Protein AF-A0A2Z3R2M8-F1 (afdb_monomer)

Nearest PDB structures (foldseek):
  2g0b-assembly1_A  TM=5.850E-01  e=3.272E-04  uncultured bacterium
  2g0b-assembly10_B  TM=5.871E-01  e=9.330E-04  uncultured bacterium
  2g0b-assembly11_D  TM=5.974E-01  e=9.889E-04  uncultured bacterium
  1ro5-assembly1_A  TM=5.254E-01  e=9.033E-03  Pseudomonas aeruginosa
  7n1l-assembly4_J  TM=5.579E-01  e=2.415E+00  Brucella abortus 2308

Sequence (441 aa):
MRALIAAHPEQSRRALSATLCQAWDWRQANGALRAMVCRGLMLALAREGHITLPPVRRQPPNPLGVRARLARGAPAPLAIDTTPLTGSLRALGALTLVSVRRTPAEALFKSLMEAHHYLGYTQPVGEHVKCMVYAGARPVALGAWSSAPRHLGPRDRFLGWSPAVRRQNIAGIAYNTRFLILPWVQVPHLASHVLSRMTRALPQAWQEAYGHPVYWAETFVDTTRYRGTCYRAANWQVLGQTQGRGKDDQTHQANRSVKDVLGLPLTRELPRGQLAGPGPDPRARQGRSDPPGEPQCERRIGLAADAGLSRPLVGRGMSGHKKRARPASPQRLAVPITDITAIVERTRAVLSTEEHAALRAAVDTLALVQAELQTKNASLARLRKMIFGARTEKTRAVLGGTQARIVMRQTPRRRDRTRRPCCHQIPLHQNPRPPAMAATL

pLDDT: mean 71.94, std 25.79, range [24.12, 98.06]

Foldseek 3Di:
DQVLCVVCLVDALQRSLQVVQVVVVQAFLVSHGPSVVSSVVVVVCVVVVNHDHHDHPDDDPDPVVVVVVVVVPLPDPDPAPLAADDDEPVVLPDKDKDWCPPHPCVVVLQNQQQVAPPVHDDDAPADKTKIFIDSVPHTFKIWIKHQDDLDDVLVCVQLVHDNVNSVVQSRQEIETPDIDGGPSYDYPLPLLVVVLVCLLCQQVVCCVRGVGGHFKYKYWAQVVVDPCVSCVSNVWDFSDKDPLDDPPDPPSDRDHGITTMTMDGSDPDDPPDGSPPRDPDPCPDPDDDDDDDDDDDDDDDDDDDDDDDDDDDDDDDDPDDPDDDDPDDPDDDPDPLVVVVVVLVVCPVPDDPVVSVVSVVVSVVVVVVVVVCVVCVVPPVVVCCVVPNDDDDDPCVVPPDDDDDDDDDDDDDDDDDDDDDDDDDDDDDDDDDDDDDDDDD

Mean predicted aligned error: 19.25 Å

Radius of gyration: 34.73 Å; Cα contacts (8 Å, |Δi|>4): 425; chains: 1; bounding box: 107×74×111 Å

Secondary structure (DSSP, 8-state):
-HHHHHH-TTS-HHHHHHHHHHHTT-B-TTS-B-HHHHHHHHHHHHHTTSSPPPP----PPPHHHHHHHHTTSPPP------S-EES-TTTT-PEEEEE-TTSTHHHHHHHHHHHHSTT---PPPSSEEEEEEEETTEEEEEEEEEEPPS--HHHHHHTT--HHHHHHHGGGEEEEEEEEE-TTEE-TTHHHHHHHHHHHHHHHHHHHHHSS---EEEEEEETTT---HHHHHTTPEEEEE--S--TT-SS----S--EEEEEEESSSS-TTS--------TT------PPPPP-----------------------------PPPPPPPP-----HHHHHHHHHHGGGTS-HHHHHHHHHHHHHHHHHHHHHHTTTTTHHHHHHHHH-S-S--THHHH----------PPPPPPP-------------------------

Structure (mmCIF, N/CA/C/O backbone):
data_AF-A0A2Z3R2M8-F1
#
_entry.id   AF-A0A2Z3R2M8-F1
#
loop_
_atom_site.group_PDB
_atom_site.id
_atom_site.type_symbol
_atom_site.label_atom_id
_atom_site.label_alt_id
_atom_site.label_comp_id
_atom_site.label_asym_id
_atom_site.label_entity_id
_atom_site.label_seq_id
_atom_site.pdbx_PDB_ins_code
_atom_site.Cartn_x
_atom_site.Cartn_y
_atom_site.Cartn_z
_atom_site.occupancy
_atom_site.B_iso_or_equiv
_atom_site.auth_seq_id
_atom_site.auth_comp_id
_atom_site.auth_asym_id
_atom_site.auth_atom_id
_atom_site.pdbx_PDB_model_num
ATOM 1 N N . MET A 1 1 ? 19.310 0.701 -27.791 1.00 88.44 1 MET A N 1
ATOM 2 C CA . MET A 1 1 ? 19.963 0.494 -26.472 1.00 88.44 1 MET A CA 1
ATOM 3 C C . MET A 1 1 ? 21.483 0.409 -26.585 1.00 88.44 1 MET A C 1
ATOM 5 O O . MET A 1 1 ? 22.126 1.251 -25.983 1.00 88.44 1 MET A O 1
ATOM 9 N N . ARG A 1 2 ? 22.065 -0.550 -27.330 1.00 90.56 2 ARG A N 1
ATOM 10 C CA . ARG A 1 2 ? 23.535 -0.683 -27.467 1.00 90.56 2 ARG A CA 1
ATOM 11 C C . ARG A 1 2 ? 24.217 0.615 -27.921 1.00 90.56 2 ARG A C 1
ATOM 13 O O . ARG A 1 2 ? 25.107 1.080 -27.225 1.00 90.56 2 ARG A O 1
ATOM 20 N N . ALA A 1 3 ? 23.716 1.233 -28.994 1.00 91.00 3 ALA A N 1
ATOM 21 C CA . ALA A 1 3 ? 24.212 2.523 -29.484 1.00 91.00 3 ALA A CA 1
ATOM 22 C C . ALA A 1 3 ? 24.173 3.628 -28.409 1.00 91.00 3 ALA A C 1
ATOM 24 O O . ALA A 1 3 ? 25.157 4.321 -28.208 1.00 91.00 3 ALA A O 1
ATOM 25 N N . LEU A 1 4 ? 23.077 3.726 -27.645 1.00 91.69 4 LEU A N 1
ATOM 26 C CA . LEU A 1 4 ? 22.930 4.722 -26.572 1.00 91.69 4 LEU A CA 1
ATOM 27 C C . LEU A 1 4 ? 23.926 4.497 -25.425 1.00 91.69 4 LEU A C 1
ATOM 29 O O . LEU A 1 4 ? 24.453 5.453 -24.875 1.00 91.69 4 LEU A O 1
ATOM 33 N N . ILE A 1 5 ? 24.198 3.240 -25.064 1.00 90.62 5 ILE A N 1
ATOM 34 C CA . ILE A 1 5 ? 25.203 2.925 -24.039 1.00 90.62 5 ILE A CA 1
ATOM 35 C C . ILE A 1 5 ? 26.611 3.268 -24.546 1.00 90.62 5 ILE A C 1
ATOM 37 O O . ILE A 1 5 ? 27.402 3.814 -23.785 1.00 90.62 5 ILE A O 1
ATOM 41 N N . ALA A 1 6 ? 26.907 2.976 -25.816 1.00 89.94 6 ALA A N 1
ATOM 42 C CA . ALA A 1 6 ? 28.192 3.291 -26.437 1.00 89.94 6 ALA A CA 1
ATOM 43 C C . ALA A 1 6 ? 28.426 4.803 -26.602 1.00 89.94 6 ALA A C 1
ATOM 45 O O . ALA A 1 6 ? 29.559 5.245 -26.482 1.00 89.94 6 ALA A O 1
ATOM 46 N N . ALA A 1 7 ? 27.366 5.586 -26.827 1.00 92.31 7 ALA A N 1
ATOM 47 C CA . ALA A 1 7 ? 27.426 7.045 -26.927 1.00 92.31 7 ALA A CA 1
ATOM 48 C C . ALA A 1 7 ? 27.599 7.757 -25.570 1.00 92.31 7 ALA A C 1
ATOM 50 O O . ALA A 1 7 ? 27.948 8.932 -25.541 1.00 92.31 7 ALA A O 1
ATOM 51 N N . HIS A 1 8 ? 27.348 7.062 -24.454 1.00 91.31 8 HIS A N 1
ATOM 52 C CA . HIS A 1 8 ? 27.420 7.624 -23.100 1.00 91.31 8 HIS A CA 1
ATOM 53 C C . HIS A 1 8 ? 28.203 6.723 -22.120 1.00 91.31 8 HIS A C 1
ATOM 55 O O . HIS A 1 8 ? 27.662 6.313 -21.079 1.00 91.31 8 HIS A O 1
ATOM 61 N N . PRO A 1 9 ? 29.465 6.362 -22.422 1.00 87.19 9 PRO A N 1
ATOM 62 C CA . PRO A 1 9 ? 30.264 5.458 -21.588 1.00 87.19 9 PRO A CA 1
ATOM 63 C C . PRO A 1 9 ? 30.563 6.038 -20.193 1.00 87.19 9 PRO A C 1
ATOM 65 O O . PRO A 1 9 ? 30.771 5.307 -19.218 1.00 87.19 9 PRO A O 1
ATOM 68 N N . GLU A 1 10 ? 30.549 7.363 -20.070 1.00 90.25 10 GLU A N 1
ATOM 69 C CA . GLU A 1 10 ? 30.782 8.122 -18.850 1.00 90.25 10 GLU A CA 1
ATOM 70 C C . GLU A 1 10 ? 29.578 8.134 -17.900 1.00 90.25 10 GLU A C 1
ATOM 72 O O . GLU A 1 10 ? 29.723 8.506 -16.730 1.00 90.25 10 GLU A O 1
ATOM 77 N N . GLN A 1 11 ? 28.394 7.714 -18.345 1.00 91.44 11 GLN A N 1
ATOM 78 C CA . GLN A 1 11 ? 27.203 7.723 -17.506 1.00 91.44 11 GLN A CA 1
ATOM 79 C C . GLN A 1 11 ? 27.167 6.530 -16.548 1.00 91.44 11 GLN A C 1
ATOM 81 O O . GLN A 1 11 ? 27.448 5.377 -16.878 1.00 91.44 11 GLN A O 1
ATOM 86 N N . SER A 1 12 ? 26.738 6.784 -15.309 1.00 91.81 12 SER A N 1
ATOM 87 C CA . SER A 1 12 ? 26.436 5.691 -14.380 1.00 91.81 12 SER A CA 1
ATOM 88 C C . SER A 1 12 ? 25.259 4.851 -14.894 1.00 91.81 12 SER A C 1
ATOM 90 O O . SER A 1 12 ? 24.359 5.362 -15.557 1.00 91.81 12 SER A O 1
ATOM 92 N N . ARG A 1 13 ? 25.161 3.582 -14.473 1.00 91.62 13 ARG A N 1
ATOM 93 C CA . ARG A 1 13 ? 23.993 2.723 -14.777 1.00 91.62 13 ARG A CA 1
ATOM 94 C C . ARG A 1 13 ? 22.648 3.364 -14.383 1.00 91.62 13 ARG A C 1
ATOM 96 O O . ARG A 1 13 ? 21.616 3.050 -14.970 1.00 91.62 13 ARG A O 1
ATOM 103 N N . ARG A 1 14 ? 22.638 4.250 -13.374 1.00 91.38 14 ARG A N 1
ATOM 104 C CA . ARG A 1 14 ? 21.455 5.034 -12.980 1.00 91.38 14 ARG A CA 1
ATOM 105 C C . ARG A 1 14 ? 21.138 6.133 -13.993 1.00 91.38 14 ARG A C 1
ATOM 107 O O . ARG A 1 14 ? 19.973 6.249 -14.361 1.00 91.38 14 ARG A O 1
ATOM 114 N N . ALA A 1 15 ? 22.138 6.898 -14.418 1.00 92.44 15 ALA A N 1
ATOM 115 C CA . ALA A 1 15 ? 21.974 7.938 -15.431 1.00 92.44 15 ALA A CA 1
ATOM 116 C C . ALA A 1 15 ? 21.535 7.325 -16.769 1.00 92.44 15 ALA A C 1
ATOM 118 O O . ALA A 1 15 ? 20.466 7.673 -17.252 1.00 92.44 15 ALA A O 1
ATOM 119 N N . LEU A 1 16 ? 22.223 6.278 -17.240 1.00 93.88 16 LEU A N 1
ATOM 120 C CA . LEU A 1 16 ? 21.848 5.543 -18.455 1.00 93.88 16 LEU A CA 1
ATOM 121 C C . LEU A 1 16 ? 20.396 5.056 -18.434 1.00 93.88 16 LEU A C 1
ATOM 123 O O . LEU A 1 16 ? 19.697 5.152 -19.436 1.00 93.88 16 LEU A O 1
ATOM 127 N N . SER A 1 17 ? 19.910 4.555 -17.290 1.00 94.25 17 SER A N 1
ATOM 128 C CA . SER A 1 17 ? 18.510 4.124 -17.186 1.00 94.25 17 SER A CA 1
ATOM 129 C C . SER A 1 17 ? 17.507 5.271 -17.356 1.00 94.25 17 SER A C 1
ATOM 131 O O . SER A 1 17 ? 16.397 5.028 -17.818 1.00 94.25 17 SER A O 1
ATOM 133 N N . ALA A 1 18 ? 17.877 6.502 -16.989 1.00 94.44 18 ALA A N 1
ATOM 134 C CA . ALA A 1 18 ? 17.053 7.687 -17.204 1.00 94.44 18 ALA A CA 1
ATOM 135 C C . ALA A 1 18 ? 17.134 8.159 -18.662 1.00 94.44 18 ALA A C 1
ATOM 137 O O . ALA A 1 18 ? 16.086 8.327 -19.277 1.00 94.44 18 ALA A O 1
ATOM 138 N N . THR A 1 19 ? 18.341 8.259 -19.227 1.00 94.25 19 THR A N 1
ATOM 139 C CA . THR A 1 19 ? 18.587 8.616 -20.636 1.00 94.25 19 THR A CA 1
ATOM 140 C C . THR A 1 19 ? 17.847 7.676 -21.585 1.00 94.25 19 THR A C 1
ATOM 142 O O . THR A 1 19 ? 17.141 8.104 -22.491 1.00 94.25 19 THR A O 1
ATOM 145 N N . LEU A 1 20 ? 17.914 6.369 -21.324 1.00 94.69 20 LEU A N 1
ATOM 146 C CA . LEU A 1 20 ? 17.198 5.370 -22.109 1.00 94.69 20 LEU A CA 1
ATOM 147 C C . LEU A 1 20 ? 15.676 5.490 -21.954 1.00 94.69 20 LEU A C 1
ATOM 149 O O . LEU A 1 20 ? 14.950 5.341 -22.932 1.00 94.69 20 LEU A O 1
ATOM 153 N N . CYS A 1 21 ? 15.180 5.771 -20.743 1.00 95.50 21 CYS A N 1
ATOM 154 C CA . CYS A 1 21 ? 13.757 6.044 -20.556 1.00 95.50 21 CYS A CA 1
ATOM 155 C C . CYS A 1 21 ? 13.309 7.308 -21.294 1.00 95.50 21 CYS A C 1
ATOM 157 O O . CYS A 1 21 ? 12.188 7.322 -21.775 1.00 95.50 21 CYS A O 1
ATOM 159 N N . GLN A 1 22 ? 14.139 8.346 -21.393 1.00 95.25 22 GLN A N 1
ATOM 160 C CA . GLN A 1 22 ? 13.814 9.543 -22.172 1.00 95.25 22 GLN A CA 1
ATOM 161 C C . GLN A 1 22 ? 13.774 9.229 -23.671 1.00 95.25 22 GLN A C 1
ATOM 163 O O . GLN A 1 22 ? 12.789 9.547 -24.322 1.00 95.25 22 GLN A O 1
ATOM 168 N N . ALA A 1 23 ? 14.788 8.532 -24.191 1.00 93.75 23 ALA A N 1
ATOM 169 C CA . ALA A 1 23 ? 14.876 8.171 -25.608 1.00 93.75 23 ALA A CA 1
ATOM 170 C C . ALA A 1 23 ? 13.729 7.264 -26.088 1.00 93.75 23 ALA A C 1
ATOM 172 O O . ALA A 1 23 ? 13.365 7.286 -27.257 1.00 93.75 23 ALA A O 1
ATOM 173 N N . TRP A 1 24 ? 13.172 6.442 -25.199 1.00 94.12 24 TRP A N 1
ATOM 174 C CA . TRP A 1 24 ? 12.033 5.565 -25.494 1.00 94.12 24 TRP A CA 1
ATOM 175 C C . TRP A 1 24 ? 10.680 6.143 -25.087 1.00 94.12 24 TRP A C 1
ATOM 177 O O . TRP A 1 24 ? 9.685 5.426 -25.137 1.00 94.12 24 TRP A O 1
ATOM 187 N N . ASP A 1 25 ? 10.665 7.376 -24.579 1.00 94.75 25 ASP A N 1
ATOM 188 C CA . ASP A 1 25 ? 9.522 7.975 -23.890 1.00 94.75 25 ASP A CA 1
ATOM 189 C C . ASP A 1 25 ? 8.858 7.026 -22.865 1.00 94.75 25 ASP A C 1
ATOM 191 O O . ASP A 1 25 ? 7.644 6.933 -22.680 1.00 94.75 25 ASP A O 1
ATOM 195 N N . TRP A 1 26 ? 9.687 6.252 -22.161 1.00 93.94 26 TRP A N 1
ATOM 196 C CA . TRP A 1 26 ? 9.227 5.205 -21.263 1.00 93.94 26 TRP A CA 1
ATOM 197 C C . TRP A 1 26 ? 8.869 5.766 -19.882 1.00 93.94 26 TRP A C 1
ATOM 199 O O . TRP A 1 26 ? 9.658 5.725 -18.923 1.00 93.94 26 TRP A O 1
ATOM 209 N N . ARG A 1 27 ? 7.642 6.283 -19.783 1.00 92.50 27 ARG A N 1
ATOM 210 C CA . ARG A 1 27 ? 7.111 7.010 -18.620 1.00 92.50 27 ARG A CA 1
ATOM 211 C C . ARG A 1 27 ? 5.989 6.271 -17.887 1.00 92.50 27 ARG A C 1
ATOM 213 O O . ARG A 1 27 ? 5.387 5.309 -18.364 1.00 92.50 27 ARG A O 1
ATOM 220 N N . GLN A 1 28 ? 5.782 6.651 -16.634 1.00 87.69 28 GLN A N 1
ATOM 221 C CA . GLN A 1 28 ? 4.605 6.314 -15.830 1.00 87.69 28 GLN A CA 1
ATOM 222 C C . GLN A 1 28 ? 3.439 7.236 -16.214 1.00 87.69 28 GLN A C 1
ATOM 224 O O . GLN A 1 28 ? 3.645 8.214 -16.926 1.00 87.69 28 GLN A O 1
ATOM 229 N N . ALA A 1 29 ? 2.229 6.943 -15.728 1.00 84.81 29 ALA A N 1
ATOM 230 C CA . ALA A 1 29 ? 1.056 7.779 -16.003 1.00 84.81 29 ALA A CA 1
ATOM 231 C C . ALA A 1 29 ? 1.212 9.216 -15.459 1.00 84.81 29 ALA A C 1
ATOM 233 O O . ALA A 1 29 ? 0.760 10.160 -16.088 1.00 84.81 29 ALA A O 1
ATOM 234 N N . ASN A 1 30 ? 1.947 9.403 -14.358 1.00 86.50 30 ASN A N 1
ATOM 235 C CA . ASN A 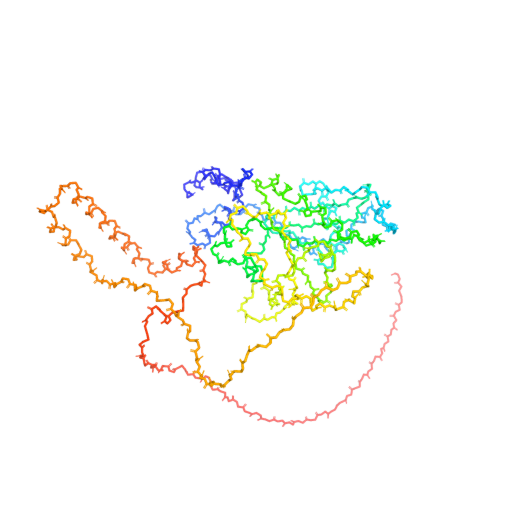1 30 ? 2.341 10.722 -13.835 1.00 86.50 30 ASN A CA 1
ATOM 236 C C . ASN A 1 30 ? 3.528 11.387 -14.572 1.00 86.50 30 ASN A C 1
ATOM 238 O O . ASN A 1 30 ? 4.144 12.303 -14.032 1.00 86.50 30 ASN A O 1
ATOM 242 N N . GLY A 1 31 ? 3.948 10.881 -15.735 1.00 89.12 31 GLY A N 1
ATOM 243 C CA . GLY A 1 31 ? 5.075 11.422 -16.507 1.00 89.12 31 GLY A CA 1
ATOM 244 C C . GLY A 1 31 ? 6.474 11.082 -15.968 1.00 89.12 31 GLY A C 1
ATOM 245 O O . GLY A 1 31 ? 7.477 11.309 -16.658 1.00 89.12 31 GLY A O 1
ATOM 246 N N . ALA A 1 32 ? 6.583 10.482 -14.776 1.00 89.94 32 ALA A N 1
ATOM 247 C CA . ALA A 1 32 ? 7.868 10.093 -14.203 1.00 89.94 32 ALA A CA 1
ATOM 248 C C . ALA A 1 32 ? 8.515 8.951 -15.003 1.00 89.94 32 ALA A C 1
ATOM 250 O O . ALA A 1 32 ? 7.866 7.971 -15.370 1.00 89.94 32 ALA A O 1
ATOM 251 N N . LEU A 1 33 ? 9.829 9.019 -15.222 1.00 93.00 33 LEU A N 1
ATOM 252 C CA . LEU A 1 33 ? 10.557 7.983 -15.961 1.00 93.00 33 LEU A CA 1
ATOM 253 C C . LEU A 1 33 ? 10.466 6.617 -15.261 1.00 93.00 33 LEU A C 1
ATOM 255 O O . LEU A 1 33 ? 10.621 6.504 -14.039 1.00 93.00 33 LEU A O 1
ATOM 259 N N . ARG A 1 34 ? 10.328 5.535 -16.035 1.00 91.12 34 ARG A N 1
ATOM 260 C CA . ARG A 1 34 ? 10.383 4.148 -15.528 1.00 91.12 34 ARG A CA 1
ATOM 261 C C . ARG A 1 34 ? 11.819 3.655 -15.299 1.00 91.12 34 ARG A C 1
ATOM 263 O O . ARG A 1 34 ? 12.119 2.471 -15.454 1.00 91.12 34 ARG A O 1
ATOM 270 N N . ALA A 1 35 ? 12.708 4.545 -14.854 1.00 90.31 35 ALA A N 1
ATOM 271 C CA . ALA A 1 35 ? 14.151 4.312 -14.766 1.00 90.31 35 ALA A CA 1
ATOM 272 C C . ALA A 1 35 ? 14.528 3.105 -13.884 1.00 90.31 35 ALA A C 1
ATOM 274 O O . ALA A 1 35 ? 15.497 2.407 -14.168 1.00 90.31 35 ALA A O 1
ATOM 275 N N . MET A 1 36 ? 13.761 2.807 -12.827 1.00 87.50 36 MET A N 1
ATOM 276 C CA . MET A 1 36 ? 14.001 1.617 -11.993 1.00 87.50 36 MET A CA 1
ATOM 277 C C . MET A 1 36 ? 13.702 0.305 -12.732 1.00 87.50 36 MET A C 1
ATOM 279 O O . MET A 1 36 ? 14.486 -0.637 -12.635 1.00 87.50 36 MET A O 1
ATOM 283 N N . VAL A 1 37 ? 12.600 0.248 -13.490 1.00 89.31 37 VAL A N 1
ATOM 284 C CA . VAL A 1 37 ? 12.231 -0.924 -14.306 1.00 89.31 37 VAL A CA 1
ATOM 285 C C . VAL A 1 37 ? 13.227 -1.090 -15.450 1.00 89.31 37 VAL A C 1
ATOM 287 O O . VAL A 1 37 ? 13.754 -2.180 -15.657 1.00 89.31 37 VAL A O 1
ATOM 290 N N . CYS A 1 38 ? 13.555 0.016 -16.116 1.00 92.44 38 CYS A N 1
ATOM 291 C CA . CYS A 1 38 ? 14.567 0.085 -17.161 1.00 92.44 38 CYS A CA 1
ATOM 292 C C . CYS A 1 38 ? 15.932 -0.423 -16.675 1.00 92.44 38 CYS A C 1
ATOM 294 O O . CYS A 1 38 ? 16.542 -1.277 -17.310 1.00 92.44 38 CYS A O 1
ATOM 296 N N . ARG A 1 39 ? 16.374 -0.011 -15.481 1.00 91.88 39 ARG A N 1
ATOM 297 C CA . ARG A 1 39 ? 17.612 -0.529 -14.882 1.00 91.88 39 ARG A CA 1
ATOM 298 C C . ARG A 1 39 ? 17.544 -2.028 -14.606 1.00 91.88 39 ARG A C 1
ATOM 300 O O . ARG A 1 39 ? 18.5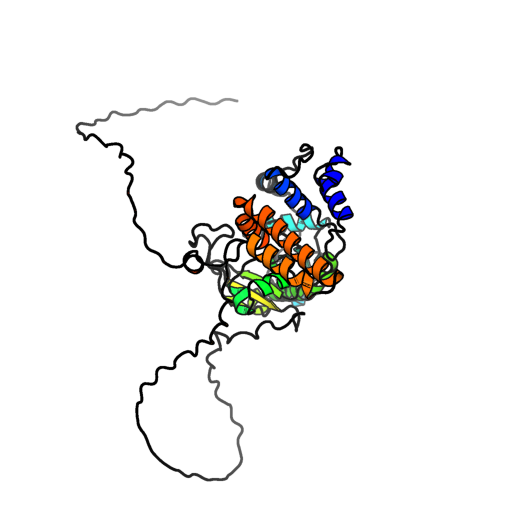32 -2.722 -14.820 1.00 91.88 39 ARG A O 1
ATOM 307 N N . GLY A 1 40 ? 16.401 -2.534 -14.143 1.00 90.38 40 GLY A N 1
ATOM 308 C CA . GLY A 1 40 ? 16.180 -3.971 -13.970 1.00 90.38 40 GLY A CA 1
ATOM 309 C C . GLY A 1 40 ? 16.339 -4.744 -15.282 1.00 90.38 40 GLY A C 1
ATOM 310 O O . GLY A 1 40 ? 17.051 -5.748 -15.308 1.00 90.38 40 GLY A O 1
ATOM 311 N N . LEU A 1 41 ? 15.749 -4.231 -16.368 1.00 93.31 41 LEU A N 1
ATOM 312 C CA . LEU A 1 41 ? 15.890 -4.769 -17.723 1.00 93.31 41 LEU A CA 1
ATOM 313 C C . LEU A 1 41 ? 17.352 -4.746 -18.187 1.00 93.31 41 LEU A C 1
ATOM 315 O O . LEU A 1 41 ? 17.875 -5.778 -18.592 1.00 93.31 41 LEU A O 1
ATOM 319 N N . MET A 1 42 ? 18.034 -3.606 -18.061 1.00 93.44 42 MET A N 1
ATOM 320 C CA . MET A 1 42 ? 19.452 -3.474 -18.412 1.00 93.44 42 MET A CA 1
ATOM 321 C C . MET A 1 42 ? 20.316 -4.498 -17.664 1.00 93.44 42 MET A C 1
ATOM 323 O O . MET A 1 42 ? 21.144 -5.176 -18.262 1.00 93.44 42 MET A O 1
ATOM 327 N N . LEU A 1 43 ? 20.109 -4.652 -16.353 1.00 92.81 43 LEU A N 1
ATOM 328 C CA . LEU A 1 43 ? 20.855 -5.617 -15.544 1.00 92.81 43 LEU A CA 1
ATOM 329 C C . LEU A 1 43 ? 20.544 -7.072 -15.914 1.00 92.81 43 LEU A C 1
ATOM 331 O O . LEU A 1 43 ? 21.396 -7.929 -15.699 1.00 92.81 43 LEU A O 1
ATOM 335 N N . ALA A 1 44 ? 19.332 -7.377 -16.383 1.00 92.50 44 ALA A N 1
ATOM 336 C CA . ALA A 1 44 ? 18.978 -8.710 -16.870 1.00 92.50 44 ALA A CA 1
ATOM 337 C C . ALA A 1 44 ? 19.670 -9.000 -18.209 1.00 92.50 44 ALA A C 1
ATOM 339 O O . ALA A 1 44 ? 20.382 -9.991 -18.315 1.00 92.50 44 ALA A O 1
ATOM 340 N N . LEU A 1 45 ? 19.572 -8.075 -19.167 1.00 93.44 45 LEU A N 1
ATOM 341 C CA . LEU A 1 45 ? 20.224 -8.186 -20.474 1.00 93.44 45 LEU A CA 1
ATOM 342 C C . LEU A 1 45 ? 21.748 -8.299 -20.362 1.00 93.44 45 LEU A C 1
ATOM 344 O O . LEU A 1 45 ? 22.361 -9.058 -21.104 1.00 93.44 45 LEU A O 1
ATOM 348 N N . ALA A 1 46 ? 22.362 -7.576 -19.422 1.00 92.56 46 ALA A N 1
ATOM 349 C CA . ALA A 1 46 ? 23.798 -7.669 -19.177 1.00 92.56 46 ALA A CA 1
ATOM 350 C C . ALA A 1 46 ? 24.208 -9.027 -18.590 1.00 92.56 46 ALA A C 1
ATOM 352 O O . ALA A 1 46 ? 25.227 -9.582 -18.984 1.00 92.56 46 ALA A O 1
ATOM 353 N N . ARG A 1 47 ? 23.399 -9.590 -17.679 1.00 93.12 47 ARG A N 1
ATOM 354 C CA . ARG A 1 47 ? 23.625 -10.940 -17.130 1.00 93.12 47 ARG A CA 1
ATOM 355 C C . ARG A 1 47 ? 23.504 -12.032 -18.191 1.00 93.12 47 ARG A C 1
ATOM 357 O O . ARG A 1 47 ? 24.144 -13.064 -18.061 1.00 93.12 47 ARG A O 1
ATOM 364 N N . GLU A 1 48 ? 22.701 -11.793 -19.220 1.00 93.00 48 GLU A N 1
ATOM 365 C CA . GLU A 1 48 ? 22.531 -12.693 -20.364 1.00 93.00 48 GLU A CA 1
ATOM 366 C C . GLU A 1 48 ? 23.528 -12.411 -21.507 1.00 93.00 48 GLU A C 1
ATOM 368 O O . GLU A 1 48 ? 23.471 -13.066 -22.541 1.00 93.00 48 GLU A O 1
ATOM 373 N N . GLY A 1 49 ? 24.452 -11.453 -21.341 1.00 92.25 49 GLY A N 1
ATOM 374 C CA . GLY A 1 49 ? 25.486 -11.133 -22.333 1.00 92.25 49 GLY A CA 1
ATOM 375 C C . GLY A 1 49 ? 24.998 -10.327 -23.543 1.00 92.25 49 GLY A C 1
ATOM 376 O O . GLY A 1 49 ? 25.745 -10.118 -24.494 1.00 92.25 49 GLY A O 1
ATOM 377 N N . HIS A 1 50 ? 23.758 -9.832 -23.537 1.00 90.88 50 HIS A N 1
ATOM 378 C CA . HIS A 1 50 ? 23.198 -9.080 -24.665 1.00 90.88 50 HIS A CA 1
ATOM 379 C C . HIS A 1 50 ? 23.702 -7.635 -24.754 1.00 90.88 50 HIS A C 1
ATOM 381 O O . HIS A 1 50 ? 23.665 -7.044 -25.840 1.00 90.88 50 HIS A O 1
ATOM 387 N N . ILE A 1 51 ? 24.136 -7.050 -23.635 1.00 92.94 51 ILE A N 1
ATOM 388 C CA . ILE A 1 51 ? 24.705 -5.701 -23.556 1.00 92.94 51 ILE A CA 1
ATOM 389 C C . ILE A 1 51 ? 25.872 -5.677 -22.568 1.00 92.94 51 ILE A C 1
ATOM 391 O O . ILE A 1 51 ? 25.842 -6.372 -21.554 1.00 92.94 51 ILE A O 1
ATOM 395 N N . THR A 1 52 ? 26.839 -4.796 -22.803 1.00 92.69 52 THR A N 1
ATOM 396 C CA . THR A 1 52 ? 27.894 -4.484 -21.833 1.00 92.69 52 THR A CA 1
ATOM 397 C C . THR A 1 52 ? 27.517 -3.202 -21.103 1.00 92.69 52 THR A C 1
ATOM 399 O O . THR A 1 52 ? 27.253 -2.180 -21.732 1.00 92.69 52 THR A O 1
ATOM 402 N N . LEU A 1 53 ? 27.433 -3.254 -19.772 1.00 92.25 53 LEU A N 1
ATOM 403 C CA . LEU A 1 53 ? 27.148 -2.080 -18.942 1.00 92.25 53 LEU A CA 1
ATOM 404 C C . LEU A 1 53 ? 28.444 -1.484 -18.389 1.00 92.25 53 LEU A C 1
ATOM 406 O O . LEU A 1 53 ? 29.352 -2.249 -18.062 1.00 92.25 53 LEU A O 1
ATOM 410 N N . PRO A 1 54 ? 28.500 -0.158 -18.160 1.00 90.38 54 PRO A N 1
ATOM 411 C CA . PRO A 1 54 ? 29.657 0.461 -17.527 1.00 90.38 54 PRO A CA 1
ATOM 412 C C . PRO A 1 54 ? 29.911 -0.127 -16.128 1.00 90.38 54 PRO A C 1
ATOM 414 O O . PRO A 1 54 ? 28.981 -0.660 -15.489 1.00 90.38 54 PRO A O 1
ATOM 417 N N . PRO A 1 55 ? 31.149 -0.033 -15.617 1.00 88.50 55 PRO A N 1
ATOM 418 C CA . PRO A 1 55 ? 31.512 -0.552 -14.303 1.00 88.50 55 PRO A CA 1
ATOM 419 C C . PRO A 1 55 ? 30.646 0.048 -13.185 1.00 88.50 55 PRO A C 1
ATOM 421 O O . PRO A 1 55 ? 30.087 1.146 -13.290 1.00 88.50 55 PRO A O 1
ATOM 424 N N . VAL A 1 56 ? 30.481 -0.707 -12.096 1.00 88.12 56 VAL A N 1
ATOM 425 C CA . VAL A 1 56 ? 29.716 -0.241 -10.932 1.00 88.12 56 VAL A CA 1
ATOM 426 C C . VAL A 1 56 ? 30.505 0.865 -10.239 1.00 88.12 56 VAL A C 1
ATOM 428 O O . VAL A 1 56 ? 31.555 0.605 -9.673 1.00 88.12 56 VAL A O 1
ATOM 431 N N . ARG A 1 57 ? 29.976 2.092 -10.247 1.00 84.06 57 ARG A N 1
ATOM 432 C CA . ARG A 1 57 ? 30.640 3.249 -9.617 1.00 84.06 57 ARG A CA 1
ATOM 433 C C . ARG A 1 57 ? 30.322 3.431 -8.138 1.00 84.06 57 ARG A C 1
ATOM 435 O O . ARG A 1 57 ? 31.107 4.008 -7.403 1.00 84.06 57 ARG A O 1
ATOM 442 N N . ARG A 1 58 ? 29.128 3.014 -7.713 1.00 79.75 58 ARG A N 1
ATOM 443 C CA . ARG A 1 58 ? 28.662 3.120 -6.325 1.00 79.75 58 ARG A CA 1
ATOM 444 C C . ARG A 1 58 ? 27.754 1.946 -6.007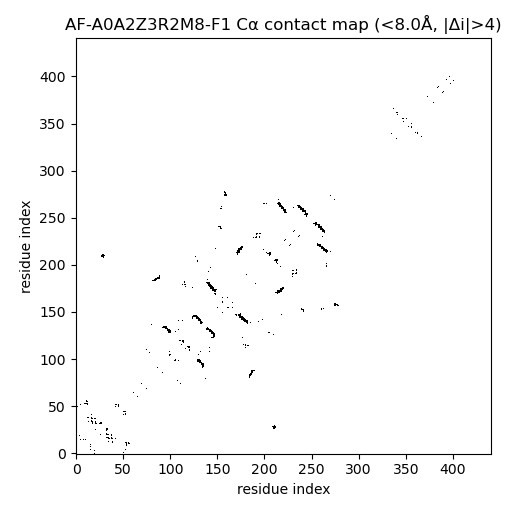 1.00 79.75 58 ARG A C 1
ATOM 446 O O . ARG A 1 58 ? 26.826 1.663 -6.768 1.00 79.75 58 ARG A O 1
ATOM 453 N N . GLN A 1 59 ? 27.996 1.307 -4.871 1.00 75.81 59 GLN A N 1
ATOM 454 C CA . GLN A 1 59 ? 27.092 0.321 -4.294 1.00 75.81 59 GLN A CA 1
ATOM 455 C C . GLN A 1 59 ? 26.402 0.969 -3.093 1.00 75.81 59 GLN A C 1
ATOM 457 O O . GLN A 1 59 ? 27.063 1.237 -2.091 1.00 75.81 59 GLN A O 1
ATOM 462 N N . PRO A 1 60 ? 25.102 1.303 -3.185 1.00 70.25 60 PRO A N 1
ATOM 463 C CA . PRO A 1 60 ? 24.394 1.802 -2.020 1.00 70.25 60 PRO A CA 1
ATOM 464 C C . PRO A 1 60 ? 24.347 0.699 -0.954 1.00 70.25 60 PRO A C 1
ATOM 466 O O . PRO A 1 60 ? 24.197 -0.478 -1.303 1.00 70.25 60 PRO A O 1
ATOM 469 N N . PRO A 1 61 ? 24.448 1.053 0.336 1.00 69.38 61 PRO A N 1
ATOM 470 C CA . PRO A 1 61 ? 24.372 0.070 1.402 1.00 69.38 61 PRO A CA 1
ATOM 471 C C . PRO A 1 61 ? 23.024 -0.656 1.346 1.00 69.38 61 PRO A C 1
ATOM 473 O O . PRO A 1 61 ? 21.978 -0.044 1.110 1.00 69.38 61 PRO A O 1
ATOM 476 N N . ASN A 1 62 ? 23.049 -1.978 1.539 1.00 65.75 62 ASN A N 1
ATOM 477 C CA . ASN A 1 62 ? 21.844 -2.802 1.501 1.00 65.75 62 ASN A CA 1
ATOM 478 C C . ASN A 1 62 ? 20.844 -2.293 2.558 1.00 65.75 62 ASN A C 1
ATOM 480 O O . ASN A 1 62 ? 21.165 -2.358 3.748 1.00 65.75 62 ASN A O 1
ATOM 484 N N . PRO A 1 63 ? 19.628 -1.852 2.179 1.00 61.31 63 PRO A N 1
ATOM 485 C CA . PRO A 1 63 ? 18.637 -1.355 3.130 1.00 61.31 63 PRO A CA 1
ATOM 486 C C . PRO A 1 63 ? 18.312 -2.356 4.245 1.00 61.31 63 PRO A C 1
ATOM 488 O O . PRO A 1 63 ? 18.034 -1.944 5.367 1.00 61.31 63 PRO A O 1
ATOM 491 N N . LEU A 1 64 ? 18.380 -3.664 3.968 1.00 58.34 64 LEU A N 1
ATOM 492 C CA . LEU A 1 64 ? 18.188 -4.715 4.974 1.00 58.34 64 LEU A CA 1
ATOM 493 C C . LEU A 1 64 ? 19.365 -4.795 5.961 1.00 58.34 64 LEU A C 1
ATOM 495 O O . LEU A 1 64 ? 19.149 -4.966 7.156 1.00 58.34 64 LEU A O 1
ATOM 499 N N . GLY A 1 65 ? 20.596 -4.600 5.481 1.00 57.28 65 GLY A N 1
ATOM 500 C CA . GLY A 1 65 ? 21.796 -4.546 6.323 1.00 57.28 65 GLY A CA 1
ATOM 501 C C . GLY A 1 65 ? 21.887 -3.263 7.154 1.00 57.28 65 GLY A C 1
ATOM 502 O O . GLY A 1 65 ? 22.335 -3.298 8.298 1.00 57.28 65 GLY A O 1
ATOM 503 N N . VAL A 1 66 ? 21.405 -2.138 6.615 1.00 60.16 66 VAL A N 1
ATOM 504 C CA . VAL A 1 66 ? 21.263 -0.873 7.355 1.00 60.16 66 VAL A CA 1
ATOM 505 C C . VAL A 1 66 ? 20.191 -1.006 8.436 1.00 60.16 66 VAL A C 1
ATOM 507 O O . VAL A 1 66 ? 20.430 -0.601 9.565 1.00 60.16 66 VAL A O 1
ATOM 510 N N . ARG A 1 67 ? 19.053 -1.649 8.144 1.00 56.72 67 ARG A N 1
ATOM 511 C CA . ARG A 1 67 ? 18.004 -1.941 9.139 1.00 56.72 67 ARG A CA 1
ATOM 512 C C . ARG A 1 67 ? 18.492 -2.825 10.276 1.00 56.72 67 ARG A C 1
ATOM 514 O O . ARG A 1 67 ? 18.249 -2.488 11.420 1.00 56.72 67 ARG A O 1
ATOM 521 N N . ALA A 1 68 ? 19.228 -3.897 9.986 1.00 56.47 68 ALA A N 1
ATOM 522 C CA . ALA A 1 68 ? 19.823 -4.736 11.029 1.00 56.47 68 ALA A CA 1
ATOM 523 C C . ALA A 1 68 ? 20.851 -3.976 11.893 1.00 56.47 68 ALA A C 1
ATOM 525 O O . ALA A 1 68 ? 21.128 -4.353 13.028 1.00 56.47 68 ALA A O 1
ATOM 526 N N . ARG A 1 69 ? 21.456 -2.909 11.359 1.00 56.09 69 ARG A N 1
ATOM 527 C CA . ARG A 1 69 ? 22.375 -2.035 12.100 1.00 56.09 69 ARG A CA 1
ATOM 528 C C . ARG A 1 69 ? 21.622 -0.994 12.933 1.00 56.09 69 ARG A C 1
ATOM 530 O O . ARG A 1 69 ? 21.959 -0.816 14.091 1.00 56.09 69 ARG A O 1
ATOM 537 N N . LEU A 1 70 ? 20.580 -0.382 12.373 1.00 54.38 70 LEU A N 1
ATOM 538 C CA . LEU A 1 70 ? 19.716 0.572 13.070 1.00 54.38 70 LEU A CA 1
ATOM 539 C C . LEU A 1 70 ? 18.857 -0.098 14.144 1.00 54.38 70 LEU A C 1
ATOM 541 O O . LEU A 1 70 ? 18.685 0.487 15.189 1.00 54.38 70 LEU A O 1
ATOM 545 N N . ALA A 1 71 ? 18.393 -1.334 13.957 1.00 53.75 71 ALA A N 1
ATOM 546 C CA . ALA A 1 71 ? 17.667 -2.080 14.990 1.00 53.75 71 ALA A CA 1
ATOM 547 C C . ALA A 1 71 ? 18.534 -2.415 16.223 1.00 53.75 71 ALA A C 1
ATOM 549 O O . ALA A 1 71 ? 17.996 -2.756 17.270 1.00 53.75 71 ALA A O 1
ATOM 550 N N . ARG A 1 72 ? 19.869 -2.325 16.105 1.00 54.00 72 ARG A N 1
ATOM 551 C CA . ARG A 1 72 ? 20.812 -2.490 17.225 1.00 54.00 72 ARG A CA 1
ATOM 552 C C . ARG A 1 72 ? 21.066 -1.196 18.003 1.00 54.00 72 ARG A C 1
ATOM 554 O O . ARG A 1 72 ? 21.587 -1.272 19.106 1.00 54.00 72 ARG A O 1
ATOM 561 N N . GLY A 1 73 ? 20.705 -0.036 17.455 1.00 49.25 73 GLY A N 1
ATOM 562 C CA . GLY A 1 73 ? 20.664 1.221 18.196 1.00 49.25 73 GLY A CA 1
ATOM 563 C C . GLY A 1 73 ? 19.209 1.560 18.472 1.00 49.25 73 GLY A C 1
ATOM 564 O O . GLY A 1 73 ? 18.461 1.793 17.528 1.00 49.25 73 GLY A O 1
ATOM 565 N N . ALA A 1 74 ? 18.781 1.565 19.735 1.00 49.25 74 ALA A N 1
ATOM 566 C CA . ALA A 1 74 ? 17.438 2.035 20.064 1.00 49.25 74 ALA A CA 1
ATOM 567 C C . ALA A 1 74 ? 17.208 3.394 19.364 1.00 49.25 74 ALA A C 1
ATOM 569 O O . ALA A 1 74 ? 18.074 4.270 19.473 1.00 49.25 74 ALA A O 1
ATOM 570 N N . PRO A 1 75 ? 16.124 3.568 18.578 1.00 56.03 75 PRO A N 1
ATOM 571 C CA . PRO A 1 75 ? 15.848 4.858 17.971 1.00 56.03 75 PRO A CA 1
ATOM 572 C C . PRO A 1 75 ? 15.822 5.902 19.085 1.00 56.03 75 PRO A C 1
ATOM 574 O O . PRO A 1 75 ? 15.218 5.653 20.129 1.00 56.03 75 PRO A O 1
ATOM 577 N N . ALA A 1 76 ? 16.491 7.041 18.875 1.00 56.16 76 ALA A N 1
ATOM 578 C CA . ALA A 1 76 ? 16.456 8.140 19.832 1.00 56.16 76 ALA A CA 1
ATOM 579 C C . ALA A 1 76 ? 14.991 8.415 20.226 1.00 56.16 76 ALA A C 1
ATOM 581 O O . ALA A 1 76 ? 14.137 8.395 19.326 1.00 56.16 76 ALA A O 1
ATOM 582 N N . PRO A 1 77 ? 14.682 8.625 21.523 1.00 56.53 77 PRO A N 1
ATOM 583 C CA . PRO A 1 77 ? 13.316 8.844 21.970 1.00 56.53 77 PRO A CA 1
ATOM 584 C C . PRO A 1 77 ? 12.710 9.976 21.152 1.00 56.53 77 PRO A C 1
ATOM 586 O O . PRO A 1 77 ? 13.176 11.114 21.184 1.00 56.53 77 PRO A O 1
ATOM 589 N N . LEU A 1 78 ? 11.699 9.648 20.354 1.00 65.00 78 LEU A N 1
ATOM 590 C CA . LEU A 1 78 ? 10.939 10.672 19.667 1.00 65.00 78 LEU A CA 1
ATOM 591 C C . LEU A 1 78 ? 10.184 11.432 20.754 1.00 65.00 78 LEU A C 1
ATOM 593 O O . LEU A 1 78 ? 9.406 10.819 21.484 1.00 65.00 78 LEU A O 1
ATOM 597 N N . ALA A 1 79 ? 10.426 12.737 20.867 1.00 72.94 79 ALA A N 1
ATOM 598 C CA . ALA A 1 79 ? 9.701 13.622 21.773 1.00 72.94 79 ALA A CA 1
ATOM 599 C C . ALA A 1 79 ? 8.243 13.753 21.300 1.00 72.94 79 ALA A C 1
ATOM 601 O O . ALA A 1 79 ? 7.863 14.698 20.614 1.00 72.94 79 ALA A O 1
ATOM 602 N N . ILE A 1 80 ? 7.444 12.731 21.585 1.00 83.00 80 ILE A N 1
ATOM 603 C CA . ILE A 1 80 ? 6.025 12.650 21.267 1.00 83.00 80 ILE A CA 1
ATOM 604 C C . ILE A 1 80 ? 5.305 12.506 22.589 1.00 83.00 80 ILE A C 1
ATOM 606 O O . ILE A 1 80 ? 5.681 11.676 23.412 1.00 83.00 80 ILE A O 1
ATOM 610 N N . ASP A 1 81 ? 4.243 13.281 22.765 1.00 87.25 81 ASP A N 1
ATOM 611 C CA . ASP A 1 81 ? 3.325 13.065 23.870 1.00 87.25 81 ASP A CA 1
ATOM 612 C C . ASP A 1 81 ? 2.709 11.655 23.768 1.00 87.25 81 ASP A C 1
ATOM 614 O O . ASP A 1 81 ? 1.921 11.346 22.863 1.00 87.25 81 ASP A O 1
ATOM 618 N N . THR A 1 82 ? 3.090 10.788 24.704 1.00 90.88 82 THR A N 1
ATOM 619 C CA . THR A 1 82 ? 2.595 9.415 24.852 1.00 90.88 82 THR A CA 1
ATOM 620 C C . THR A 1 82 ? 1.588 9.273 25.998 1.00 90.88 82 THR A C 1
ATOM 622 O O . THR A 1 82 ? 1.150 8.160 26.279 1.00 90.88 82 THR A O 1
ATOM 625 N N . THR A 1 83 ? 1.140 10.377 26.610 1.00 92.12 83 THR A N 1
ATOM 626 C CA . THR A 1 83 ? 0.146 10.382 27.699 1.00 92.12 83 THR A CA 1
ATOM 627 C C . THR A 1 83 ? -1.150 9.696 27.260 1.00 92.12 83 THR A C 1
ATOM 629 O O . THR A 1 83 ? -1.690 10.089 26.230 1.00 92.12 83 THR A O 1
ATOM 632 N N . PRO A 1 84 ? -1.699 8.695 27.962 1.00 94.50 84 PRO A N 1
ATOM 633 C CA . PRO A 1 84 ? -2.869 7.956 27.487 1.00 94.50 84 PRO A CA 1
ATOM 634 C C . PRO A 1 84 ? -4.028 8.858 27.027 1.00 94.50 84 PRO A C 1
ATOM 636 O O . PRO A 1 84 ? -4.598 9.624 27.797 1.00 94.50 84 PRO A O 1
ATOM 639 N N . LEU A 1 85 ? -4.374 8.758 25.745 1.00 93.81 85 LEU A N 1
ATOM 640 C CA . LEU A 1 85 ? -5.492 9.442 25.116 1.00 93.81 85 LEU A CA 1
ATOM 641 C C . LEU A 1 85 ? -6.713 8.526 25.186 1.00 93.81 85 LEU A C 1
ATOM 643 O O . LEU A 1 85 ? -6.883 7.625 24.359 1.00 93.81 85 LEU A O 1
ATOM 647 N N . THR A 1 86 ? -7.530 8.747 26.210 1.00 95.19 86 THR A N 1
ATOM 648 C CA . THR A 1 86 ? -8.759 7.999 26.495 1.00 95.19 86 THR A CA 1
ATOM 649 C C . THR A 1 86 ? -9.979 8.888 26.254 1.00 95.19 86 THR A C 1
ATOM 651 O O . THR A 1 86 ? -9.887 10.114 26.289 1.00 95.19 86 THR A O 1
ATOM 654 N N . GLY A 1 87 ? -11.130 8.280 25.969 1.00 93.88 87 GLY A N 1
ATOM 655 C CA . GLY A 1 87 ? -12.394 9.001 25.806 1.00 93.88 87 GLY A CA 1
ATOM 656 C C . GLY A 1 87 ? -13.181 8.576 24.571 1.00 93.88 87 GLY A C 1
ATOM 657 O O . GLY A 1 87 ? -12.938 7.523 23.980 1.00 93.88 87 GLY A O 1
ATOM 658 N N . SER A 1 88 ? -14.160 9.397 24.186 1.00 95.88 88 SER A N 1
ATOM 659 C CA . SER A 1 88 ? -15.007 9.133 23.020 1.00 95.88 88 SER A CA 1
ATOM 660 C C . SER A 1 88 ? -14.370 9.638 21.723 1.00 95.88 88 SER A C 1
ATOM 662 O O . SER A 1 88 ? -13.639 10.627 21.712 1.00 95.88 88 SER A O 1
ATOM 664 N N . LEU A 1 89 ? -14.712 9.012 20.591 1.00 94.50 89 LEU A N 1
ATOM 665 C CA . LEU A 1 89 ? -14.292 9.486 19.266 1.00 94.50 89 LEU A CA 1
ATOM 666 C C . LEU A 1 89 ? -14.711 10.944 19.013 1.00 94.50 89 LEU A C 1
ATOM 668 O O . LEU A 1 89 ? -13.974 11.687 18.376 1.00 94.50 89 LEU A O 1
ATOM 672 N N . ARG A 1 90 ? -15.871 11.363 19.536 1.00 94.88 90 ARG A N 1
ATOM 673 C CA . ARG A 1 90 ? -16.358 12.743 19.420 1.00 94.88 90 ARG A CA 1
ATOM 674 C C . ARG A 1 90 ? -15.445 13.733 20.148 1.00 94.88 90 ARG A C 1
ATOM 676 O O . ARG A 1 90 ? -15.211 14.816 19.627 1.00 94.88 90 ARG A O 1
ATOM 683 N N . ALA A 1 91 ? -14.912 13.352 21.310 1.00 93.56 91 ALA A N 1
ATOM 684 C CA . ALA A 1 91 ? -14.024 14.197 22.108 1.00 93.56 91 ALA A CA 1
ATOM 685 C C . ALA A 1 91 ? -12.649 14.426 21.452 1.00 93.56 91 ALA A C 1
ATOM 687 O O . ALA A 1 91 ? -12.009 15.432 21.731 1.00 93.56 91 ALA A O 1
ATOM 688 N N . LEU A 1 92 ? -12.214 13.542 20.542 1.00 91.62 92 LEU A N 1
ATOM 689 C CA . LEU A 1 92 ? -10.981 13.743 19.767 1.00 91.62 92 LEU A CA 1
ATOM 690 C C . LEU A 1 92 ? -11.067 14.900 18.761 1.00 91.62 92 LEU A C 1
ATOM 692 O O . LEU A 1 92 ? -10.034 15.355 18.269 1.00 91.62 92 LEU A O 1
ATOM 696 N N . GLY A 1 93 ? -12.278 15.342 18.418 1.00 92.06 93 GLY A N 1
ATOM 697 C CA . GLY A 1 93 ? -12.493 16.357 17.396 1.00 92.06 93 GLY A CA 1
ATOM 698 C C . GLY A 1 93 ? -12.118 15.885 15.987 1.00 92.06 93 GLY A C 1
ATOM 699 O O . GLY A 1 93 ? -12.200 14.702 15.643 1.00 92.06 93 GLY A O 1
ATOM 700 N N . ALA A 1 94 ? -11.754 16.840 15.132 1.00 93.75 94 ALA A N 1
ATOM 701 C CA . ALA A 1 94 ? -11.441 16.570 13.736 1.00 93.75 94 ALA A CA 1
ATOM 702 C C . ALA A 1 94 ? -10.091 15.851 13.581 1.00 93.75 94 ALA A C 1
ATOM 704 O O . ALA A 1 94 ? -9.069 16.284 14.110 1.00 93.75 94 ALA A O 1
ATOM 705 N N . LEU A 1 95 ? -10.088 14.773 12.792 1.00 96.62 95 LEU A N 1
ATOM 706 C CA . LEU A 1 95 ? -8.875 14.031 12.456 1.00 96.62 95 LEU A CA 1
ATOM 707 C C . LEU A 1 95 ? -8.290 14.485 11.118 1.00 96.62 95 LEU A C 1
ATOM 709 O O . LEU A 1 95 ? -8.958 14.400 10.077 1.00 96.62 95 LEU A O 1
ATOM 713 N N . THR A 1 96 ? -7.014 14.855 11.133 1.00 96.88 96 THR A N 1
ATOM 714 C CA . THR A 1 96 ? -6.267 15.281 9.943 1.00 96.88 96 THR A CA 1
ATOM 715 C C . THR A 1 96 ? -5.465 14.116 9.381 1.00 96.88 96 THR A C 1
ATOM 717 O O . THR A 1 96 ? -4.695 13.480 10.100 1.00 96.88 96 THR A O 1
ATOM 720 N N . LEU A 1 97 ? -5.642 13.824 8.090 1.00 96.69 97 LEU A N 1
ATOM 721 C CA . LEU A 1 97 ? -4.886 12.796 7.374 1.00 96.69 97 LEU A CA 1
ATOM 722 C C . LEU A 1 97 ? -3.793 13.474 6.546 1.00 96.69 97 LEU A C 1
ATOM 724 O O . LEU A 1 97 ? -4.096 14.260 5.656 1.00 96.69 97 LEU A O 1
ATOM 728 N N . VAL A 1 98 ? -2.532 13.141 6.815 1.00 95.50 98 VAL A N 1
ATOM 729 C CA . VAL A 1 98 ? -1.369 13.749 6.154 1.00 95.50 98 VAL A CA 1
ATOM 730 C C . VAL A 1 98 ? -0.596 12.685 5.385 1.00 95.50 98 VAL A C 1
ATOM 732 O O . VAL A 1 98 ? -0.187 11.672 5.956 1.00 95.50 98 VAL A O 1
ATOM 735 N N . SER A 1 99 ? -0.365 12.913 4.089 1.00 94.75 99 SER A N 1
ATOM 736 C CA . SER A 1 99 ? 0.560 12.097 3.296 1.00 94.75 99 SER A CA 1
ATOM 737 C C . SER A 1 99 ? 1.997 12.414 3.704 1.00 94.75 99 SER A C 1
ATOM 739 O O . SER A 1 99 ? 2.434 13.559 3.640 1.00 94.75 99 SER A O 1
ATOM 741 N N . VAL A 1 100 ? 2.746 11.399 4.131 1.00 94.75 100 VAL A N 1
ATOM 742 C CA . VAL A 1 100 ? 4.113 11.576 4.663 1.00 94.75 100 VAL A CA 1
ATOM 743 C C . VAL A 1 100 ? 5.196 11.057 3.728 1.00 94.75 100 VAL A C 1
ATOM 745 O O . VAL A 1 100 ? 6.371 11.028 4.072 1.00 94.75 100 VAL A O 1
ATOM 748 N N . ARG A 1 101 ? 4.827 10.582 2.539 1.00 90.38 101 ARG A N 1
ATOM 749 C CA . ARG A 1 101 ? 5.801 10.074 1.572 1.00 90.38 101 ARG A CA 1
ATOM 750 C C . ARG A 1 101 ? 6.575 11.241 0.961 1.00 90.38 101 ARG A C 1
ATOM 752 O O . ARG A 1 101 ? 5.964 12.147 0.413 1.00 90.38 101 ARG A O 1
ATOM 759 N N . ARG A 1 102 ? 7.910 11.143 0.954 1.00 87.50 102 ARG A N 1
ATOM 760 C CA . ARG A 1 102 ? 8.836 12.178 0.455 1.00 87.50 102 ARG A CA 1
ATOM 761 C C . ARG A 1 102 ? 8.723 13.510 1.206 1.00 87.50 102 ARG A C 1
ATOM 763 O O . ARG A 1 102 ? 9.047 14.549 0.645 1.00 87.50 102 ARG A O 1
ATOM 770 N N . THR A 1 103 ? 8.309 13.471 2.469 1.00 92.38 103 THR A N 1
ATOM 771 C CA . THR A 1 103 ? 8.320 14.632 3.367 1.00 92.38 103 THR A CA 1
ATOM 772 C C . THR A 1 103 ? 9.240 14.358 4.563 1.00 92.38 103 THR A C 1
ATOM 774 O O . THR A 1 103 ? 9.566 13.194 4.828 1.00 92.38 103 THR A O 1
ATOM 777 N N . PRO A 1 104 ? 9.658 15.386 5.324 1.00 88.88 104 PRO A N 1
ATOM 778 C CA . PRO A 1 104 ? 10.435 15.190 6.553 1.00 88.88 104 PRO A CA 1
ATOM 779 C C . PRO A 1 104 ? 9.745 14.265 7.573 1.00 88.88 104 PRO A C 1
ATOM 781 O O . PRO A 1 104 ? 10.406 13.487 8.262 1.00 88.88 104 PRO A O 1
ATOM 784 N N . ALA A 1 105 ? 8.407 14.259 7.599 1.00 89.06 105 ALA A N 1
ATOM 785 C CA . ALA A 1 105 ? 7.606 13.398 8.472 1.00 89.06 105 ALA A CA 1
ATOM 786 C C . ALA A 1 105 ? 7.730 11.893 8.149 1.00 89.06 105 ALA A C 1
ATOM 788 O O . ALA A 1 105 ? 7.336 11.050 8.958 1.00 89.06 105 ALA A O 1
ATOM 789 N N . GLU A 1 106 ? 8.308 11.507 7.002 1.00 91.12 106 GLU A N 1
ATOM 790 C CA . GLU A 1 106 ? 8.491 10.093 6.660 1.00 91.12 106 GLU A CA 1
ATOM 791 C C . GLU A 1 106 ? 9.420 9.369 7.645 1.00 91.12 106 GLU A C 1
ATOM 793 O O . GLU A 1 106 ? 9.255 8.169 7.871 1.00 91.12 106 GLU A O 1
ATOM 798 N N . ALA A 1 107 ? 10.413 10.063 8.211 1.00 88.25 107 ALA A N 1
ATOM 799 C CA . ALA A 1 107 ? 11.322 9.481 9.199 1.00 88.25 107 ALA A CA 1
ATOM 800 C C . ALA A 1 107 ? 10.564 9.099 10.477 1.00 88.25 107 ALA A C 1
ATOM 802 O O . ALA A 1 107 ? 10.652 7.957 10.927 1.00 88.25 107 ALA A O 1
ATOM 803 N N . LEU A 1 108 ? 9.732 10.017 10.976 1.00 90.31 108 LEU A N 1
ATOM 804 C CA . LEU A 1 108 ? 8.857 9.795 12.121 1.00 90.31 108 LEU A CA 1
ATOM 805 C C . LEU A 1 108 ? 7.899 8.615 11.885 1.00 90.31 108 LEU A C 1
ATOM 807 O O . LEU A 1 108 ? 7.811 7.712 12.716 1.00 90.31 108 LEU A O 1
ATOM 811 N N . PHE A 1 109 ? 7.248 8.562 10.719 1.00 93.62 109 PHE A N 1
ATOM 812 C CA . PHE A 1 109 ? 6.385 7.439 10.338 1.00 93.62 109 PHE A CA 1
ATOM 813 C C . PHE A 1 109 ? 7.110 6.089 10.410 1.00 93.62 109 PHE A C 1
ATOM 815 O O . PHE A 1 109 ? 6.558 5.108 10.908 1.00 93.62 109 PHE A O 1
ATOM 822 N N . LYS A 1 110 ? 8.344 6.023 9.891 1.00 91.94 110 LYS A N 1
ATOM 823 C CA . LYS A 1 110 ? 9.150 4.793 9.882 1.00 91.94 110 LYS A CA 1
ATOM 824 C C . LYS A 1 110 ? 9.479 4.346 11.298 1.00 91.94 110 LYS A C 1
ATOM 826 O O . LYS A 1 110 ? 9.282 3.174 11.598 1.00 91.94 110 LYS A O 1
ATOM 831 N N . SER A 1 111 ? 9.937 5.270 12.136 1.00 89.56 111 SER A N 1
ATOM 832 C CA . SER A 1 111 ? 10.304 4.988 13.522 1.00 89.56 111 SER A CA 1
ATOM 833 C C . SER A 1 111 ? 9.107 4.520 14.348 1.00 89.56 111 SER A C 1
ATOM 835 O O . SER A 1 111 ? 9.195 3.484 14.997 1.00 89.56 111 SER A O 1
ATOM 837 N N . LEU A 1 112 ? 7.958 5.200 14.257 1.00 92.25 112 LEU A N 1
ATOM 838 C CA . LEU A 1 112 ? 6.742 4.789 14.970 1.00 92.25 112 LEU A CA 1
ATOM 839 C C . LEU A 1 112 ? 6.213 3.428 14.499 1.00 92.25 112 LEU A C 1
ATOM 841 O O . LEU A 1 112 ? 5.800 2.601 15.310 1.00 92.25 112 LEU A O 1
ATOM 845 N N . MET A 1 113 ? 6.230 3.177 13.187 1.00 93.44 113 MET A N 1
ATOM 846 C CA . MET A 1 113 ? 5.801 1.893 12.632 1.00 93.44 113 MET A CA 1
ATOM 847 C C . MET A 1 113 ? 6.744 0.755 13.045 1.00 93.44 113 MET A C 1
ATOM 849 O O . MET A 1 113 ? 6.273 -0.344 13.320 1.00 93.44 113 MET A O 1
ATOM 853 N N . GLU A 1 114 ? 8.057 1.003 13.091 1.00 91.06 114 GLU A N 1
ATOM 854 C CA . GLU A 1 114 ? 9.048 0.033 13.572 1.00 91.06 114 GLU A CA 1
ATOM 855 C C . GLU A 1 114 ? 8.841 -0.289 15.053 1.00 91.06 114 GLU A C 1
ATOM 857 O O . GLU A 1 114 ? 8.791 -1.461 15.412 1.00 91.06 114 GLU A O 1
ATOM 862 N N . ALA A 1 115 ? 8.663 0.738 15.887 1.00 89.62 115 ALA A N 1
ATOM 863 C CA . ALA A 1 115 ? 8.568 0.588 17.335 1.00 89.62 115 ALA A CA 1
ATOM 864 C C . ALA A 1 115 ? 7.266 -0.083 17.804 1.00 89.62 115 ALA A C 1
ATOM 866 O O . ALA A 1 115 ? 7.271 -0.799 18.802 1.00 89.62 115 ALA A O 1
ATOM 867 N N . HIS A 1 116 ? 6.143 0.156 17.118 1.00 92.75 116 HIS A N 1
ATOM 868 C CA . HIS A 1 116 ? 4.821 -0.181 17.662 1.00 92.75 116 HIS A CA 1
ATOM 869 C C . HIS A 1 116 ? 4.000 -1.164 16.819 1.00 92.75 116 HIS A C 1
ATOM 871 O O . HIS A 1 116 ? 3.053 -1.760 17.332 1.00 92.75 116 HIS A O 1
ATOM 877 N N . HIS A 1 117 ? 4.320 -1.375 15.538 1.00 94.19 117 HIS A N 1
ATOM 878 C CA . HIS A 1 117 ? 3.619 -2.388 14.749 1.00 94.19 117 HIS A CA 1
ATOM 879 C C . HIS A 1 117 ? 4.269 -3.759 14.962 1.00 94.19 117 HIS A C 1
ATOM 881 O O . HIS A 1 117 ? 5.463 -3.925 14.746 1.00 94.19 117 HIS A O 1
ATOM 887 N N . TYR A 1 118 ? 3.477 -4.802 15.228 1.00 91.81 118 TYR A N 1
ATOM 888 C CA . TYR A 1 118 ? 3.959 -6.181 15.458 1.00 91.81 118 TYR A CA 1
ATOM 889 C C . TYR A 1 118 ? 4.731 -6.838 14.285 1.00 91.81 118 TYR A C 1
ATOM 891 O O . TYR A 1 118 ? 5.166 -7.981 14.390 1.00 91.81 118 TYR A O 1
ATOM 899 N N . LEU A 1 119 ? 4.864 -6.152 13.144 1.00 89.75 119 LEU A N 1
ATOM 900 C CA . LEU A 1 119 ? 5.622 -6.595 11.960 1.00 89.75 119 LEU A CA 1
ATOM 901 C C . LEU A 1 119 ? 6.780 -5.642 11.631 1.00 89.75 119 LEU A C 1
ATOM 903 O O . LEU A 1 119 ? 7.415 -5.808 10.586 1.00 89.75 119 LEU A O 1
ATOM 907 N N . GLY A 1 120 ? 6.982 -4.619 12.462 1.00 90.62 120 GLY A N 1
ATOM 908 C CA . GLY A 1 120 ? 7.867 -3.497 12.209 1.00 90.62 120 GLY A CA 1
ATOM 909 C C . GLY A 1 120 ? 7.564 -2.751 10.908 1.00 90.62 120 GLY A C 1
ATOM 910 O O . GLY A 1 120 ? 6.589 -2.994 10.176 1.00 90.62 120 GLY A O 1
ATOM 911 N N . TYR A 1 121 ? 8.463 -1.839 10.570 1.00 88.56 121 TYR A N 1
ATOM 912 C CA . TYR A 1 121 ? 8.434 -1.102 9.330 1.00 88.56 121 TYR A CA 1
ATOM 913 C C . TYR A 1 121 ? 9.079 -1.926 8.212 1.00 88.56 121 TYR A C 1
ATOM 915 O O . TYR A 1 121 ? 10.256 -2.287 8.213 1.00 88.56 121 TYR A O 1
ATOM 923 N N . THR A 1 122 ? 8.341 -2.147 7.128 1.00 86.31 122 THR A N 1
ATOM 924 C CA . THR A 1 122 ? 8.890 -2.678 5.871 1.00 86.31 122 THR A CA 1
ATOM 925 C C . THR A 1 122 ? 8.583 -1.712 4.746 1.00 86.31 122 THR A C 1
ATOM 927 O O . THR A 1 122 ? 7.442 -1.283 4.614 1.00 86.31 122 THR A O 1
ATOM 930 N N . GLN A 1 123 ? 9.600 -1.355 3.956 1.00 87.44 123 GLN A N 1
ATOM 931 C CA . GLN A 1 123 ? 9.424 -0.472 2.808 1.00 87.44 123 GLN A CA 1
ATOM 932 C C . GLN A 1 123 ? 8.405 -1.096 1.839 1.00 87.44 123 GLN A C 1
ATOM 934 O O . GLN A 1 123 ? 8.663 -2.192 1.333 1.00 87.44 123 GLN A O 1
ATOM 939 N N . PRO A 1 124 ? 7.273 -0.420 1.566 1.00 90.50 124 PRO A N 1
ATOM 940 C CA . PRO A 1 124 ? 6.306 -0.917 0.601 1.00 90.50 124 PRO A CA 1
ATOM 941 C C . PRO A 1 124 ? 6.923 -1.048 -0.796 1.00 90.50 124 PRO A C 1
ATOM 943 O O . PRO A 1 124 ? 7.738 -0.213 -1.207 1.00 90.50 124 PRO A O 1
ATOM 946 N N . VAL A 1 125 ? 6.535 -2.106 -1.509 1.00 85.50 125 VAL A N 1
ATOM 947 C CA . VAL A 1 125 ? 7.015 -2.421 -2.861 1.00 85.50 125 VAL A CA 1
ATOM 948 C C . VAL A 1 125 ? 6.013 -1.907 -3.891 1.00 85.50 125 VAL A C 1
ATOM 950 O O . VAL A 1 125 ? 4.811 -2.075 -3.713 1.00 85.50 125 VAL A O 1
ATOM 953 N N . GLY A 1 126 ? 6.517 -1.333 -4.984 1.00 88.31 126 GLY A N 1
ATOM 954 C CA . GLY A 1 126 ? 5.686 -0.740 -6.031 1.00 88.31 126 GLY A CA 1
ATOM 955 C C . GLY A 1 126 ? 5.224 0.672 -5.679 1.00 88.31 126 GLY A C 1
ATOM 956 O O . GLY A 1 126 ? 5.868 1.375 -4.892 1.00 88.31 126 GLY A O 1
ATOM 957 N N . GLU A 1 127 ? 4.120 1.084 -6.286 1.00 93.19 127 GLU A N 1
ATOM 958 C CA . GLU A 1 127 ? 3.420 2.319 -5.939 1.00 93.19 127 GLU A CA 1
ATOM 959 C C . GLU A 1 127 ? 2.876 2.190 -4.524 1.00 93.19 127 GLU A C 1
ATOM 961 O O . GLU A 1 127 ? 2.410 1.129 -4.121 1.00 93.19 127 GLU A O 1
ATOM 966 N N . HIS A 1 128 ? 3.012 3.238 -3.728 1.00 95.50 128 HIS A N 1
ATOM 967 C CA . HIS A 1 128 ? 2.604 3.211 -2.334 1.00 95.50 128 HIS A CA 1
ATOM 968 C C . HIS A 1 128 ? 2.334 4.600 -1.775 1.00 95.50 128 HIS A C 1
ATOM 970 O O . HIS A 1 128 ? 2.962 5.586 -2.171 1.00 95.50 128 HIS A O 1
ATOM 976 N N . VAL A 1 129 ? 1.455 4.652 -0.784 1.00 95.88 129 VAL A N 1
ATOM 977 C CA . VAL A 1 129 ? 1.121 5.857 -0.025 1.00 95.88 129 VAL A CA 1
ATOM 978 C C . VAL A 1 129 ? 1.336 5.564 1.455 1.00 95.88 129 VAL A C 1
ATOM 980 O O . VAL A 1 129 ? 1.074 4.458 1.933 1.00 95.88 129 VAL A O 1
ATOM 983 N N . LYS A 1 130 ? 1.862 6.548 2.181 1.00 96.75 130 LYS A N 1
ATOM 984 C CA . LYS A 1 130 ? 2.049 6.498 3.632 1.00 96.75 130 LYS A CA 1
ATOM 985 C C . LYS A 1 130 ? 1.297 7.674 4.216 1.00 96.75 130 LYS A C 1
ATOM 987 O O . LYS A 1 130 ? 1.477 8.790 3.734 1.00 96.75 130 LYS A O 1
ATOM 992 N N . CYS A 1 131 ? 0.487 7.423 5.228 1.00 96.50 131 CYS A N 1
ATOM 993 C CA . CYS A 1 131 ? -0.306 8.453 5.871 1.00 96.50 131 CYS A CA 1
ATOM 994 C C . CYS A 1 131 ? -0.154 8.396 7.389 1.00 96.50 131 CYS A C 1
ATOM 996 O O . CYS A 1 131 ? -0.111 7.315 7.983 1.00 96.50 131 CYS A O 1
ATOM 998 N N . MET A 1 132 ? -0.067 9.576 7.990 1.00 97.12 132 MET A N 1
ATOM 999 C CA . MET A 1 132 ? -0.184 9.788 9.427 1.00 97.12 132 MET A CA 1
ATOM 1000 C C . MET A 1 132 ? -1.518 10.462 9.715 1.00 97.12 132 MET A C 1
ATOM 1002 O O . MET A 1 132 ? -1.978 11.291 8.930 1.00 97.12 132 MET A O 1
ATOM 1006 N N . VAL A 1 133 ? -2.143 10.084 10.824 1.00 97.69 133 VAL A N 1
ATOM 1007 C CA . VAL A 1 133 ? -3.404 10.664 11.285 1.00 97.69 133 VAL A CA 1
ATOM 1008 C C . VAL A 1 133 ? -3.163 11.375 12.593 1.00 97.69 133 VAL A C 1
ATOM 1010 O O . VAL A 1 133 ? -2.573 10.790 13.504 1.00 97.69 133 VAL A O 1
ATOM 1013 N N . TYR A 1 134 ? -3.657 12.602 12.678 1.00 96.25 134 TYR A N 1
ATOM 1014 C CA . TYR A 1 134 ? -3.491 13.465 13.833 1.00 96.25 134 TYR A CA 1
ATOM 1015 C C . TYR A 1 134 ? -4.841 13.845 14.438 1.00 96.25 134 TYR A C 1
ATOM 1017 O O . TYR A 1 134 ? -5.796 14.093 13.702 1.00 96.25 134 TYR A O 1
ATOM 1025 N N . ALA A 1 135 ? -4.892 13.902 15.768 1.00 94.50 135 ALA A N 1
ATOM 1026 C CA . ALA A 1 135 ? -5.908 14.617 16.533 1.00 94.50 135 ALA A CA 1
ATOM 1027 C C . ALA A 1 135 ? -5.233 15.875 17.103 1.00 94.50 135 ALA A C 1
ATOM 1029 O O . ALA A 1 135 ? -4.335 15.774 17.942 1.00 94.50 135 ALA A O 1
ATOM 1030 N N . GLY A 1 136 ? -5.570 17.051 16.568 1.00 91.06 136 GLY A N 1
ATOM 1031 C CA . GLY A 1 136 ? -4.767 18.260 16.788 1.00 91.06 136 GLY A CA 1
ATOM 1032 C C . GLY A 1 136 ? -3.325 18.070 16.294 1.00 91.06 136 GLY A C 1
ATOM 1033 O O . GLY A 1 136 ? -3.108 17.632 15.166 1.00 91.06 136 GLY A O 1
ATOM 1034 N N . ALA A 1 137 ? -2.335 18.351 17.143 1.00 89.31 137 ALA A N 1
ATOM 1035 C CA . ALA A 1 137 ? -0.916 18.125 16.840 1.00 89.31 137 ALA A CA 1
ATOM 1036 C C . ALA A 1 137 ? -0.453 16.674 17.083 1.00 89.31 137 ALA A C 1
ATOM 1038 O O . ALA A 1 137 ? 0.677 16.308 16.751 1.00 89.31 137 ALA A O 1
ATOM 1039 N N . ARG A 1 138 ? -1.305 15.828 17.674 1.00 91.62 138 ARG A N 1
ATOM 1040 C CA . ARG A 1 138 ? -0.887 14.541 18.221 1.00 91.62 138 ARG A CA 1
ATOM 1041 C C . ARG A 1 138 ? -1.140 13.390 17.248 1.00 91.62 138 ARG A C 1
ATOM 1043 O O . ARG A 1 138 ? -2.281 13.208 16.820 1.00 91.62 138 ARG A O 1
ATOM 1050 N N . PRO A 1 139 ? -0.128 12.574 16.903 1.00 94.94 139 PRO A N 1
ATOM 1051 C CA . PRO A 1 139 ? -0.339 11.416 16.048 1.00 94.94 139 PRO A CA 1
ATOM 1052 C C . PRO A 1 139 ? -1.134 10.335 16.791 1.00 94.94 139 PRO A C 1
ATOM 1054 O O . PRO A 1 139 ? -0.794 9.948 17.910 1.00 94.94 139 PRO A O 1
ATOM 1057 N N . VAL A 1 140 ? -2.180 9.822 16.141 1.00 97.12 140 VAL A N 1
ATOM 1058 C CA . VAL A 1 140 ? -3.082 8.799 16.701 1.00 97.12 140 VAL A CA 1
ATOM 1059 C C . VAL A 1 140 ? -3.100 7.494 15.904 1.00 97.12 140 VAL A C 1
ATOM 1061 O O . VAL A 1 140 ? -3.346 6.427 16.468 1.00 97.12 140 VAL A O 1
ATOM 1064 N N . ALA A 1 141 ? -2.809 7.544 14.601 1.00 98.06 141 ALA A N 1
ATOM 1065 C CA . ALA A 1 141 ? -2.792 6.359 13.750 1.00 98.06 141 ALA A CA 1
ATOM 1066 C C . ALA A 1 141 ? -1.842 6.499 12.556 1.00 98.06 141 ALA A C 1
ATOM 1068 O O . ALA A 1 141 ? -1.552 7.604 12.098 1.00 98.06 141 ALA A O 1
ATOM 1069 N N . LEU A 1 142 ? -1.406 5.362 12.013 1.00 98.00 142 LEU A N 1
ATOM 1070 C CA . LEU A 1 142 ? -0.565 5.262 10.822 1.00 98.00 142 LEU A CA 1
ATOM 1071 C C . LEU A 1 142 ? -1.176 4.285 9.812 1.00 98.00 142 LEU A C 1
ATOM 1073 O O . LEU A 1 142 ? -1.714 3.240 10.187 1.00 98.00 142 LEU A O 1
ATOM 1077 N N . GLY A 1 143 ? -1.012 4.572 8.521 1.00 97.38 143 GLY A N 1
ATOM 1078 C CA . GLY A 1 143 ? -1.421 3.680 7.435 1.00 97.38 143 GLY A CA 1
ATOM 1079 C C . GLY A 1 143 ? -0.395 3.622 6.306 1.00 97.38 143 GLY A C 1
ATOM 1080 O O . GLY A 1 143 ? 0.098 4.655 5.850 1.00 97.38 143 GLY A O 1
ATOM 1081 N N . ALA A 1 144 ? -0.088 2.415 5.826 1.00 97.50 144 ALA A N 1
ATOM 1082 C CA . ALA A 1 144 ? 0.733 2.187 4.638 1.00 97.50 144 ALA A CA 1
ATOM 1083 C C . ALA A 1 144 ? -0.015 1.348 3.600 1.00 97.50 144 ALA A C 1
ATOM 1085 O O . ALA A 1 144 ? -0.411 0.209 3.862 1.00 97.50 144 ALA A O 1
ATOM 1086 N N . TRP A 1 145 ? -0.096 1.876 2.386 1.00 97.69 145 TRP A N 1
ATOM 1087 C CA . TRP A 1 145 ? -0.753 1.263 1.237 1.00 97.69 145 TRP A CA 1
ATOM 1088 C C . TRP A 1 145 ? 0.264 1.000 0.137 1.00 97.69 145 TRP A C 1
ATOM 1090 O O . TRP A 1 145 ? 1.159 1.817 -0.046 1.00 97.69 145 TRP A O 1
ATOM 1100 N N . SER A 1 146 ? 0.144 -0.100 -0.600 1.00 96.88 146 SER A N 1
ATOM 1101 C CA . SER A 1 146 ? 1.025 -0.427 -1.727 1.00 96.88 146 SER A CA 1
ATOM 1102 C C . SER A 1 146 ? 0.270 -1.014 -2.908 1.00 96.88 146 SER A C 1
ATOM 1104 O O . SER A 1 146 ? -0.895 -1.370 -2.776 1.00 96.88 146 SER A O 1
ATOM 1106 N N . SER A 1 147 ? 0.940 -1.191 -4.043 1.00 94.56 147 SER A N 1
ATOM 1107 C CA . SER A 1 147 ? 0.426 -2.011 -5.134 1.00 94.56 147 SER A CA 1
ATOM 1108 C C . SER A 1 147 ? 0.066 -3.407 -4.621 1.00 94.56 147 SER A C 1
ATOM 1110 O O . SER A 1 147 ? 0.759 -3.973 -3.762 1.00 94.56 147 SER A O 1
ATOM 1112 N N . ALA A 1 148 ? -1.010 -3.965 -5.164 1.00 93.25 148 ALA A N 1
ATOM 1113 C CA . ALA A 1 148 ? -1.510 -5.271 -4.776 1.00 93.25 148 ALA A CA 1
ATOM 1114 C C . ALA A 1 148 ? -0.571 -6.437 -5.144 1.00 93.25 148 ALA A C 1
ATOM 1116 O O . ALA A 1 148 ? 0.123 -6.404 -6.170 1.00 93.25 148 ALA A O 1
ATOM 1117 N N . PRO A 1 149 ? -0.579 -7.532 -4.359 1.00 90.31 149 PRO A N 1
ATOM 1118 C CA . PRO A 1 149 ? 0.022 -8.795 -4.759 1.00 90.31 149 PRO A CA 1
ATOM 1119 C C . PRO A 1 149 ? -0.490 -9.269 -6.125 1.00 90.31 149 PRO A C 1
ATOM 1121 O O . PRO A 1 149 ? -1.693 -9.425 -6.360 1.00 90.31 149 PRO A O 1
ATOM 1124 N N . ARG A 1 150 ? 0.455 -9.566 -7.028 1.00 88.62 150 ARG A N 1
ATOM 1125 C CA . ARG A 1 150 ? 0.164 -9.964 -8.416 1.00 88.62 150 ARG A CA 1
ATOM 1126 C C . ARG A 1 150 ? -0.759 -11.180 -8.508 1.00 88.62 150 ARG A C 1
ATOM 1128 O O . ARG A 1 150 ? -1.621 -11.213 -9.376 1.00 88.62 150 ARG A O 1
ATOM 1135 N N . HIS A 1 151 ? -0.565 -12.178 -7.650 1.00 88.50 151 HIS A N 1
ATOM 1136 C CA . HIS A 1 151 ? -1.330 -13.423 -7.658 1.00 88.50 151 HIS A CA 1
ATOM 1137 C C . HIS A 1 151 ? -2.008 -13.616 -6.308 1.00 88.50 151 HIS A C 1
ATOM 1139 O O . HIS A 1 151 ? -1.327 -13.816 -5.304 1.00 88.50 151 HIS A O 1
ATOM 1145 N N . LEU A 1 152 ? -3.339 -13.574 -6.296 1.00 90.75 152 LEU A N 1
ATOM 1146 C CA . LEU A 1 152 ? -4.126 -13.758 -5.085 1.00 90.75 152 LEU A CA 1
ATOM 1147 C C . LEU A 1 152 ? -5.429 -14.476 -5.431 1.00 90.75 152 LEU A C 1
ATOM 1149 O O . LEU A 1 152 ? -6.392 -13.868 -5.881 1.00 90.75 152 LEU A O 1
ATOM 1153 N N . GLY A 1 153 ? -5.439 -15.793 -5.221 1.00 90.56 153 GLY A N 1
ATOM 1154 C CA . GLY A 1 153 ? -6.569 -16.651 -5.582 1.00 90.56 153 GLY A CA 1
ATOM 1155 C C . GLY A 1 153 ? -7.916 -16.224 -4.980 1.00 90.56 153 GLY A C 1
ATOM 1156 O O . GLY A 1 153 ? -8.884 -16.200 -5.731 1.00 90.56 153 GLY A O 1
ATOM 1157 N N . PRO A 1 154 ? -8.008 -15.891 -3.674 1.00 92.62 154 PRO A N 1
ATOM 1158 C CA . PRO A 1 154 ? -9.256 -15.429 -3.060 1.00 92.62 154 PRO A CA 1
ATOM 1159 C C . PRO A 1 154 ? -9.846 -14.205 -3.760 1.00 92.62 154 PRO A C 1
ATOM 1161 O O . PRO A 1 154 ? -10.984 -14.265 -4.209 1.00 92.62 154 PRO A O 1
ATOM 1164 N N . ARG A 1 155 ? -9.037 -13.156 -3.964 1.00 92.75 155 ARG A N 1
ATOM 1165 C CA . ARG A 1 155 ? -9.442 -11.972 -4.728 1.00 92.75 155 ARG A CA 1
ATOM 1166 C C . ARG A 1 155 ? -9.874 -12.361 -6.136 1.00 92.75 155 ARG A C 1
ATOM 1168 O O . ARG A 1 155 ? -10.990 -12.063 -6.526 1.00 92.75 155 ARG A O 1
ATOM 1175 N N . ASP A 1 156 ? -9.005 -13.023 -6.897 1.00 91.50 156 ASP A N 1
ATOM 1176 C CA . ASP A 1 156 ? -9.273 -13.292 -8.312 1.00 91.50 156 ASP A CA 1
ATOM 1177 C C . ASP A 1 156 ? -10.576 -14.100 -8.496 1.00 91.50 156 ASP A C 1
ATOM 1179 O O . ASP A 1 156 ? -11.338 -13.817 -9.412 1.00 91.50 156 ASP A O 1
ATOM 1183 N N . ARG A 1 157 ? -10.878 -15.054 -7.601 1.00 90.81 157 ARG A N 1
ATOM 1184 C CA . ARG A 1 157 ? -12.159 -15.784 -7.608 1.00 90.81 157 ARG A CA 1
ATOM 1185 C C . ARG A 1 157 ? -13.338 -14.896 -7.227 1.00 90.81 157 ARG A C 1
ATOM 1187 O O . ARG A 1 157 ? -14.356 -14.958 -7.902 1.00 90.81 157 ARG A O 1
ATOM 1194 N N . PHE A 1 158 ? -13.189 -14.089 -6.178 1.00 90.50 158 PHE A N 1
ATOM 1195 C CA . PHE A 1 158 ? -14.244 -13.199 -5.701 1.00 90.50 158 PHE A CA 1
ATOM 1196 C C . PHE A 1 158 ? -14.642 -12.168 -6.767 1.00 90.50 158 PHE A C 1
ATOM 1198 O O . PHE A 1 158 ? -15.822 -11.970 -7.013 1.00 90.50 158 PHE A O 1
ATOM 1205 N N . LEU A 1 159 ? -13.666 -11.564 -7.454 1.00 86.75 159 LEU A N 1
ATOM 1206 C CA . LEU A 1 159 ? -13.928 -10.583 -8.514 1.00 86.75 159 LEU A CA 1
ATOM 1207 C C . LEU A 1 159 ? -14.284 -11.235 -9.869 1.00 86.75 159 LEU A C 1
ATOM 1209 O O . LEU A 1 159 ? -14.524 -10.519 -10.838 1.00 86.75 159 LEU A O 1
ATOM 1213 N N . GLY A 1 160 ? -14.254 -12.571 -9.983 1.00 87.88 160 GLY A N 1
ATOM 1214 C CA . GLY A 1 160 ? -14.465 -13.284 -11.252 1.00 87.88 160 GLY A CA 1
ATOM 1215 C C . GLY A 1 160 ? -13.344 -13.085 -12.285 1.00 87.88 160 GLY A C 1
ATOM 1216 O O . GLY A 1 160 ? -13.557 -13.208 -13.490 1.00 87.88 160 GLY A O 1
ATOM 1217 N N . TRP A 1 161 ? -12.130 -12.751 -11.847 1.00 88.31 161 TRP A N 1
ATOM 1218 C CA . TRP A 1 161 ? -11.025 -12.391 -12.730 1.00 88.31 161 TRP A CA 1
ATOM 1219 C C . TRP A 1 161 ? -10.300 -13.600 -13.318 1.00 88.31 161 TRP A C 1
ATOM 1221 O O . TRP A 1 161 ? -9.676 -14.405 -12.621 1.00 88.31 161 TRP A O 1
ATOM 1231 N N . SER A 1 162 ? -10.246 -13.642 -14.650 1.00 88.25 162 SER A N 1
ATOM 1232 C CA . SER A 1 162 ? -9.285 -14.485 -15.359 1.00 88.25 162 SER A CA 1
ATOM 1233 C C . SER A 1 162 ? -7.852 -13.938 -15.207 1.00 88.25 162 SER A C 1
ATOM 1235 O O . SER A 1 162 ? -7.650 -12.749 -14.931 1.00 88.25 162 SER A O 1
ATOM 1237 N N . PRO A 1 163 ? -6.807 -14.754 -15.449 1.00 89.94 163 PRO A N 1
ATOM 1238 C CA . PRO A 1 163 ? -5.427 -14.270 -15.456 1.00 89.94 163 PRO A CA 1
ATOM 1239 C C . PRO A 1 163 ? -5.170 -13.098 -16.414 1.00 89.94 163 PRO A C 1
ATOM 1241 O O . PRO A 1 163 ? -4.276 -12.295 -16.143 1.00 89.94 163 PRO A O 1
ATOM 1244 N N . ALA A 1 164 ? -5.917 -13.008 -17.520 1.00 88.56 164 ALA A N 1
ATOM 1245 C CA . ALA A 1 164 ? -5.813 -11.913 -18.480 1.00 88.56 164 ALA A CA 1
ATOM 1246 C C . ALA A 1 164 ? -6.429 -10.622 -17.925 1.00 88.56 164 ALA A C 1
ATOM 1248 O O . ALA A 1 164 ? -5.742 -9.603 -17.887 1.00 88.56 164 ALA A O 1
ATOM 1249 N N . VAL A 1 165 ? -7.654 -10.703 -17.396 1.00 87.06 165 VAL A N 1
ATOM 1250 C CA . VAL A 1 165 ? -8.366 -9.579 -16.760 1.00 87.06 165 VAL A CA 1
ATOM 1251 C C . VAL A 1 165 ? -7.560 -9.028 -15.586 1.00 87.06 165 VAL A C 1
ATOM 1253 O O . VAL A 1 165 ? -7.314 -7.828 -15.493 1.00 87.06 165 VAL A O 1
ATOM 1256 N N . ARG A 1 166 ? -7.022 -9.910 -14.737 1.00 90.00 166 ARG A N 1
ATOM 1257 C CA . ARG A 1 166 ? -6.156 -9.500 -13.628 1.00 90.00 166 ARG A CA 1
ATOM 1258 C C . ARG A 1 166 ? -4.953 -8.689 -14.094 1.00 90.00 166 ARG A C 1
ATOM 1260 O O . ARG A 1 166 ? -4.628 -7.691 -13.467 1.00 90.00 166 ARG A O 1
ATOM 1267 N N . ARG A 1 167 ? -4.259 -9.103 -15.163 1.00 88.19 167 ARG A N 1
ATOM 1268 C CA . ARG A 1 167 ? -3.084 -8.358 -15.658 1.00 88.19 167 ARG A CA 1
ATOM 1269 C C . ARG A 1 167 ? -3.437 -6.933 -16.077 1.00 88.19 167 ARG A C 1
ATOM 1271 O O . ARG A 1 167 ? -2.598 -6.057 -15.920 1.00 88.19 167 ARG A O 1
ATOM 1278 N N . GLN A 1 168 ? -4.646 -6.726 -16.588 1.00 85.69 168 GLN A N 1
ATOM 1279 C CA . GLN A 1 168 ? -5.124 -5.419 -17.030 1.00 85.69 168 GLN A CA 1
ATOM 1280 C C . GLN A 1 168 ? -5.578 -4.545 -15.852 1.00 85.69 168 GLN A C 1
ATOM 1282 O O . GLN A 1 168 ? -5.350 -3.342 -15.875 1.00 85.69 168 GLN A O 1
ATOM 1287 N N . ASN A 1 169 ? -6.154 -5.148 -14.806 1.00 87.69 169 ASN A N 1
ATOM 1288 C CA . ASN A 1 169 ? -6.826 -4.408 -13.732 1.00 87.69 169 ASN A CA 1
ATOM 1289 C C . ASN A 1 169 ? -6.050 -4.331 -12.407 1.00 87.69 169 ASN A C 1
ATOM 1291 O O . ASN A 1 169 ? -6.407 -3.536 -11.543 1.00 87.69 169 ASN A O 1
ATOM 1295 N N . ILE A 1 170 ? -4.982 -5.118 -12.214 1.00 90.81 170 ILE A N 1
ATOM 1296 C CA . ILE A 1 170 ? -4.258 -5.194 -10.928 1.00 90.81 170 ILE A CA 1
ATOM 1297 C C . ILE A 1 170 ? -3.677 -3.850 -10.464 1.00 90.81 170 ILE A C 1
ATOM 1299 O O . ILE A 1 170 ? -3.523 -3.640 -9.264 1.00 90.81 170 ILE A O 1
ATOM 1303 N N . ALA A 1 171 ? -3.371 -2.942 -11.395 1.00 89.88 171 ALA A N 1
ATOM 1304 C CA . ALA A 1 171 ? -2.887 -1.598 -11.079 1.00 89.88 171 ALA A CA 1
ATOM 1305 C C . ALA A 1 171 ? -3.944 -0.740 -10.357 1.00 89.88 171 ALA A C 1
ATOM 1307 O O . ALA A 1 171 ? -3.590 0.163 -9.611 1.00 89.88 171 ALA A O 1
ATOM 1308 N N . GLY A 1 172 ? -5.232 -1.058 -10.523 1.00 91.75 172 GLY A N 1
ATOM 1309 C CA . GLY A 1 172 ? -6.341 -0.381 -9.850 1.00 91.75 172 GLY A CA 1
ATOM 1310 C C . GLY A 1 172 ? -6.614 -0.874 -8.425 1.00 91.75 172 GLY A C 1
ATOM 1311 O O . GLY A 1 172 ? -7.652 -0.522 -7.866 1.00 91.75 172 GLY A O 1
ATOM 1312 N N . ILE A 1 173 ? -5.736 -1.703 -7.844 1.00 94.06 173 ILE A N 1
ATOM 1313 C CA . ILE A 1 173 ? -5.900 -2.247 -6.491 1.00 94.06 173 ILE A CA 1
ATOM 1314 C C . ILE A 1 173 ? -4.798 -1.751 -5.555 1.00 94.06 173 ILE A C 1
ATOM 1316 O O . ILE A 1 173 ? -3.607 -1.970 -5.797 1.00 94.06 173 ILE A O 1
ATOM 1320 N N . ALA A 1 174 ? -5.218 -1.192 -4.421 1.00 96.50 174 ALA A N 1
ATOM 1321 C CA . ALA A 1 174 ? -4.348 -0.863 -3.305 1.00 96.50 174 ALA A CA 1
ATOM 1322 C C . ALA A 1 174 ? -4.401 -1.944 -2.217 1.00 96.50 174 ALA A C 1
ATOM 1324 O O . ALA A 1 174 ? -5.459 -2.337 -1.738 1.00 96.50 174 ALA A O 1
ATOM 1325 N N . TYR A 1 175 ? -3.240 -2.396 -1.767 1.00 97.31 175 TYR A N 1
ATOM 1326 C CA . TYR A 1 175 ? -3.088 -3.306 -0.642 1.00 97.31 175 TYR A CA 1
ATOM 1327 C C . TYR A 1 175 ? -2.719 -2.524 0.620 1.00 97.31 175 TYR A C 1
ATOM 1329 O O . TYR A 1 175 ? -1.694 -1.839 0.654 1.00 97.31 175 TYR A O 1
ATOM 1337 N N . ASN A 1 176 ? -3.527 -2.630 1.675 1.00 97.44 176 ASN A N 1
ATOM 1338 C CA . ASN A 1 176 ? -3.164 -2.129 2.989 1.00 97.44 176 ASN A CA 1
ATOM 1339 C C . ASN A 1 176 ? -2.099 -3.043 3.593 1.00 97.44 176 ASN A C 1
ATOM 1341 O O . ASN A 1 176 ? -2.367 -4.141 4.073 1.00 97.44 176 ASN A O 1
ATOM 1345 N N . THR A 1 177 ? -0.857 -2.579 3.544 1.00 95.31 177 THR A N 1
ATOM 1346 C CA . THR A 1 177 ? 0.274 -3.338 4.065 1.00 95.31 177 THR A CA 1
ATOM 1347 C C . THR A 1 177 ? 0.309 -3.281 5.587 1.00 95.31 177 THR A C 1
ATOM 1349 O O . THR A 1 177 ? 0.636 -4.282 6.225 1.00 95.31 177 THR A O 1
ATOM 1352 N N . ARG A 1 178 ? 0.079 -2.099 6.170 1.00 95.38 178 ARG A N 1
ATOM 1353 C CA . ARG A 1 178 ? 0.159 -1.846 7.611 1.00 95.38 178 ARG A CA 1
ATOM 1354 C C . ARG A 1 178 ? -0.893 -0.827 8.016 1.00 95.38 178 ARG A C 1
ATOM 1356 O O . ARG A 1 178 ? -1.105 0.171 7.322 1.00 95.38 178 ARG A O 1
ATOM 1363 N N . PHE A 1 179 ? -1.476 -1.072 9.178 1.00 97.31 179 PHE A N 1
ATOM 1364 C CA . PHE A 1 179 ? -2.406 -0.179 9.840 1.00 97.31 179 PHE A CA 1
ATOM 1365 C C . PHE A 1 179 ? -2.156 -0.267 11.341 1.00 97.31 179 PHE A C 1
ATOM 1367 O O . PHE A 1 179 ? -2.097 -1.366 11.892 1.00 97.31 179 PHE A O 1
ATOM 1374 N N . LEU A 1 180 ? -1.958 0.883 11.978 1.00 96.94 180 LEU A N 1
ATOM 1375 C CA . LEU A 1 180 ? -1.594 0.978 13.385 1.00 96.94 180 LEU A CA 1
ATOM 1376 C C . LEU A 1 180 ? -2.412 2.081 14.047 1.00 96.94 180 LEU A C 1
ATOM 1378 O O . LEU A 1 180 ? -2.387 3.218 13.582 1.00 96.94 180 LEU A O 1
ATOM 1382 N N . ILE A 1 181 ? -3.071 1.751 15.153 1.00 97.69 181 ILE A N 1
ATOM 1383 C CA . ILE A 1 181 ? -3.463 2.732 16.167 1.00 97.69 181 ILE A CA 1
ATOM 1384 C C . ILE A 1 181 ? -2.329 2.780 17.186 1.00 97.69 181 ILE A C 1
ATOM 1386 O O . ILE A 1 181 ? -1.828 1.729 17.588 1.00 97.69 181 ILE A O 1
ATOM 1390 N N . LEU A 1 182 ? -1.867 3.981 17.525 1.00 96.69 182 LEU A N 1
ATOM 1391 C CA . LEU A 1 182 ? -0.710 4.148 18.403 1.00 96.69 182 LEU A CA 1
ATOM 1392 C C . LEU A 1 182 ? -1.054 3.709 19.838 1.00 96.69 182 LEU A C 1
ATOM 1394 O O . LEU A 1 182 ? -2.201 3.854 20.256 1.00 96.69 182 LEU A O 1
ATOM 1398 N N . PRO A 1 183 ? -0.090 3.152 20.594 1.00 95.62 183 PRO A N 1
ATOM 1399 C CA . PRO A 1 183 ? -0.375 2.430 21.840 1.00 95.62 183 PRO A CA 1
ATOM 1400 C C . PRO A 1 183 ? -0.926 3.316 22.962 1.00 95.62 183 PRO A C 1
ATOM 1402 O O . PRO A 1 183 ? -1.624 2.830 23.846 1.00 95.62 183 PRO A O 1
ATOM 1405 N N . TRP A 1 184 ? -0.655 4.618 22.911 1.00 95.06 184 TRP A N 1
ATOM 1406 C CA . TRP A 1 184 ? -1.226 5.592 23.837 1.00 95.06 184 TRP A CA 1
ATOM 1407 C C . TRP A 1 184 ? -2.675 5.960 23.516 1.00 95.06 184 TRP A C 1
ATOM 1409 O O . TRP A 1 184 ? -3.249 6.767 24.231 1.00 95.06 184 TRP A O 1
ATOM 1419 N N . VAL A 1 185 ? -3.281 5.426 22.454 1.00 96.81 185 VAL A N 1
ATOM 1420 C CA . VAL A 1 185 ? -4.646 5.778 22.050 1.00 96.81 185 VAL A CA 1
ATOM 1421 C C . VAL A 1 185 ? -5.619 4.666 22.416 1.00 96.81 185 VAL A C 1
ATOM 1423 O O . VAL A 1 185 ? -5.567 3.564 21.873 1.00 96.81 185 VAL A O 1
ATOM 1426 N N . GLN A 1 186 ? -6.556 4.985 23.303 1.00 95.75 186 GLN A N 1
ATOM 1427 C CA . GLN A 1 186 ? -7.563 4.072 23.843 1.00 95.75 186 GLN A CA 1
ATOM 1428 C C . GLN A 1 186 ? -8.956 4.668 23.622 1.00 95.75 186 GLN A C 1
ATOM 1430 O O . GLN A 1 186 ? -9.682 5.005 24.554 1.00 95.75 186 GLN A O 1
ATOM 1435 N N . VAL A 1 187 ? -9.310 4.832 22.347 1.00 96.50 187 VAL A N 1
ATOM 1436 C CA . VAL A 1 187 ? -10.573 5.448 21.928 1.00 96.50 187 VAL A CA 1
ATOM 1437 C C . VAL A 1 187 ? -11.414 4.429 21.156 1.00 96.50 187 VAL A C 1
ATOM 1439 O O . VAL A 1 187 ? -11.011 4.004 20.063 1.00 96.50 187 VAL A O 1
ATOM 1442 N N . PRO A 1 188 ? -12.583 4.020 21.687 1.00 95.44 188 PRO A N 1
ATOM 1443 C CA . PRO A 1 188 ? -13.489 3.113 20.997 1.00 95.44 188 PRO A CA 1
ATOM 1444 C C . PRO A 1 188 ? -13.858 3.621 19.599 1.00 95.44 188 PRO A C 1
ATOM 1446 O O . PRO A 1 188 ? -14.016 4.819 19.368 1.00 95.44 188 PRO A O 1
ATOM 1449 N N . HIS A 1 189 ? -13.999 2.694 18.648 1.00 95.94 189 HIS A N 1
ATOM 1450 C CA . HIS A 1 189 ? -14.408 2.952 17.255 1.00 95.94 189 HIS A CA 1
ATOM 1451 C C . HIS A 1 189 ? -13.448 3.807 16.403 1.00 95.94 189 HIS A C 1
ATOM 1453 O O . HIS A 1 189 ? -13.667 3.943 15.196 1.00 95.94 189 HIS A O 1
ATOM 1459 N N . LEU A 1 190 ? -12.343 4.309 16.969 1.00 97.50 190 LEU A N 1
ATOM 1460 C CA . LEU A 1 190 ? -11.354 5.099 16.230 1.00 97.50 190 LEU A CA 1
ATOM 1461 C C . LEU A 1 190 ? -10.770 4.325 15.044 1.00 97.50 190 LEU A C 1
ATOM 1463 O O . LEU A 1 190 ? -10.644 4.869 13.951 1.00 97.50 190 LEU A O 1
ATOM 1467 N N . ALA A 1 191 ? -10.448 3.044 15.234 1.00 97.19 191 ALA A N 1
ATOM 1468 C CA . ALA A 1 191 ? -9.803 2.233 14.205 1.00 97.19 191 ALA A CA 1
ATOM 1469 C C . ALA A 1 191 ? -10.630 2.130 12.912 1.00 97.19 191 ALA A C 1
ATOM 1471 O O . ALA A 1 191 ? -10.110 2.381 11.826 1.00 97.19 191 ALA A O 1
ATOM 1472 N N . SER A 1 192 ? -11.919 1.795 13.013 1.00 97.81 192 SER A N 1
ATOM 1473 C CA . SER A 1 192 ? -12.815 1.709 11.852 1.00 97.81 192 SER A CA 1
ATOM 1474 C C . SER A 1 192 ? -13.118 3.085 11.256 1.00 97.81 192 SER A C 1
ATOM 1476 O O . SER A 1 192 ? -13.201 3.213 10.032 1.00 97.81 192 SER A O 1
ATOM 1478 N N . HIS A 1 193 ? -13.226 4.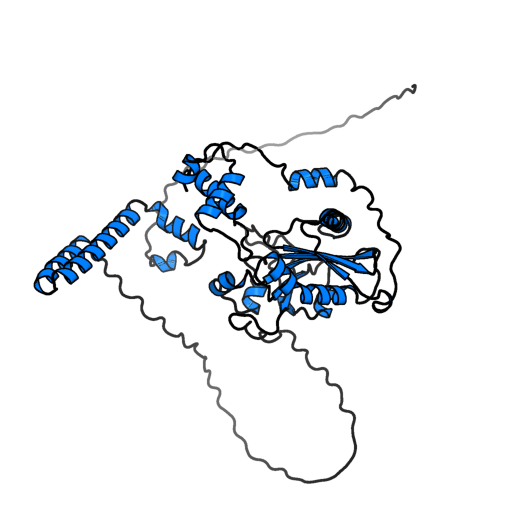126 12.090 1.00 97.56 193 HIS A N 1
ATOM 1479 C CA . HIS A 1 193 ? -13.419 5.500 11.629 1.00 97.56 193 HIS A CA 1
ATOM 1480 C C . HIS A 1 193 ? -12.222 5.996 10.800 1.00 97.56 193 HIS A C 1
ATOM 1482 O O . HIS A 1 193 ? -12.391 6.448 9.666 1.00 97.56 193 HIS A O 1
ATOM 1488 N N . VAL A 1 194 ? -11.001 5.837 11.319 1.00 97.81 194 VAL A N 1
ATOM 1489 C CA . VAL A 1 194 ? -9.761 6.190 10.616 1.00 97.81 194 VAL A CA 1
ATOM 1490 C C . VAL A 1 194 ? -9.627 5.405 9.318 1.00 97.81 194 VAL A C 1
ATOM 1492 O O . VAL A 1 194 ? -9.337 5.989 8.275 1.00 97.81 194 VAL A O 1
ATOM 1495 N N . LEU A 1 195 ? -9.871 4.094 9.351 1.00 97.06 195 LEU A N 1
ATOM 1496 C CA . LEU A 1 195 ? -9.783 3.251 8.164 1.00 97.06 195 LEU A CA 1
ATOM 1497 C C . LEU A 1 195 ? -10.772 3.696 7.073 1.00 97.06 195 LEU A C 1
ATOM 1499 O O . LEU A 1 195 ? -10.415 3.745 5.894 1.00 97.06 195 LEU A O 1
ATOM 1503 N N . SER A 1 196 ? -11.987 4.086 7.462 1.00 96.25 196 SER A N 1
ATOM 1504 C CA . SER A 1 196 ? -12.996 4.637 6.547 1.00 96.25 196 SER A CA 1
ATOM 1505 C C . SER A 1 196 ? -12.556 5.977 5.948 1.00 96.25 196 SER A C 1
ATOM 1507 O O . SER A 1 196 ? -12.739 6.213 4.758 1.00 96.25 196 SER A O 1
ATOM 1509 N N . ARG A 1 197 ? -11.931 6.856 6.742 1.00 96.25 197 ARG A N 1
ATOM 1510 C CA . ARG A 1 197 ? -11.376 8.133 6.257 1.00 96.25 197 ARG A CA 1
ATOM 1511 C C . ARG A 1 197 ? -10.228 7.907 5.271 1.00 96.25 197 ARG A C 1
ATOM 1513 O O . ARG A 1 197 ? -10.218 8.507 4.201 1.00 96.25 197 ARG A O 1
ATOM 1520 N N . MET A 1 198 ? -9.298 7.010 5.603 1.00 96.62 198 MET A N 1
ATOM 1521 C CA . MET A 1 198 ? -8.160 6.667 4.744 1.00 96.62 198 MET A CA 1
ATOM 1522 C C . MET A 1 198 ? -8.617 6.095 3.404 1.00 96.62 198 MET A C 1
ATOM 1524 O O . MET A 1 198 ? -8.137 6.527 2.364 1.00 96.62 198 MET A O 1
ATOM 1528 N N . THR A 1 199 ? -9.546 5.137 3.423 1.00 96.06 199 THR A N 1
ATOM 1529 C CA . THR A 1 199 ? -10.047 4.484 2.203 1.00 96.06 199 THR A CA 1
ATOM 1530 C C . THR A 1 199 ? -10.820 5.442 1.303 1.00 96.06 199 THR A C 1
ATOM 1532 O O . THR A 1 199 ? -10.656 5.366 0.091 1.00 96.06 199 THR A O 1
ATOM 1535 N N . ARG A 1 200 ? -11.572 6.401 1.861 1.00 95.06 200 ARG A N 1
ATOM 1536 C CA . ARG A 1 200 ? -12.233 7.461 1.074 1.00 95.06 200 ARG A CA 1
ATOM 1537 C C . ARG A 1 200 ? -11.243 8.399 0.377 1.00 95.06 200 ARG A C 1
ATOM 1539 O O . ARG A 1 200 ? -11.480 8.775 -0.761 1.00 95.06 200 ARG A O 1
ATOM 1546 N N . ALA A 1 201 ? -10.138 8.753 1.034 1.00 95.00 201 ALA A N 1
ATOM 1547 C CA . ALA A 1 201 ? -9.108 9.622 0.454 1.00 95.00 201 ALA A CA 1
ATOM 1548 C C . ALA A 1 201 ? -8.161 8.886 -0.517 1.00 95.00 201 ALA A C 1
ATOM 1550 O O . ALA A 1 201 ? -7.433 9.513 -1.287 1.00 95.00 201 ALA A O 1
ATOM 1551 N N . LEU A 1 202 ? -8.140 7.551 -0.475 1.00 95.56 202 LEU A N 1
ATOM 1552 C CA . LEU A 1 202 ? -7.140 6.736 -1.160 1.00 95.56 202 LEU A CA 1
ATOM 1553 C C . LEU A 1 202 ? -7.157 6.859 -2.695 1.00 95.56 202 LEU A C 1
ATOM 1555 O O . LEU A 1 202 ? -6.064 6.981 -3.252 1.00 95.56 202 LEU A O 1
ATOM 1559 N N . PRO A 1 203 ? -8.313 6.857 -3.397 1.00 94.81 203 PRO A N 1
ATOM 1560 C CA . PRO A 1 203 ? -8.337 7.005 -4.853 1.00 94.81 203 PRO A CA 1
ATOM 1561 C C . PRO A 1 203 ? -7.690 8.310 -5.321 1.00 94.81 203 PRO A C 1
ATOM 1563 O O . PRO A 1 203 ? -6.852 8.286 -6.220 1.00 94.81 203 PRO A O 1
ATOM 1566 N N . GLN A 1 204 ? -8.024 9.425 -4.663 1.00 93.75 204 GLN A N 1
ATOM 1567 C CA . GLN A 1 204 ? -7.464 10.740 -4.968 1.00 93.75 204 GLN A CA 1
ATOM 1568 C C . GLN A 1 204 ? -5.968 10.800 -4.646 1.00 93.75 204 GLN A C 1
ATOM 1570 O O . GLN A 1 204 ? -5.175 11.194 -5.495 1.00 93.75 204 GLN A O 1
ATOM 1575 N N . ALA A 1 205 ? -5.555 10.320 -3.469 1.00 94.25 205 ALA A N 1
ATOM 1576 C CA . ALA A 1 205 ? -4.142 10.291 -3.097 1.00 94.25 205 ALA A CA 1
ATOM 1577 C C . ALA A 1 205 ? -3.292 9.454 -4.075 1.00 94.25 205 ALA A C 1
ATOM 1579 O O . ALA A 1 205 ? -2.121 9.758 -4.310 1.00 94.25 205 ALA A O 1
ATOM 1580 N N . TRP A 1 206 ? -3.866 8.392 -4.654 1.00 94.69 206 TRP A N 1
ATOM 1581 C CA . TRP A 1 206 ? -3.203 7.607 -5.697 1.00 94.69 206 TRP A CA 1
ATOM 1582 C C . TRP A 1 206 ? -3.128 8.362 -7.023 1.00 94.69 206 TRP A C 1
ATOM 1584 O O . TRP A 1 206 ? -2.059 8.398 -7.631 1.00 94.69 206 TRP A O 1
ATOM 1594 N N . GLN A 1 207 ? -4.227 9.009 -7.425 1.00 94.00 207 GLN A N 1
ATOM 1595 C CA . GLN A 1 207 ? -4.294 9.835 -8.630 1.00 94.00 207 GLN A CA 1
ATOM 1596 C C . GLN A 1 207 ? -3.241 10.946 -8.600 1.00 94.00 207 GLN A C 1
ATOM 1598 O O . GLN A 1 207 ? -2.477 11.084 -9.551 1.00 94.00 207 GLN A O 1
ATOM 1603 N N . GLU A 1 208 ? -3.147 11.684 -7.497 1.00 92.75 208 GLU A N 1
ATOM 1604 C CA . GLU A 1 208 ? -2.172 12.765 -7.316 1.00 92.75 208 GLU A CA 1
ATOM 1605 C C . GLU A 1 208 ? -0.727 12.248 -7.349 1.00 92.75 208 GLU A C 1
ATOM 1607 O O . GLU A 1 208 ? 0.159 12.865 -7.938 1.00 92.75 208 GLU A O 1
ATOM 1612 N N . ALA A 1 209 ? -0.466 11.084 -6.746 1.00 91.94 209 ALA A N 1
ATOM 1613 C CA . ALA A 1 209 ? 0.885 10.539 -6.665 1.00 91.94 209 ALA A CA 1
ATOM 1614 C C . ALA A 1 209 ? 1.352 9.832 -7.952 1.00 91.94 209 ALA A C 1
ATOM 1616 O O . ALA A 1 209 ? 2.552 9.844 -8.261 1.00 91.94 209 ALA A O 1
ATOM 1617 N N . TYR A 1 210 ? 0.442 9.171 -8.672 1.00 92.25 210 TYR A N 1
ATOM 1618 C CA . TYR A 1 210 ? 0.769 8.200 -9.726 1.00 92.25 210 TYR A CA 1
ATOM 1619 C C . TYR A 1 210 ? 0.071 8.451 -11.066 1.00 92.25 210 TYR A C 1
ATOM 1621 O O . TYR A 1 210 ? 0.455 7.836 -12.061 1.00 92.25 210 TYR A O 1
ATOM 1629 N N . GLY A 1 211 ? -0.860 9.403 -11.140 1.00 90.69 211 GLY A N 1
ATOM 1630 C CA . GLY A 1 211 ? -1.564 9.763 -12.374 1.00 90.69 211 GLY A CA 1
ATOM 1631 C C . GLY A 1 211 ? -2.700 8.806 -12.740 1.00 90.69 211 GLY A C 1
ATOM 1632 O O . GLY A 1 211 ? -3.243 8.898 -13.836 1.00 90.69 211 GLY A O 1
ATOM 1633 N N . HIS A 1 212 ? -3.063 7.890 -11.843 1.00 90.56 212 HIS A N 1
ATOM 1634 C CA . HIS A 1 212 ? -4.239 7.032 -11.971 1.00 90.56 212 HIS A CA 1
ATOM 1635 C C . HIS A 1 212 ? -4.826 6.737 -10.584 1.00 90.56 212 HIS A C 1
ATOM 1637 O O . HIS A 1 212 ? -4.070 6.687 -9.606 1.00 90.56 212 HIS A O 1
ATOM 1643 N N . PRO A 1 213 ? -6.139 6.489 -10.463 1.00 91.06 213 PRO A N 1
ATOM 1644 C CA . PRO A 1 213 ? -6.740 6.191 -9.178 1.00 91.06 213 PRO A CA 1
ATOM 1645 C C . PRO A 1 213 ? -6.678 4.682 -8.896 1.00 91.06 213 PRO A C 1
ATOM 1647 O O . PRO A 1 213 ? -6.254 3.866 -9.725 1.00 91.06 213 PRO A O 1
ATOM 1650 N N . VAL A 1 214 ? -7.135 4.312 -7.704 1.00 93.38 214 VAL A N 1
ATOM 1651 C CA . VAL A 1 214 ? -7.422 2.928 -7.316 1.00 93.38 214 VAL A CA 1
ATOM 1652 C C . VAL A 1 214 ? -8.905 2.784 -7.012 1.00 93.38 214 VAL A C 1
ATOM 1654 O O . VAL A 1 214 ? -9.547 3.718 -6.540 1.00 93.38 214 VAL A O 1
ATOM 1657 N N . TYR A 1 215 ? -9.439 1.597 -7.261 1.00 93.00 215 TYR A N 1
ATOM 1658 C CA . TYR A 1 215 ? -10.874 1.326 -7.200 1.00 93.00 215 TYR A CA 1
ATOM 1659 C C . TYR A 1 215 ? -11.233 0.246 -6.180 1.00 93.00 215 TYR A C 1
ATOM 1661 O O . TYR A 1 215 ? -12.390 0.113 -5.783 1.00 93.00 215 TYR A O 1
ATOM 1669 N N . TRP A 1 216 ? -10.236 -0.519 -5.739 1.00 94.69 216 TRP A N 1
ATOM 1670 C CA . TRP A 1 216 ? -10.377 -1.577 -4.751 1.00 94.69 216 TRP A CA 1
ATOM 1671 C C . TRP A 1 216 ? -9.251 -1.488 -3.727 1.00 94.69 216 TRP A C 1
ATOM 1673 O O . TRP A 1 216 ? -8.093 -1.247 -4.078 1.00 94.69 216 TRP A O 1
ATOM 1683 N N . ALA A 1 217 ? -9.589 -1.724 -2.467 1.00 96.69 217 ALA A N 1
ATOM 1684 C CA . ALA A 1 217 ? -8.644 -1.899 -1.381 1.00 96.69 217 ALA A CA 1
ATOM 1685 C C . ALA A 1 217 ? -8.668 -3.351 -0.899 1.00 96.69 217 ALA A C 1
ATOM 1687 O O . ALA A 1 217 ? -9.733 -3.946 -0.781 1.00 96.69 217 ALA A O 1
ATOM 1688 N N . GLU A 1 218 ? -7.510 -3.930 -0.589 1.00 97.06 218 GLU A N 1
ATOM 1689 C CA . GLU A 1 218 ? -7.418 -5.263 0.013 1.00 97.06 218 GLU A CA 1
ATOM 1690 C C . GLU A 1 218 ? -6.426 -5.312 1.176 1.00 97.06 218 GLU A C 1
ATOM 1692 O O . GLU A 1 218 ? -5.527 -4.484 1.276 1.00 97.06 218 GLU A O 1
ATOM 1697 N N . THR A 1 219 ? -6.594 -6.264 2.089 1.00 97.06 219 THR A N 1
ATOM 1698 C CA . THR A 1 219 ? -5.702 -6.464 3.239 1.00 97.06 219 THR A CA 1
ATOM 1699 C C . THR A 1 219 ? -5.634 -7.937 3.629 1.00 97.06 219 THR A C 1
ATOM 1701 O O . THR A 1 219 ? -6.496 -8.733 3.247 1.00 97.06 219 THR A O 1
ATOM 1704 N N . PHE A 1 220 ? -4.623 -8.290 4.425 1.00 95.62 220 PHE A N 1
ATOM 1705 C CA . PHE A 1 220 ? -4.485 -9.610 5.034 1.00 95.62 220 PHE A CA 1
ATOM 1706 C C . PHE A 1 220 ? -4.565 -9.508 6.553 1.00 95.62 220 PHE A C 1
ATOM 1708 O O . PHE A 1 220 ? -3.778 -8.796 7.178 1.00 95.62 220 PHE A O 1
ATOM 1715 N N . VAL A 1 221 ? -5.455 -10.294 7.147 1.00 94.81 221 VAL A N 1
ATOM 1716 C CA . VAL A 1 221 ? -5.597 -10.414 8.597 1.00 94.81 221 VAL A CA 1
ATOM 1717 C C . VAL A 1 221 ? -5.116 -11.793 9.021 1.00 94.81 221 VAL A C 1
ATOM 1719 O O . VAL A 1 221 ? -5.638 -12.811 8.576 1.00 94.81 221 VAL A O 1
ATOM 1722 N N . ASP A 1 222 ? -4.093 -11.827 9.871 1.00 92.62 222 ASP A N 1
ATOM 1723 C CA . ASP A 1 222 ? -3.640 -13.066 10.497 1.00 92.62 222 ASP A CA 1
ATOM 1724 C C . ASP A 1 222 ? -4.621 -13.463 11.604 1.00 92.62 222 ASP A C 1
ATOM 1726 O O . ASP A 1 222 ? -4.664 -12.826 12.660 1.00 92.62 222 ASP A O 1
ATOM 1730 N N . THR A 1 223 ? -5.413 -14.504 11.347 1.00 87.19 223 THR A N 1
ATOM 1731 C CA . THR A 1 223 ? -6.494 -14.950 12.235 1.00 87.19 223 THR A CA 1
ATOM 1732 C C . THR A 1 223 ? -5.980 -15.528 13.549 1.00 87.19 223 THR A C 1
ATOM 1734 O O . THR A 1 223 ? -6.735 -15.585 14.515 1.00 87.19 223 THR A O 1
ATOM 1737 N N . THR A 1 224 ? -4.696 -15.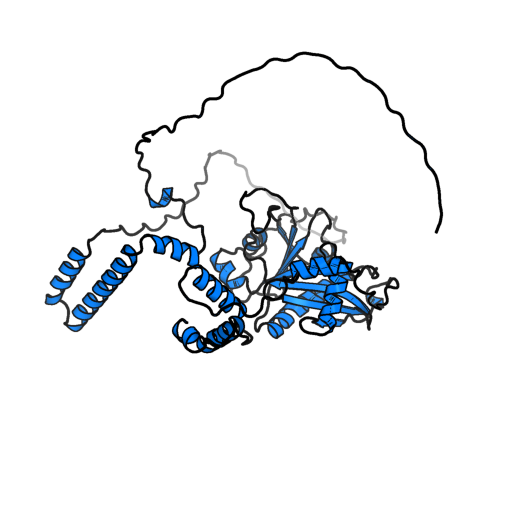896 13.618 1.00 89.56 224 THR A N 1
ATOM 1738 C CA . THR A 1 224 ? -4.055 -16.356 14.859 1.00 89.56 224 THR A CA 1
ATOM 1739 C C . THR A 1 224 ? -3.801 -15.215 15.845 1.00 89.56 224 THR A C 1
ATOM 1741 O O . THR A 1 224 ? -3.635 -15.459 17.035 1.00 89.56 224 THR A O 1
ATOM 1744 N N . ARG A 1 225 ? -3.775 -13.963 15.365 1.00 90.12 225 ARG A N 1
ATOM 1745 C CA . ARG A 1 225 ? -3.478 -12.772 16.179 1.00 90.12 225 ARG A CA 1
ATOM 1746 C C . ARG A 1 225 ? -4.664 -11.835 16.306 1.00 90.12 225 ARG A C 1
ATOM 1748 O O . ARG A 1 225 ? -4.896 -11.267 17.367 1.00 90.12 225 ARG A O 1
ATOM 1755 N N . TYR A 1 226 ? -5.395 -11.637 15.213 1.00 91.94 226 TYR A N 1
ATOM 1756 C CA . TYR A 1 226 ? -6.437 -10.628 15.139 1.00 91.94 226 TYR A CA 1
ATOM 1757 C C . TYR A 1 226 ? -7.689 -11.187 14.496 1.00 91.94 226 TYR A C 1
ATOM 1759 O O . TYR A 1 226 ? -7.652 -11.848 13.463 1.00 91.94 226 TYR A O 1
ATOM 1767 N N . ARG A 1 227 ? -8.836 -10.802 15.055 1.00 91.12 227 ARG A N 1
ATOM 1768 C CA . ARG A 1 227 ? -10.125 -11.096 14.432 1.00 91.12 227 ARG A CA 1
ATOM 1769 C C . ARG A 1 227 ? -10.347 -10.255 13.179 1.00 91.12 227 ARG A C 1
ATOM 1771 O O . ARG A 1 227 ? -11.077 -10.704 12.314 1.00 91.12 227 ARG A O 1
ATOM 1778 N N . GLY A 1 228 ? -9.752 -9.065 13.054 1.00 92.69 228 GLY A N 1
ATOM 1779 C CA . GLY A 1 228 ? -10.021 -8.135 11.942 1.00 92.69 228 GLY A CA 1
ATOM 1780 C C . GLY A 1 228 ? -11.277 -7.278 12.143 1.00 92.69 228 GLY A C 1
ATOM 1781 O O . GLY A 1 228 ? -11.888 -6.832 11.176 1.00 92.69 228 GLY A O 1
ATOM 1782 N N . THR A 1 229 ? -11.685 -7.061 13.396 1.00 94.75 229 THR A N 1
ATOM 1783 C CA . THR A 1 229 ? -12.926 -6.362 13.767 1.00 94.75 229 THR A CA 1
ATOM 1784 C C . THR A 1 229 ? -13.036 -4.964 13.161 1.00 94.75 229 THR A C 1
ATOM 1786 O O . THR A 1 229 ? -14.087 -4.626 12.628 1.00 94.75 229 THR A O 1
ATOM 1789 N N . CYS A 1 230 ? -11.961 -4.169 13.172 1.00 95.88 230 CYS A N 1
ATOM 1790 C CA . CYS A 1 230 ? -11.977 -2.810 12.621 1.00 95.88 230 CYS A CA 1
ATOM 1791 C C . CYS A 1 230 ? -12.239 -2.777 11.107 1.00 95.88 230 CYS A C 1
ATOM 1793 O O . CYS A 1 230 ? -12.953 -1.897 10.639 1.00 95.88 230 CYS A O 1
ATOM 1795 N N . TYR A 1 231 ? -11.722 -3.755 10.359 1.00 97.06 231 TYR A N 1
ATOM 1796 C CA . TYR A 1 231 ? -11.989 -3.891 8.929 1.00 97.06 231 TYR A CA 1
ATOM 1797 C C . TYR A 1 231 ? -13.453 -4.246 8.674 1.00 97.06 231 TYR A C 1
ATOM 1799 O O . TYR A 1 231 ? -14.109 -3.596 7.866 1.00 97.06 231 TYR A O 1
ATOM 1807 N N . ARG A 1 232 ? -14.005 -5.220 9.409 1.00 95.31 232 ARG A N 1
ATOM 1808 C CA . ARG A 1 232 ? -15.424 -5.589 9.263 1.00 95.31 232 ARG A CA 1
ATOM 1809 C C . ARG A 1 232 ? -16.359 -4.444 9.654 1.00 95.31 232 ARG A C 1
ATOM 1811 O O . ARG A 1 232 ? -17.315 -4.180 8.940 1.00 95.31 232 ARG A O 1
ATOM 1818 N N . ALA A 1 233 ? -16.037 -3.720 10.726 1.00 95.88 233 ALA A N 1
ATOM 1819 C CA . ALA A 1 233 ? -16.768 -2.522 11.141 1.00 95.88 233 ALA A CA 1
ATOM 1820 C C . ALA A 1 233 ? -16.661 -1.366 10.127 1.00 95.88 233 ALA A C 1
ATOM 1822 O O . ALA A 1 233 ? -17.512 -0.486 10.113 1.00 95.88 233 ALA A O 1
ATOM 1823 N N . ALA A 1 234 ? -15.636 -1.366 9.270 1.00 95.38 234 ALA A N 1
ATOM 1824 C CA . ALA A 1 234 ? -15.487 -0.440 8.149 1.00 95.38 234 ALA A CA 1
ATOM 1825 C C . ALA A 1 234 ? -16.034 -1.014 6.821 1.00 95.38 234 ALA A C 1
ATOM 1827 O O . ALA A 1 234 ? -15.629 -0.564 5.752 1.00 95.38 234 ALA A O 1
ATOM 1828 N N . ASN A 1 235 ? -16.929 -2.009 6.879 1.00 94.50 235 ASN A N 1
ATOM 1829 C CA . ASN A 1 235 ? -17.607 -2.637 5.734 1.00 94.50 235 ASN A CA 1
ATOM 1830 C C . ASN A 1 235 ? -16.703 -3.416 4.761 1.00 94.50 235 ASN A C 1
ATOM 1832 O O . ASN A 1 235 ? -17.052 -3.604 3.595 1.00 94.50 235 ASN A O 1
ATOM 1836 N N . TRP A 1 236 ? -15.549 -3.903 5.222 1.00 95.81 236 TRP A N 1
ATOM 1837 C CA . TRP A 1 236 ? -14.706 -4.775 4.406 1.00 95.81 236 TRP A CA 1
ATOM 1838 C C . TRP A 1 236 ? -15.281 -6.191 4.342 1.00 95.81 236 TRP A C 1
ATOM 1840 O O . TRP A 1 236 ? -15.681 -6.769 5.356 1.00 95.81 236 TRP A O 1
ATOM 1850 N N . GLN A 1 237 ? -15.251 -6.773 3.149 1.00 94.56 237 GLN A N 1
ATOM 1851 C CA . GLN A 1 237 ? -15.801 -8.087 2.833 1.00 94.56 237 GLN A CA 1
ATOM 1852 C C . GLN A 1 237 ? -14.708 -9.153 2.880 1.00 94.56 237 GLN A C 1
ATOM 1854 O O . GLN A 1 237 ? -13.582 -8.915 2.446 1.00 94.56 237 GLN A O 1
ATOM 1859 N N . VAL A 1 238 ? -15.025 -10.342 3.393 1.00 95.25 238 VAL A N 1
ATOM 1860 C CA . VAL A 1 238 ? -14.085 -11.472 3.416 1.00 95.25 238 VAL A CA 1
ATOM 1861 C C . VAL A 1 238 ? -14.090 -12.150 2.046 1.00 95.25 238 VAL A C 1
ATOM 1863 O O . VAL A 1 238 ? -15.103 -12.694 1.626 1.00 95.25 238 VAL A O 1
ATOM 1866 N N . LEU A 1 239 ? -12.944 -12.154 1.363 1.00 93.44 239 LEU A N 1
ATOM 1867 C CA . LEU A 1 239 ? -12.784 -12.732 0.019 1.00 93.44 239 LEU A CA 1
ATOM 1868 C C . LEU A 1 239 ? -12.394 -14.220 0.059 1.00 93.44 239 LEU A C 1
ATOM 1870 O O . LEU A 1 239 ? -12.328 -14.893 -0.970 1.00 93.44 239 LEU A O 1
ATOM 1874 N N . GLY A 1 240 ? -12.056 -14.721 1.247 1.00 93.38 240 GLY A N 1
ATOM 1875 C CA . GLY A 1 240 ? -11.554 -16.068 1.498 1.00 93.38 240 GLY A CA 1
ATOM 1876 C C . GLY A 1 240 ? -10.208 -16.044 2.217 1.00 93.38 240 GLY A C 1
ATOM 1877 O O . GLY A 1 240 ? -9.798 -15.022 2.762 1.00 93.38 240 GLY A O 1
ATOM 1878 N N . GLN A 1 241 ? -9.506 -17.174 2.210 1.00 93.69 241 GLN A N 1
ATOM 1879 C CA . GLN A 1 241 ? -8.271 -17.354 2.975 1.00 93.69 241 GLN A CA 1
ATOM 1880 C C . GLN A 1 241 ? -7.054 -17.605 2.085 1.00 93.69 241 GLN A C 1
ATOM 1882 O O . GLN A 1 241 ? -7.148 -18.181 0.994 1.00 93.69 241 GLN A O 1
ATOM 1887 N N . THR A 1 242 ? -5.886 -17.165 2.548 1.00 91.12 242 THR A N 1
ATOM 1888 C CA . THR A 1 242 ? -4.607 -17.542 1.942 1.00 91.12 242 THR A CA 1
ATOM 1889 C C . THR A 1 242 ? -4.317 -19.022 2.197 1.00 91.12 242 THR A C 1
ATOM 1891 O O . THR A 1 242 ? -4.860 -19.635 3.105 1.00 91.12 242 THR A O 1
ATOM 1894 N N . GLN A 1 243 ? -3.430 -19.620 1.404 1.00 86.06 243 GLN A N 1
ATOM 1895 C CA . GLN A 1 243 ? -3.071 -21.038 1.563 1.00 86.06 243 GLN A CA 1
ATOM 1896 C C . GLN A 1 243 ? -1.939 -21.260 2.581 1.00 86.06 243 GLN A C 1
ATOM 1898 O O . GLN A 1 243 ? -1.353 -22.334 2.608 1.00 86.06 243 GLN A O 1
ATOM 1903 N N . GLY A 1 244 ? -1.566 -20.235 3.360 1.00 82.31 244 GLY A N 1
ATOM 1904 C CA . GLY A 1 244 ? -0.441 -20.325 4.300 1.00 82.31 244 GLY A CA 1
ATOM 1905 C C . GLY A 1 244 ? 0.924 -20.512 3.623 1.00 82.31 244 GLY A C 1
ATOM 1906 O O . GLY A 1 244 ? 1.837 -21.076 4.214 1.00 82.31 244 GLY A O 1
ATOM 1907 N N . ARG A 1 245 ? 1.084 -20.066 2.370 1.00 80.75 245 ARG A N 1
ATOM 1908 C CA . ARG A 1 245 ? 2.320 -20.246 1.585 1.00 80.75 245 ARG A CA 1
ATOM 1909 C C . ARG A 1 245 ? 3.055 -18.928 1.397 1.00 80.75 245 ARG A C 1
ATOM 1911 O O . ARG A 1 245 ? 2.434 -17.883 1.185 1.00 80.75 245 ARG A O 1
ATOM 1918 N N . GLY A 1 246 ? 4.382 -18.984 1.464 1.00 74.12 246 GLY A N 1
ATOM 1919 C CA . GLY A 1 246 ? 5.249 -17.858 1.126 1.00 74.12 246 GLY A CA 1
ATOM 1920 C C . GLY A 1 246 ? 5.143 -17.441 -0.346 1.00 74.12 246 GLY A C 1
ATOM 1921 O O . GLY A 1 246 ? 4.706 -18.205 -1.202 1.00 74.12 246 GLY A O 1
ATOM 1922 N N . LYS A 1 247 ? 5.573 -16.209 -0.645 1.00 68.44 247 LYS A N 1
ATOM 1923 C CA . LYS A 1 247 ? 5.603 -15.662 -2.013 1.00 68.44 247 LYS A CA 1
ATOM 1924 C C . LYS A 1 247 ? 6.464 -16.502 -2.966 1.00 68.44 247 LYS A C 1
ATOM 1926 O O . LYS A 1 247 ? 6.074 -16.690 -4.113 1.00 68.44 247 LYS A O 1
ATOM 1931 N N . ASP A 1 248 ? 7.596 -16.995 -2.472 1.00 63.72 248 ASP A N 1
ATOM 1932 C CA . ASP A 1 248 ? 8.589 -17.755 -3.239 1.00 63.72 248 ASP A CA 1
ATOM 1933 C C . ASP A 1 248 ? 8.533 -19.254 -2.893 1.00 63.72 248 ASP A C 1
ATOM 1935 O O . ASP A 1 248 ? 9.551 -19.938 -2.830 1.00 63.72 248 ASP A O 1
ATOM 1939 N N . ASP A 1 249 ? 7.330 -19.756 -2.609 1.00 69.69 249 ASP A N 1
ATOM 1940 C CA . ASP A 1 249 ? 7.102 -21.168 -2.319 1.00 69.69 249 ASP A CA 1
ATOM 1941 C C . ASP A 1 249 ? 7.390 -22.046 -3.551 1.00 69.69 249 ASP A C 1
ATOM 1943 O O . ASP A 1 249 ? 6.758 -21.910 -4.602 1.00 69.69 249 ASP A O 1
ATOM 1947 N N . GLN A 1 250 ? 8.348 -22.960 -3.393 1.00 71.44 250 GLN A N 1
ATOM 1948 C CA . GLN A 1 250 ? 8.714 -23.966 -4.390 1.00 71.44 250 GLN A CA 1
ATOM 1949 C C . GLN A 1 250 ? 8.180 -25.363 -4.045 1.00 71.44 250 GLN A C 1
ATOM 1951 O O . GLN A 1 250 ? 8.182 -26.238 -4.908 1.00 71.44 250 GLN A O 1
ATOM 1956 N N . THR A 1 251 ? 7.730 -25.584 -2.806 1.00 76.00 251 THR A N 1
ATOM 1957 C CA . THR A 1 251 ? 7.363 -26.911 -2.289 1.00 76.00 251 THR A CA 1
ATOM 1958 C C . THR A 1 251 ? 5.857 -27.146 -2.284 1.00 76.00 251 THR A C 1
ATOM 1960 O O . THR A 1 251 ? 5.419 -28.282 -2.132 1.00 76.00 251 THR A O 1
ATOM 1963 N N . HIS A 1 252 ? 5.054 -26.094 -2.476 1.00 73.06 252 HIS A N 1
ATOM 1964 C CA . HIS A 1 252 ? 3.591 -26.135 -2.417 1.00 73.06 252 HIS A CA 1
ATOM 1965 C C . HIS A 1 252 ? 3.018 -26.483 -1.039 1.00 73.06 252 HIS A C 1
ATOM 1967 O O . HIS A 1 252 ? 1.801 -26.632 -0.916 1.00 73.06 252 HIS A O 1
ATOM 1973 N N . GLN A 1 253 ? 3.862 -26.520 -0.006 1.00 73.81 253 GLN A N 1
ATOM 1974 C CA . GLN A 1 253 ? 3.473 -26.801 1.371 1.00 73.81 253 GLN A CA 1
ATOM 1975 C C . GLN A 1 253 ? 3.235 -25.504 2.152 1.00 73.81 253 GLN A C 1
ATOM 1977 O O . GLN A 1 253 ? 3.913 -24.493 1.947 1.00 73.81 253 GLN A O 1
ATOM 1982 N N . ALA A 1 254 ? 2.257 -25.523 3.058 1.00 78.12 254 ALA A N 1
ATOM 1983 C CA . ALA A 1 254 ? 1.995 -24.393 3.939 1.00 78.12 254 ALA A CA 1
ATOM 1984 C C . ALA A 1 254 ? 3.133 -24.249 4.963 1.00 78.12 254 ALA A C 1
ATOM 1986 O O . ALA A 1 254 ? 3.447 -25.186 5.689 1.00 78.12 254 ALA A O 1
ATOM 1987 N N . ASN A 1 255 ? 3.746 -23.068 5.021 1.00 81.44 255 ASN A N 1
ATOM 1988 C CA . ASN A 1 255 ? 4.834 -22.731 5.946 1.00 81.44 255 ASN A CA 1
ATOM 1989 C C . ASN A 1 255 ? 4.607 -21.401 6.685 1.00 81.44 255 ASN A C 1
ATOM 1991 O O . ASN A 1 255 ? 5.508 -20.878 7.342 1.00 81.44 255 ASN A O 1
ATOM 1995 N N . ARG A 1 256 ? 3.421 -20.808 6.540 1.00 82.62 256 ARG A N 1
ATOM 1996 C CA . ARG A 1 256 ? 3.004 -19.544 7.151 1.00 82.62 256 ARG A CA 1
ATOM 1997 C C . ARG A 1 256 ? 1.588 -19.677 7.694 1.00 82.62 256 ARG A C 1
ATOM 1999 O O . ARG A 1 256 ? 0.821 -20.524 7.242 1.00 82.62 256 ARG A O 1
ATOM 2006 N N . SER A 1 257 ? 1.233 -18.777 8.608 1.00 86.50 257 SER A N 1
ATOM 2007 C CA . SER A 1 257 ? -0.143 -18.632 9.072 1.00 86.50 257 SER A CA 1
ATOM 2008 C C . SER A 1 257 ? -1.093 -18.384 7.899 1.00 86.50 257 SER A C 1
ATOM 2010 O O . SER A 1 257 ? -0.799 -17.626 6.962 1.00 86.50 257 SER A O 1
ATOM 2012 N N . VAL A 1 258 ? -2.242 -19.050 7.959 1.00 89.50 258 VAL A N 1
ATOM 2013 C CA . VAL A 1 258 ? -3.382 -18.767 7.091 1.00 89.50 258 VAL A CA 1
ATOM 2014 C C . VAL A 1 258 ? -3.932 -17.396 7.472 1.00 89.50 258 VAL A C 1
ATOM 2016 O O . VAL A 1 258 ? -4.026 -17.051 8.646 1.00 89.50 258 VAL A O 1
ATOM 2019 N N . LYS A 1 259 ? -4.251 -16.589 6.462 1.00 93.19 259 LYS A N 1
ATOM 2020 C CA . LYS A 1 259 ? -4.739 -15.221 6.648 1.00 93.19 259 LYS A CA 1
ATOM 2021 C C . LYS A 1 259 ? -6.077 -15.061 5.963 1.00 93.19 259 LYS A C 1
ATOM 2023 O O . LYS A 1 259 ? -6.220 -15.493 4.818 1.00 93.19 259 LYS A O 1
ATOM 2028 N N . ASP A 1 260 ? -7.002 -14.384 6.624 1.00 95.44 260 ASP A N 1
ATOM 2029 C CA . ASP A 1 260 ? -8.200 -13.882 5.970 1.00 95.44 260 ASP A CA 1
ATOM 2030 C C . ASP A 1 260 ? -7.785 -12.778 4.994 1.00 95.44 260 ASP A C 1
ATOM 2032 O O . ASP A 1 260 ? -7.013 -11.874 5.327 1.00 95.44 260 ASP A O 1
ATOM 2036 N N . VAL A 1 261 ? -8.293 -12.864 3.771 1.00 96.56 261 VAL A N 1
ATOM 2037 C CA . VAL A 1 261 ? -8.184 -11.813 2.766 1.00 96.56 261 VAL A CA 1
ATOM 2038 C C . VAL A 1 261 ? -9.461 -10.999 2.833 1.00 96.56 261 VAL A C 1
ATOM 2040 O O . VAL A 1 261 ? -10.548 -11.551 2.666 1.00 96.56 261 VAL A O 1
ATOM 2043 N N . LEU A 1 262 ? -9.334 -9.698 3.071 1.00 97.00 262 LEU A N 1
ATOM 2044 C CA . LEU A 1 262 ? -10.470 -8.785 3.068 1.00 97.00 262 LEU A CA 1
ATOM 2045 C C . LEU A 1 262 ? -10.334 -7.783 1.928 1.00 97.00 262 LEU A C 1
ATOM 2047 O O . LEU A 1 262 ? -9.220 -7.387 1.586 1.00 97.00 262 LEU A O 1
ATOM 2051 N N . GLY A 1 263 ? -11.464 -7.367 1.365 1.00 96.19 263 GLY A N 1
ATOM 2052 C CA . GLY A 1 263 ? -11.538 -6.380 0.298 1.00 96.19 263 GLY A CA 1
ATOM 2053 C C . GLY A 1 263 ? -12.627 -5.340 0.527 1.00 96.19 263 GLY A C 1
ATOM 2054 O O . GLY A 1 263 ? -13.615 -5.605 1.207 1.00 96.19 263 GLY A O 1
ATOM 2055 N N . LEU A 1 264 ? -12.432 -4.156 -0.040 1.00 95.50 264 LEU A N 1
ATOM 2056 C CA . LEU A 1 264 ? -13.367 -3.042 0.018 1.00 95.50 264 LEU A CA 1
ATOM 2057 C C . LEU A 1 264 ? -13.414 -2.346 -1.354 1.00 95.50 264 LEU A C 1
ATOM 2059 O O . LEU A 1 264 ? -12.370 -1.873 -1.819 1.00 95.50 264 LEU A O 1
ATOM 2063 N N . PRO A 1 265 ? -14.591 -2.229 -1.994 1.00 93.19 265 PRO A N 1
ATOM 2064 C CA . PRO A 1 265 ? -14.754 -1.342 -3.140 1.00 93.19 265 PRO A CA 1
ATOM 2065 C C . PRO A 1 265 ? -14.616 0.122 -2.698 1.00 93.19 265 PRO A C 1
ATOM 2067 O O . PRO A 1 265 ? -15.269 0.559 -1.753 1.00 93.19 265 PRO A O 1
ATOM 2070 N N . LEU A 1 266 ? -13.759 0.884 -3.380 1.00 92.12 266 LEU A N 1
ATOM 2071 C CA . LEU A 1 266 ? -13.514 2.307 -3.088 1.00 92.12 266 LEU A CA 1
ATOM 2072 C C . LEU A 1 266 ? -14.413 3.244 -3.900 1.00 92.12 266 LEU A C 1
ATOM 2074 O O . LEU A 1 266 ? -14.544 4.422 -3.585 1.00 92.12 266 LEU A O 1
ATOM 2078 N N . THR A 1 267 ? -15.025 2.712 -4.952 1.00 80.62 267 THR A N 1
ATOM 2079 C CA . THR A 1 267 ? -15.932 3.417 -5.861 1.00 80.62 267 THR A CA 1
ATOM 2080 C C . THR A 1 267 ? -17.160 2.544 -6.084 1.00 80.62 267 THR A C 1
ATOM 2082 O O . THR A 1 267 ? -17.083 1.325 -5.916 1.00 80.62 267 THR A O 1
ATOM 2085 N N . ARG A 1 268 ? -18.298 3.160 -6.429 1.00 60.22 268 ARG A N 1
ATOM 2086 C CA . ARG A 1 268 ? -19.542 2.422 -6.705 1.00 60.22 268 ARG A CA 1
ATOM 2087 C C . ARG A 1 268 ? -19.420 1.525 -7.943 1.00 60.22 268 ARG A C 1
ATOM 2089 O O . ARG A 1 268 ? -20.078 0.494 -7.992 1.00 60.22 268 ARG A O 1
ATOM 2096 N N . GLU A 1 269 ? -18.537 1.870 -8.884 1.00 55.81 269 GLU A N 1
ATOM 2097 C CA . GLU A 1 269 ? -18.343 1.151 -10.145 1.00 55.81 269 GLU A CA 1
ATOM 2098 C C . GLU A 1 269 ? -16.853 1.057 -10.512 1.00 55.81 269 GLU A C 1
ATOM 2100 O O . GLU A 1 269 ? -16.112 2.033 -10.402 1.00 55.81 269 GLU A O 1
ATOM 2105 N N . LEU A 1 270 ? -16.401 -0.123 -10.959 1.00 58.41 270 LEU A N 1
ATOM 2106 C CA . LEU A 1 270 ? -15.063 -0.288 -11.537 1.00 58.41 270 LEU A CA 1
ATOM 2107 C C . LEU A 1 270 ? -15.052 0.182 -13.010 1.00 58.41 270 LEU A C 1
ATOM 2109 O O . LEU A 1 270 ? -15.994 -0.127 -13.736 1.00 58.41 270 LEU A O 1
ATOM 2113 N N . PRO A 1 271 ? -13.968 0.795 -13.526 1.00 47.88 271 PRO A N 1
ATOM 2114 C CA . PRO A 1 271 ? -13.971 1.469 -14.837 1.00 47.88 271 PRO A CA 1
ATOM 2115 C C . PRO A 1 271 ? -14.131 0.594 -16.085 1.00 47.88 271 PRO A C 1
ATOM 2117 O O . PRO A 1 271 ? -14.213 1.137 -17.182 1.00 47.88 271 PRO A O 1
ATOM 2120 N N . ARG A 1 272 ? -14.038 -0.740 -15.987 1.00 51.50 272 ARG A N 1
ATOM 2121 C CA . ARG A 1 272 ? -13.924 -1.631 -17.166 1.00 51.50 272 ARG A CA 1
ATOM 2122 C C . ARG A 1 272 ? -14.778 -2.898 -17.079 1.00 51.50 272 ARG A C 1
ATOM 2124 O O . ARG A 1 272 ? -14.401 -3.935 -17.619 1.00 51.50 272 ARG A O 1
ATOM 2131 N N . GLY A 1 273 ? -15.929 -2.810 -16.420 1.00 49.34 273 GLY A N 1
ATOM 2132 C CA . GLY A 1 273 ? -16.857 -3.928 -16.271 1.00 49.34 273 GLY A CA 1
ATOM 2133 C C . GLY A 1 273 ? -16.690 -4.691 -14.957 1.00 49.34 273 GLY A C 1
ATOM 2134 O O . GLY A 1 273 ? -15.624 -4.707 -14.339 1.00 49.34 273 GLY A O 1
ATOM 2135 N N . GLN A 1 274 ? -17.821 -5.262 -14.546 1.00 46.50 274 GLN A N 1
ATOM 2136 C CA . GLN A 1 274 ? -18.184 -5.809 -13.242 1.00 46.50 274 GLN A CA 1
ATOM 2137 C C . GLN A 1 274 ? -17.035 -6.473 -12.457 1.00 46.50 274 GLN A C 1
ATOM 2139 O O . GLN A 1 274 ? -16.404 -7.432 -12.902 1.00 46.50 274 GLN A O 1
ATOM 2144 N N . LEU A 1 275 ? -16.875 -6.056 -11.193 1.00 47.66 275 LEU A N 1
ATOM 2145 C CA . LEU A 1 275 ? -16.779 -7.069 -10.143 1.00 47.66 275 LEU A CA 1
ATOM 2146 C C . LEU A 1 275 ? -17.960 -7.987 -10.404 1.00 47.66 275 LEU A C 1
ATOM 2148 O O . LEU A 1 275 ? -19.079 -7.477 -10.341 1.00 47.66 275 LEU A O 1
ATOM 2152 N N . ALA A 1 276 ? -17.749 -9.259 -10.760 1.00 39.62 276 ALA A N 1
ATOM 2153 C CA . ALA A 1 276 ? -18.853 -10.209 -10.688 1.00 39.62 276 ALA A CA 1
ATOM 2154 C C . ALA A 1 276 ? -19.569 -9.904 -9.366 1.00 39.62 276 ALA A C 1
ATOM 2156 O O . ALA A 1 276 ? -18.893 -9.831 -8.332 1.00 39.62 276 ALA A O 1
ATOM 2157 N N . GLY A 1 277 ? -20.859 -9.538 -9.435 1.00 40.97 277 GLY A N 1
ATOM 2158 C CA . GLY A 1 277 ? -21.619 -9.155 -8.245 1.00 40.97 277 GLY A CA 1
ATOM 2159 C C . GLY A 1 277 ? -21.346 -10.187 -7.154 1.00 40.97 277 GLY A C 1
ATOM 2160 O O . GLY A 1 277 ? -21.083 -11.339 -7.519 1.00 40.97 277 GLY A O 1
ATOM 2161 N N . PRO A 1 278 ? -21.307 -9.787 -5.867 1.00 40.84 278 PRO A N 1
ATOM 2162 C CA . PRO A 1 278 ? -20.862 -10.660 -4.786 1.00 40.84 278 PRO A CA 1
ATOM 2163 C C . PRO A 1 278 ? -21.441 -12.055 -5.009 1.00 40.84 278 PRO A C 1
ATOM 2165 O O . PRO A 1 278 ? -22.660 -12.227 -5.009 1.00 40.84 278 PRO A O 1
ATOM 2168 N N . GLY A 1 279 ? -20.571 -13.027 -5.313 1.00 42.41 279 GLY A N 1
ATOM 2169 C CA . GLY A 1 279 ? -20.998 -14.417 -5.409 1.00 42.41 279 GLY A CA 1
ATOM 2170 C C . GLY A 1 279 ? -21.730 -14.769 -4.112 1.00 42.41 279 GLY A C 1
ATOM 2171 O O . GLY A 1 279 ? -21.385 -14.187 -3.078 1.00 42.41 279 GLY A O 1
ATOM 2172 N N . PRO A 1 280 ? -22.747 -15.649 -4.157 1.00 35.25 280 PRO A N 1
ATOM 2173 C CA . PRO A 1 280 ? -23.671 -15.863 -3.048 1.00 35.25 280 PRO A CA 1
ATOM 2174 C C . PRO A 1 280 ? -22.915 -15.968 -1.726 1.00 35.25 280 PRO A C 1
ATOM 2176 O O . PRO A 1 280 ? -21.986 -16.769 -1.600 1.00 35.25 280 PRO A O 1
ATOM 2179 N N . ASP A 1 281 ? -23.283 -15.099 -0.783 1.00 40.19 281 ASP A N 1
ATOM 2180 C CA . ASP A 1 281 ? -22.689 -15.030 0.545 1.00 40.19 281 ASP A CA 1
ATOM 2181 C C . ASP A 1 281 ? -22.748 -16.427 1.191 1.00 40.19 281 ASP A C 1
ATOM 2183 O O . ASP A 1 281 ? -23.846 -16.928 1.450 1.00 40.19 281 ASP A O 1
ATOM 2187 N N . PRO A 1 282 ? -21.608 -17.081 1.495 1.00 39.81 282 PRO A N 1
ATOM 2188 C CA . PRO A 1 282 ? -21.613 -18.355 2.213 1.00 39.81 282 PRO A CA 1
ATOM 2189 C C . PRO A 1 282 ? -22.168 -18.226 3.640 1.00 39.81 282 PRO A C 1
ATOM 2191 O O . PRO A 1 282 ? -22.293 -19.224 4.345 1.00 39.81 282 PRO A O 1
ATOM 2194 N N . ARG A 1 283 ? -22.431 -16.996 4.098 1.00 39.44 283 ARG A N 1
ATOM 2195 C CA . ARG A 1 283 ? -22.972 -16.652 5.409 1.00 39.44 283 ARG A CA 1
ATOM 2196 C C . ARG A 1 283 ? -24.217 -15.777 5.302 1.00 39.44 283 ARG A C 1
ATOM 2198 O O . ARG A 1 283 ? -24.416 -14.930 6.177 1.00 39.44 283 ARG A O 1
ATOM 2205 N N . ALA A 1 284 ? -25.073 -16.020 4.303 1.00 31.53 284 ALA A N 1
ATOM 2206 C CA . ALA A 1 284 ? -26.472 -15.617 4.406 1.00 31.53 284 ALA A CA 1
ATOM 2207 C C . ALA A 1 284 ? -26.971 -16.077 5.782 1.00 31.53 284 ALA A C 1
ATOM 2209 O O . ALA A 1 284 ? -27.060 -17.274 6.067 1.00 31.53 284 ALA A O 1
ATOM 2210 N N . ARG A 1 285 ? -27.135 -15.106 6.684 1.00 33.91 285 ARG A N 1
ATOM 2211 C CA . ARG A 1 285 ? -27.559 -15.337 8.058 1.00 33.91 285 ARG A CA 1
ATOM 2212 C C . ARG A 1 285 ? -28.851 -16.130 7.964 1.00 33.91 285 ARG A C 1
ATOM 2214 O O . ARG A 1 285 ? -29.814 -15.641 7.383 1.00 33.91 285 ARG A O 1
ATOM 2221 N N . GLN A 1 286 ? -28.853 -17.342 8.514 1.00 35.09 286 GLN A N 1
ATOM 2222 C CA . GLN A 1 286 ? -30.094 -18.005 8.887 1.00 35.09 286 GLN A CA 1
ATOM 2223 C C . GLN A 1 286 ? -30.887 -16.976 9.689 1.00 35.09 286 GLN A C 1
ATOM 2225 O O . GLN A 1 286 ? -30.406 -16.483 10.714 1.00 35.09 286 GLN A O 1
ATOM 2230 N N . GLY A 1 287 ? -32.014 -16.548 9.122 1.00 30.19 287 GLY A N 1
ATOM 2231 C CA . GLY A 1 287 ? -32.887 -15.566 9.735 1.00 30.19 287 GLY A CA 1
ATOM 2232 C C . GLY A 1 287 ? -33.262 -16.067 11.118 1.00 30.19 287 GLY A C 1
ATOM 2233 O O . GLY A 1 287 ? -33.816 -17.155 11.258 1.00 30.19 287 GLY A O 1
ATOM 2234 N N . ARG A 1 288 ? -32.924 -15.287 12.144 1.00 30.62 288 ARG A N 1
ATOM 2235 C CA . ARG A 1 288 ? -33.658 -15.370 13.400 1.00 30.62 288 ARG A CA 1
ATOM 2236 C C . ARG A 1 288 ? -35.080 -14.914 13.096 1.00 30.62 288 ARG A C 1
ATOM 2238 O O . ARG A 1 288 ? -35.268 -13.855 12.504 1.00 30.62 288 ARG A O 1
ATOM 2245 N N . SER A 1 289 ? -36.043 -15.743 13.463 1.00 30.05 289 SER A N 1
ATOM 2246 C CA . SER A 1 289 ? -37.449 -15.381 13.552 1.00 30.05 289 SER A CA 1
ATOM 2247 C C . SER A 1 289 ? -37.624 -14.430 14.735 1.00 30.05 289 SER A C 1
ATOM 2249 O O . SER A 1 289 ? -37.624 -14.881 15.881 1.00 30.05 289 SER A O 1
ATOM 2251 N N . ASP A 1 290 ? -37.744 -13.135 14.467 1.00 33.94 290 ASP A N 1
ATOM 2252 C CA . ASP A 1 290 ? -38.370 -12.222 15.420 1.00 33.94 290 ASP A CA 1
ATOM 2253 C C . ASP A 1 290 ? -39.898 -12.351 15.243 1.00 33.94 290 ASP A C 1
ATOM 2255 O O . ASP A 1 290 ? -40.371 -12.367 14.100 1.00 33.94 290 ASP A O 1
ATOM 2259 N N . PRO A 1 291 ? -40.683 -12.514 16.323 1.00 30.97 291 PRO A N 1
ATOM 2260 C CA . PRO A 1 291 ? -42.135 -12.593 16.222 1.00 30.97 291 PRO A CA 1
ATOM 2261 C C . PRO A 1 291 ? -42.706 -11.210 15.860 1.00 30.97 291 PRO A C 1
ATOM 2263 O O . PRO A 1 291 ? -42.230 -10.201 16.390 1.00 30.97 291 PRO A O 1
ATOM 2266 N N . PRO A 1 292 ? -43.715 -11.119 14.978 1.00 33.25 292 PRO A N 1
ATOM 2267 C CA . PRO A 1 292 ? -44.346 -9.844 14.678 1.00 33.25 292 PRO A CA 1
ATOM 2268 C C . PRO A 1 292 ? -45.251 -9.425 15.842 1.00 33.25 292 PRO A C 1
ATOM 2270 O O . PRO A 1 292 ? -46.146 -10.166 16.244 1.00 33.25 292 PRO A O 1
ATOM 2273 N N . GLY A 1 293 ? -45.011 -8.225 16.370 1.00 28.42 293 GLY A N 1
ATOM 2274 C CA . GLY A 1 293 ? -45.976 -7.522 17.209 1.00 28.42 293 GLY A CA 1
ATOM 2275 C C . GLY A 1 293 ? -47.210 -7.150 16.386 1.00 28.42 293 GLY A C 1
ATOM 2276 O O . GLY A 1 293 ? -47.090 -6.641 15.271 1.00 28.42 293 GLY A O 1
ATOM 2277 N N . GLU A 1 294 ? -48.379 -7.450 16.942 1.00 26.42 294 GLU A N 1
ATOM 2278 C CA . GLU A 1 294 ? -49.702 -7.154 16.392 1.00 26.42 294 GLU A CA 1
ATOM 2279 C C . GLU A 1 294 ? -49.928 -5.650 16.182 1.00 26.42 294 GLU A C 1
ATOM 2281 O O . GLU A 1 294 ? -49.477 -4.816 16.973 1.00 26.42 294 GLU A O 1
ATOM 2286 N N . PRO A 1 295 ? -50.729 -5.308 15.164 1.00 28.47 295 PRO A N 1
ATOM 2287 C CA . PRO A 1 295 ? -51.857 -4.411 15.391 1.00 28.47 295 PRO A CA 1
ATOM 2288 C C . PRO A 1 295 ? -53.191 -5.100 15.073 1.00 28.47 295 PRO A C 1
ATOM 2290 O O . PRO A 1 295 ? -53.330 -5.820 14.085 1.00 28.47 295 PRO A O 1
ATOM 2293 N N . GLN A 1 296 ? -54.167 -4.857 15.943 1.00 26.56 296 GLN A N 1
ATOM 2294 C CA . GLN A 1 296 ? -55.535 -5.365 15.891 1.00 26.56 296 GLN A CA 1
ATOM 2295 C C . GLN A 1 296 ? -56.388 -4.720 14.779 1.00 26.56 296 GLN A C 1
ATOM 2297 O O . GLN A 1 296 ? -56.208 -3.545 14.479 1.00 26.56 296 GLN A O 1
ATOM 2302 N N . CYS A 1 297 ? -57.376 -5.514 14.324 1.00 24.12 297 CYS A N 1
ATOM 2303 C CA . CYS A 1 297 ? -58.641 -5.198 13.621 1.00 24.12 297 CYS A CA 1
ATOM 2304 C C . CYS A 1 297 ? -58.534 -4.652 12.166 1.00 24.12 297 CYS A C 1
ATOM 2306 O O . CYS A 1 297 ? -57.654 -3.872 11.853 1.00 24.12 297 CYS A O 1
ATOM 2308 N N . GLU A 1 298 ? -59.327 -5.047 11.156 1.00 27.47 298 GLU A N 1
ATOM 2309 C CA . GLU A 1 298 ? -60.666 -5.646 11.072 1.00 27.47 298 GLU A CA 1
ATOM 2310 C C . GLU A 1 298 ? -60.858 -6.567 9.831 1.00 27.47 298 GLU A C 1
ATOM 2312 O O . GLU A 1 298 ? -60.370 -6.285 8.744 1.00 27.47 298 GLU A O 1
ATOM 2317 N N . ARG A 1 299 ? -61.672 -7.621 10.037 1.00 24.52 299 ARG A N 1
ATOM 2318 C CA . ARG A 1 299 ? -62.734 -8.226 9.183 1.00 24.52 299 ARG A CA 1
ATOM 2319 C C . ARG A 1 299 ? -62.471 -8.719 7.734 1.00 24.52 299 ARG A C 1
ATOM 2321 O O . ARG A 1 299 ? -62.364 -7.920 6.820 1.00 24.52 299 ARG A O 1
ATOM 2328 N N . ARG A 1 300 ? -62.699 -10.051 7.585 1.00 24.53 300 ARG A N 1
ATOM 2329 C CA . ARG A 1 300 ? -63.455 -10.834 6.545 1.00 24.53 300 ARG A CA 1
ATOM 2330 C C . ARG A 1 300 ? -63.020 -10.667 5.065 1.00 24.53 300 ARG A C 1
ATOM 2332 O O . ARG A 1 300 ? -62.796 -9.564 4.616 1.00 24.53 300 ARG A O 1
ATOM 2339 N N . ILE A 1 301 ? -62.906 -11.679 4.191 1.00 26.03 301 ILE A N 1
ATOM 2340 C CA . ILE A 1 301 ? -63.738 -12.839 3.769 1.00 26.03 301 ILE A CA 1
ATOM 2341 C C . ILE A 1 301 ? -62.731 -13.808 3.074 1.00 26.03 301 ILE A C 1
ATOM 2343 O O . ILE A 1 301 ? -61.877 -13.331 2.340 1.00 26.03 301 ILE A O 1
ATOM 2347 N N . GLY A 1 302 ? -62.600 -15.106 3.377 1.00 24.95 302 GLY A N 1
ATOM 2348 C CA . GLY A 1 302 ? -63.469 -16.215 2.960 1.00 24.95 302 GLY A CA 1
ATOM 2349 C C . GLY A 1 302 ? -63.081 -16.785 1.579 1.00 24.95 302 GLY A C 1
ATOM 2350 O O . GLY A 1 302 ? -63.330 -16.116 0.587 1.00 24.95 302 GLY A O 1
ATOM 2351 N N . LEU A 1 303 ? -62.504 -18.001 1.535 1.00 27.73 303 LEU A N 1
ATOM 2352 C CA . LEU A 1 303 ? -62.824 -19.132 0.627 1.00 27.73 303 LEU A CA 1
ATOM 2353 C C . LEU A 1 303 ? -61.647 -20.112 0.459 1.00 27.73 303 LEU A C 1
ATOM 2355 O O . LEU A 1 303 ? -60.529 -19.740 0.113 1.00 27.73 303 LEU A O 1
ATOM 2359 N N . ALA A 1 304 ? -61.956 -21.383 0.707 1.00 25.98 304 ALA A N 1
ATOM 2360 C CA . ALA A 1 304 ? -61.161 -22.565 0.404 1.00 25.98 304 ALA A CA 1
ATOM 2361 C C . ALA A 1 304 ? -61.587 -23.162 -0.952 1.00 25.98 304 ALA A C 1
ATOM 2363 O O . ALA A 1 304 ? -62.707 -22.897 -1.386 1.00 25.98 304 ALA A O 1
ATOM 2364 N N . ALA A 1 305 ? -60.732 -23.996 -1.561 1.00 27.86 305 ALA A N 1
ATOM 2365 C CA . ALA A 1 305 ? -61.051 -25.370 -2.001 1.00 27.86 305 ALA A CA 1
ATOM 2366 C C . ALA A 1 305 ? -60.004 -25.923 -2.993 1.00 27.86 305 ALA A C 1
ATOM 2368 O O . ALA A 1 305 ? -59.812 -25.402 -4.087 1.00 27.86 305 ALA A O 1
ATOM 2369 N N . ASP A 1 306 ? -59.322 -26.976 -2.543 1.00 27.06 306 ASP A N 1
ATOM 2370 C CA . ASP A 1 306 ? -59.072 -28.276 -3.184 1.00 27.06 306 ASP A CA 1
ATOM 2371 C C . ASP A 1 306 ? -59.108 -28.458 -4.712 1.00 27.06 306 ASP A C 1
ATOM 2373 O O . ASP A 1 306 ? -60.118 -28.245 -5.375 1.00 27.06 306 ASP A O 1
ATOM 2377 N N . ALA A 1 307 ? -58.029 -29.067 -5.217 1.00 27.39 307 ALA A N 1
ATOM 2378 C CA . ALA A 1 307 ? -57.983 -30.292 -6.039 1.00 27.39 307 ALA A CA 1
ATOM 2379 C C . ALA A 1 307 ? -56.492 -30.552 -6.348 1.00 27.39 307 ALA A C 1
ATOM 2381 O O . ALA A 1 307 ? -55.743 -29.613 -6.580 1.00 27.39 307 ALA A O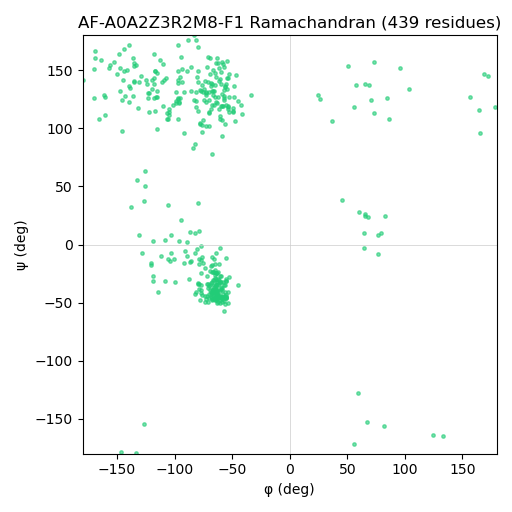 1
ATOM 2382 N N . GLY A 1 308 ? -55.900 -31.738 -6.384 1.00 25.88 308 GLY A N 1
ATOM 2383 C CA . GLY A 1 308 ? -56.330 -33.125 -6.404 1.00 25.88 308 GLY A CA 1
ATOM 2384 C C . GLY A 1 308 ? -55.059 -33.932 -6.735 1.00 25.88 308 GLY A C 1
ATOM 2385 O O . GLY A 1 308 ? -54.143 -33.441 -7.393 1.00 25.88 308 GLY A O 1
ATOM 2386 N N . LEU A 1 309 ? -54.961 -35.133 -6.181 1.00 26.38 309 LEU A N 1
ATOM 2387 C CA . LEU A 1 309 ? -53.781 -36.004 -6.117 1.00 26.38 309 LEU A CA 1
ATOM 2388 C C . LEU A 1 309 ? -53.221 -36.442 -7.485 1.00 26.38 309 LEU A C 1
ATOM 2390 O O . LEU A 1 309 ? -53.996 -36.647 -8.412 1.00 26.38 309 LEU A O 1
ATOM 2394 N N . SER A 1 310 ? -51.904 -36.719 -7.553 1.00 24.75 310 SER A N 1
ATOM 2395 C CA . SER A 1 310 ? -51.311 -37.981 -8.074 1.00 24.75 310 SER A CA 1
ATOM 2396 C C . SER A 1 310 ? -49.764 -37.972 -8.050 1.00 24.75 310 SER A C 1
ATOM 2398 O O . SER A 1 310 ? -49.110 -37.194 -8.738 1.00 24.75 310 SER A O 1
ATOM 2400 N N . ARG A 1 311 ? -49.166 -38.896 -7.286 1.00 28.14 311 ARG A N 1
ATOM 2401 C CA . ARG A 1 311 ? -47.822 -39.494 -7.505 1.00 28.14 311 ARG A CA 1
ATOM 2402 C C . ARG A 1 311 ? -48.034 -40.841 -8.231 1.00 28.14 311 ARG A C 1
ATOM 2404 O O . ARG A 1 311 ? -49.168 -41.310 -8.194 1.00 28.14 311 ARG A O 1
ATOM 2411 N N . PRO A 1 312 ? -47.008 -41.568 -8.727 1.00 39.19 312 PRO A N 1
ATOM 2412 C CA . PRO A 1 312 ? -45.576 -41.266 -8.883 1.00 39.19 312 PRO A CA 1
ATOM 2413 C C . PRO A 1 312 ? -45.043 -41.646 -10.292 1.00 39.19 312 PRO A C 1
ATOM 2415 O O . PRO A 1 312 ? -45.768 -42.192 -11.109 1.00 39.19 312 PRO A O 1
ATOM 2418 N N . LEU A 1 313 ? -43.748 -41.439 -10.558 1.00 26.45 313 LEU A N 1
ATOM 2419 C CA . LEU A 1 313 ? -42.840 -42.515 -10.997 1.00 26.45 313 LEU A CA 1
ATOM 2420 C C . LEU A 1 313 ? -41.390 -42.014 -10.967 1.00 26.45 313 LEU A C 1
ATOM 2422 O O . LEU A 1 313 ? -41.034 -40.967 -11.503 1.00 26.45 313 LEU A O 1
ATOM 2426 N N . VAL A 1 314 ? -40.557 -42.778 -10.267 1.00 34.16 314 VAL A N 1
ATOM 2427 C CA . VAL A 1 314 ? -39.126 -42.546 -10.091 1.00 34.16 314 VAL A CA 1
ATOM 2428 C C . VAL A 1 314 ? -38.413 -42.986 -11.367 1.00 34.16 314 VAL A C 1
ATOM 2430 O O . VAL A 1 314 ? -38.214 -44.174 -11.596 1.00 34.16 314 VAL A O 1
ATOM 2433 N N . GLY A 1 315 ? -38.006 -42.018 -12.185 1.00 26.09 315 GLY A N 1
ATOM 2434 C CA . GLY A 1 315 ? -37.060 -42.210 -13.279 1.00 26.09 315 GLY A CA 1
ATOM 2435 C C . GLY A 1 315 ? -35.697 -41.639 -12.898 1.00 26.09 315 GLY A C 1
ATOM 2436 O O . GLY A 1 315 ? -35.538 -40.427 -12.772 1.00 26.09 315 GLY A O 1
ATOM 2437 N N . ARG A 1 316 ? -34.699 -42.510 -12.713 1.00 38.25 316 ARG A N 1
ATOM 2438 C CA . ARG A 1 316 ? -33.278 -42.136 -12.642 1.00 38.25 316 ARG A CA 1
ATOM 2439 C C . ARG A 1 316 ? -32.893 -41.375 -13.919 1.00 38.25 316 ARG A C 1
ATOM 2441 O O . ARG A 1 316 ? -32.683 -41.988 -14.958 1.00 38.25 316 ARG A O 1
ATOM 2448 N N . GLY A 1 317 ? -32.761 -40.055 -13.827 1.00 27.14 317 GLY A N 1
ATOM 2449 C CA . GLY A 1 317 ? -32.239 -39.198 -14.891 1.00 27.14 317 GLY A CA 1
ATOM 2450 C C . GLY A 1 317 ? -30.925 -38.551 -14.469 1.00 27.14 317 GLY A C 1
ATOM 2451 O O . GLY A 1 317 ? -30.917 -37.552 -13.756 1.00 27.14 317 GLY A O 1
ATOM 2452 N N . MET A 1 318 ? -29.803 -39.118 -14.909 1.00 30.44 318 MET A N 1
ATOM 2453 C CA . MET A 1 318 ? -28.497 -38.463 -14.855 1.00 30.44 318 MET A CA 1
ATOM 2454 C C . MET A 1 318 ? -28.541 -37.185 -15.707 1.00 30.44 318 MET A C 1
ATOM 2456 O O . MET A 1 318 ? -28.703 -37.267 -16.925 1.00 30.44 318 MET A O 1
ATOM 2460 N N . SER A 1 319 ? -28.368 -36.003 -15.107 1.00 30.52 319 SER A N 1
ATOM 2461 C CA . SER A 1 319 ? -28.221 -34.766 -15.880 1.00 30.52 319 SER A CA 1
ATOM 2462 C C . SER A 1 319 ? -26.810 -34.695 -16.473 1.00 30.52 319 SER A C 1
ATOM 2464 O O . SER A 1 319 ? -25.820 -34.318 -15.843 1.00 30.52 319 SER A O 1
ATOM 2466 N N . GLY A 1 320 ? -26.711 -35.120 -17.731 1.00 29.08 320 GLY A N 1
ATOM 2467 C CA . GLY A 1 320 ? -25.523 -34.952 -18.548 1.00 29.08 320 GLY A CA 1
ATOM 2468 C C . GLY A 1 320 ? -25.179 -33.471 -18.695 1.00 29.08 320 GLY A C 1
ATOM 2469 O O . GLY A 1 320 ? -25.945 -32.681 -19.245 1.00 29.08 320 GLY A O 1
ATOM 2470 N N . HIS A 1 321 ? -23.990 -33.086 -18.236 1.00 32.97 321 HIS A N 1
ATOM 2471 C CA . HIS A 1 321 ? -23.365 -31.838 -18.648 1.00 32.97 321 HIS A CA 1
ATOM 2472 C C . HIS A 1 321 ? -23.193 -31.847 -20.173 1.00 32.97 321 HIS A C 1
ATOM 2474 O O . HIS A 1 321 ? -22.314 -32.534 -20.699 1.00 32.97 321 HIS A O 1
ATOM 2480 N N . LYS A 1 322 ? -24.006 -31.058 -20.891 1.00 34.72 322 LYS A N 1
ATOM 2481 C CA . LYS A 1 322 ? -23.757 -30.699 -22.294 1.00 34.72 322 LYS A CA 1
ATOM 2482 C C . LYS A 1 322 ? -22.400 -29.990 -22.375 1.00 34.72 322 LYS A C 1
ATOM 2484 O O . LYS A 1 322 ? -22.293 -28.780 -22.184 1.00 34.72 322 LYS A O 1
ATOM 2489 N N . LYS A 1 323 ? -21.340 -30.754 -22.656 1.00 32.75 323 LYS A N 1
ATOM 2490 C CA . LYS A 1 323 ? -20.058 -30.216 -23.117 1.00 32.75 323 LYS A CA 1
ATOM 2491 C C . LYS A 1 323 ? -20.326 -29.486 -24.429 1.00 32.75 323 LYS A C 1
ATOM 2493 O O . LYS A 1 323 ? -20.559 -30.121 -25.451 1.00 32.75 323 LYS A O 1
ATOM 2498 N N . ARG A 1 324 ? -20.278 -28.153 -24.407 1.00 34.81 324 ARG A N 1
ATOM 2499 C CA . ARG A 1 324 ? -20.119 -27.363 -25.632 1.00 34.81 324 ARG A CA 1
ATOM 2500 C C . ARG A 1 324 ? -18.873 -27.874 -26.363 1.00 34.81 324 ARG A C 1
ATOM 2502 O O . ARG A 1 324 ? -17.778 -27.858 -25.795 1.00 34.81 324 ARG A O 1
ATOM 2509 N N . ALA A 1 325 ? -19.063 -28.374 -27.581 1.00 33.94 325 ALA A N 1
ATOM 2510 C CA . ALA A 1 325 ? -17.985 -28.819 -28.448 1.00 33.94 325 ALA A CA 1
ATOM 2511 C C . ALA A 1 325 ? -17.022 -27.650 -28.700 1.00 33.94 325 ALA A C 1
ATOM 2513 O O . ALA A 1 325 ? -17.440 -26.539 -29.025 1.00 33.94 325 ALA A O 1
ATOM 2514 N N . ARG A 1 326 ? -15.723 -27.893 -28.504 1.00 39.75 326 ARG A N 1
ATOM 2515 C CA . ARG A 1 326 ? -14.678 -26.980 -28.973 1.00 39.75 326 ARG A CA 1
ATOM 2516 C C . ARG A 1 326 ? -14.682 -27.018 -30.507 1.00 39.75 326 ARG A C 1
ATOM 2518 O O . ARG A 1 326 ? -14.771 -28.125 -31.038 1.00 39.75 326 ARG A O 1
ATOM 2525 N N . PRO A 1 327 ? -14.557 -25.878 -31.208 1.00 40.84 327 PRO A N 1
ATOM 2526 C CA . PRO A 1 327 ? -14.350 -25.905 -32.650 1.00 40.84 327 PRO A CA 1
ATOM 2527 C C . PRO A 1 327 ? -13.099 -26.737 -32.954 1.00 40.84 327 PRO A C 1
ATOM 2529 O O . PRO A 1 327 ? -12.101 -26.651 -32.229 1.00 40.84 327 PRO A O 1
ATOM 2532 N N . ALA A 1 328 ? -13.190 -27.593 -33.972 1.00 43.25 328 ALA A N 1
ATOM 2533 C CA . ALA A 1 328 ? -12.085 -28.434 -34.403 1.00 43.25 328 ALA A CA 1
ATOM 2534 C C . ALA A 1 328 ? -10.884 -27.547 -34.751 1.00 43.25 328 ALA A C 1
ATOM 2536 O O . ALA A 1 328 ? -11.006 -26.583 -35.506 1.00 43.25 328 ALA A O 1
ATOM 2537 N N . SER A 1 329 ? -9.726 -27.853 -34.167 1.00 40.38 329 SER A N 1
ATOM 2538 C CA . SER A 1 329 ? -8.468 -27.228 -34.566 1.00 40.38 329 SER A CA 1
ATOM 2539 C C . SER A 1 329 ? -8.254 -27.489 -36.061 1.00 40.38 329 SER A C 1
ATOM 2541 O O . SER A 1 329 ? -8.402 -28.645 -36.468 1.00 40.38 329 SER A O 1
ATOM 2543 N N . PRO A 1 330 ? -7.895 -26.483 -36.876 1.00 43.00 330 PRO A N 1
ATOM 2544 C CA . PRO A 1 330 ? -7.604 -26.713 -38.286 1.00 43.00 330 PRO A CA 1
ATOM 2545 C C . PRO A 1 330 ? -6.504 -27.772 -38.417 1.00 43.00 330 PRO A C 1
ATOM 2547 O O . PRO A 1 330 ? -5.526 -27.762 -37.657 1.00 43.00 330 PRO A O 1
ATOM 2550 N N . GLN A 1 331 ? -6.691 -28.715 -39.345 1.00 48.75 331 GLN A N 1
ATOM 2551 C CA . GLN A 1 331 ? -5.690 -29.733 -39.649 1.00 48.75 331 GLN A CA 1
ATOM 2552 C C . GLN A 1 331 ? -4.386 -29.036 -40.041 1.00 48.75 331 GLN A C 1
ATOM 2554 O O . GLN A 1 331 ? -4.352 -28.198 -40.939 1.00 48.75 331 GLN A O 1
ATOM 2559 N N . ARG A 1 332 ? -3.302 -29.362 -39.335 1.00 42.50 332 ARG A N 1
ATOM 2560 C CA . ARG A 1 332 ? -1.972 -28.869 -39.688 1.00 42.50 332 ARG A CA 1
ATOM 2561 C C . ARG A 1 332 ? -1.471 -29.689 -40.868 1.00 42.50 332 ARG A C 1
ATOM 2563 O O . ARG A 1 332 ? -1.065 -30.831 -40.680 1.00 42.50 332 ARG A O 1
ATOM 2570 N N . LEU A 1 333 ? -1.499 -29.104 -42.057 1.00 56.25 333 LEU A N 1
ATOM 2571 C CA . LEU A 1 333 ? -0.800 -29.642 -43.217 1.00 56.25 333 LEU A CA 1
ATOM 2572 C C . LEU A 1 333 ? 0.675 -29.251 -43.096 1.00 56.25 333 LEU A C 1
ATOM 2574 O O . LEU A 1 333 ? 1.014 -28.068 -43.081 1.00 56.25 333 LEU A O 1
ATOM 2578 N N . ALA A 1 334 ? 1.548 -30.243 -42.941 1.00 52.06 334 ALA A N 1
ATOM 2579 C CA . ALA A 1 334 ? 2.989 -30.036 -42.967 1.00 52.06 334 ALA A CA 1
ATOM 2580 C C . ALA A 1 334 ? 3.441 -29.995 -44.430 1.00 52.06 334 ALA A C 1
ATOM 2582 O O . ALA A 1 334 ? 3.792 -31.023 -44.997 1.00 52.06 334 ALA A O 1
ATOM 2583 N N . VAL A 1 335 ? 3.375 -28.816 -45.045 1.00 67.50 335 VAL A N 1
ATOM 2584 C CA . VAL A 1 335 ? 3.869 -28.601 -46.409 1.00 67.50 335 VAL A CA 1
ATOM 2585 C C . VAL A 1 335 ? 5.290 -28.036 -46.310 1.00 67.50 335 VAL A C 1
ATOM 2587 O O . VAL A 1 335 ? 5.477 -27.014 -45.638 1.00 67.50 335 VAL A O 1
ATOM 2590 N N . PRO A 1 336 ? 6.311 -28.686 -46.894 1.00 71.88 336 PRO A N 1
ATOM 2591 C CA . PRO A 1 336 ? 7.661 -28.143 -46.904 1.00 71.88 336 PRO A CA 1
ATOM 2592 C C . PRO A 1 336 ? 7.692 -26.853 -47.728 1.00 71.88 336 PRO A C 1
ATOM 2594 O O . PRO A 1 336 ? 6.943 -26.675 -48.687 1.00 71.88 336 PRO A O 1
ATOM 2597 N N . ILE A 1 337 ? 8.555 -25.917 -47.337 1.00 68.50 337 ILE A N 1
ATOM 2598 C CA . ILE A 1 337 ? 8.540 -24.560 -47.898 1.00 68.50 337 ILE A CA 1
ATOM 2599 C C . ILE A 1 337 ? 8.859 -24.522 -49.400 1.00 68.50 337 ILE A C 1
ATOM 2601 O O . ILE A 1 337 ? 8.399 -23.626 -50.097 1.00 68.50 337 ILE A O 1
ATOM 2605 N N . THR A 1 338 ? 9.568 -25.540 -49.893 1.00 75.38 338 THR A N 1
ATOM 2606 C CA . THR A 1 338 ? 9.850 -25.794 -51.313 1.00 75.38 338 THR A CA 1
ATOM 2607 C C . THR A 1 338 ? 8.589 -26.047 -52.135 1.00 75.38 338 THR A C 1
ATOM 2609 O O . THR A 1 338 ? 8.502 -25.634 -53.288 1.00 75.38 338 THR A O 1
ATOM 2612 N N . ASP A 1 339 ? 7.587 -26.690 -51.541 1.00 77.06 339 ASP A N 1
ATOM 2613 C CA . ASP A 1 339 ? 6.332 -26.989 -52.228 1.00 77.06 339 ASP A CA 1
ATOM 2614 C C . ASP A 1 339 ? 5.440 -25.745 -52.246 1.00 77.06 339 ASP A C 1
ATOM 2616 O O . ASP A 1 339 ? 4.737 -25.493 -53.222 1.00 77.06 339 ASP A O 1
ATOM 2620 N N . ILE A 1 340 ? 5.516 -24.919 -51.195 1.00 76.38 340 ILE A N 1
ATOM 2621 C CA . ILE A 1 340 ? 4.812 -23.634 -51.117 1.00 76.38 340 ILE A CA 1
ATOM 2622 C C . ILE A 1 340 ? 5.366 -22.662 -52.162 1.00 76.38 340 ILE A C 1
ATOM 2624 O O . ILE A 1 340 ? 4.582 -22.041 -52.875 1.00 76.38 340 ILE A O 1
ATOM 2628 N N . THR A 1 341 ? 6.689 -22.559 -52.317 1.00 78.25 341 THR A N 1
ATOM 2629 C CA . THR A 1 341 ? 7.290 -21.710 -53.358 1.00 78.25 341 THR A CA 1
ATOM 2630 C C . THR A 1 341 ? 6.933 -22.197 -54.763 1.00 78.25 341 THR A C 1
ATOM 2632 O O . THR A 1 341 ? 6.564 -21.384 -55.607 1.00 78.25 341 THR A O 1
ATOM 2635 N N . ALA A 1 342 ? 6.916 -23.512 -55.006 1.00 81.44 342 ALA A N 1
ATOM 2636 C CA . ALA A 1 342 ? 6.465 -24.080 -56.280 1.00 81.44 342 ALA A CA 1
ATOM 2637 C C . ALA A 1 342 ? 4.960 -23.862 -56.555 1.00 81.44 342 ALA A C 1
ATOM 2639 O O . ALA A 1 342 ? 4.536 -23.767 -57.709 1.00 81.44 342 ALA A O 1
ATOM 2640 N N . ILE A 1 343 ? 4.122 -23.790 -55.515 1.00 80.88 343 ILE A N 1
ATOM 2641 C CA . ILE A 1 343 ? 2.707 -23.406 -55.642 1.00 80.88 343 ILE A CA 1
ATOM 2642 C C . ILE A 1 343 ? 2.593 -21.922 -55.996 1.00 80.88 343 ILE A C 1
ATOM 2644 O O . ILE A 1 343 ? 1.858 -21.593 -56.924 1.00 80.88 343 ILE A O 1
ATOM 2648 N N . VAL A 1 344 ? 3.341 -21.044 -55.320 1.00 81.88 344 VAL A N 1
ATOM 2649 C CA . VAL A 1 344 ? 3.340 -19.602 -55.607 1.00 81.88 344 VAL A CA 1
ATOM 2650 C C . VAL A 1 344 ? 3.768 -19.338 -57.046 1.00 81.88 344 VAL A C 1
ATOM 2652 O O . VAL A 1 344 ? 3.052 -18.637 -57.750 1.00 81.88 344 VAL A O 1
ATOM 2655 N N . GLU A 1 345 ? 4.838 -19.956 -57.545 1.00 83.56 345 GLU A N 1
ATOM 2656 C CA . GLU A 1 345 ? 5.290 -19.750 -58.932 1.00 83.56 345 GLU A CA 1
ATOM 2657 C C . GLU A 1 345 ? 4.247 -20.185 -59.977 1.00 83.56 345 GLU A C 1
ATOM 2659 O O . GLU A 1 345 ? 4.076 -19.519 -60.997 1.00 83.56 345 GLU A O 1
ATOM 2664 N N . ARG A 1 346 ? 3.447 -21.225 -59.701 1.00 84.06 346 ARG A N 1
ATOM 2665 C CA . ARG A 1 346 ? 2.330 -21.617 -60.583 1.00 84.06 346 ARG A CA 1
ATOM 2666 C C . ARG A 1 346 ? 1.198 -20.586 -60.630 1.00 84.06 346 ARG A C 1
ATOM 2668 O O . ARG A 1 346 ? 0.484 -20.526 -61.626 1.00 84.06 346 ARG A O 1
ATOM 2675 N N . THR A 1 347 ? 1.048 -19.747 -59.602 1.00 83.25 347 THR A N 1
ATOM 2676 C CA . THR A 1 347 ? 0.039 -18.667 -59.593 1.00 83.25 347 THR A CA 1
ATOM 2677 C C . THR A 1 347 ? 0.419 -17.468 -60.461 1.00 83.25 347 THR A C 1
ATOM 2679 O O . THR A 1 347 ? -0.435 -16.627 -60.735 1.00 83.25 347 THR A O 1
ATOM 2682 N N . ARG A 1 348 ? 1.665 -17.402 -60.956 1.00 81.69 348 ARG A N 1
ATOM 2683 C CA . ARG A 1 348 ? 2.159 -16.303 -61.801 1.00 81.69 348 ARG A CA 1
ATOM 2684 C C . ARG A 1 348 ? 1.386 -16.144 -63.112 1.00 81.69 348 ARG A C 1
ATOM 2686 O O . ARG A 1 348 ? 1.330 -15.047 -63.647 1.00 81.69 348 ARG A O 1
ATOM 2693 N N . ALA A 1 349 ? 0.797 -17.227 -63.619 1.00 78.00 349 ALA A N 1
ATOM 2694 C CA . ALA A 1 349 ? -0.006 -17.211 -64.841 1.00 78.00 349 ALA A CA 1
ATOM 2695 C C . ALA A 1 349 ? -1.438 -16.676 -64.636 1.00 78.00 349 ALA A C 1
ATOM 2697 O O . ALA A 1 349 ? -2.138 -16.441 -65.615 1.00 78.00 349 ALA A O 1
ATOM 2698 N N . VAL A 1 350 ? -1.888 -16.526 -63.384 1.00 82.06 350 VAL A N 1
ATOM 2699 C CA . VAL A 1 350 ? -3.286 -16.202 -63.037 1.00 82.06 350 VAL A CA 1
ATOM 2700 C C . VAL A 1 350 ? -3.405 -14.868 -62.295 1.00 82.06 350 VAL A C 1
ATOM 2702 O O . VAL A 1 350 ? -4.416 -14.187 -62.428 1.00 82.06 350 VAL A O 1
ATOM 2705 N N . LEU A 1 351 ? -2.391 -14.491 -61.513 1.00 82.69 351 LEU A N 1
ATOM 2706 C CA . LEU A 1 351 ? -2.383 -13.259 -60.723 1.00 82.69 351 LEU A CA 1
ATOM 2707 C C . LEU A 1 351 ? -1.725 -12.105 -61.480 1.00 82.69 351 LEU A C 1
ATOM 2709 O O . LEU A 1 351 ? -0.809 -12.316 -62.278 1.00 82.69 351 LEU A O 1
ATOM 2713 N N . SER A 1 352 ? -2.149 -10.876 -61.178 1.00 86.00 352 SER A N 1
ATOM 2714 C CA . SER A 1 352 ? -1.447 -9.689 -61.666 1.00 86.00 352 SER A CA 1
ATOM 2715 C C . SER A 1 352 ? -0.013 -9.644 -61.123 1.00 86.00 352 SER A C 1
ATOM 2717 O O . SER A 1 352 ? 0.311 -10.220 -60.077 1.00 86.00 352 SER A O 1
ATOM 2719 N N . THR A 1 353 ? 0.874 -8.947 -61.833 1.00 81.81 353 THR A N 1
ATOM 2720 C CA . THR A 1 353 ? 2.301 -8.872 -61.489 1.00 81.81 353 THR A CA 1
ATOM 2721 C C . THR A 1 353 ? 2.528 -8.342 -60.068 1.00 81.81 353 THR A C 1
ATOM 2723 O O . THR A 1 353 ? 3.432 -8.807 -59.374 1.00 81.81 353 THR A O 1
ATOM 2726 N N . GLU A 1 354 ? 1.681 -7.414 -59.611 1.00 82.31 354 GLU A N 1
ATOM 2727 C CA . GLU A 1 354 ? 1.735 -6.835 -58.263 1.00 82.31 354 GLU A CA 1
ATOM 2728 C C . GLU A 1 354 ? 1.255 -7.815 -57.183 1.00 82.31 354 GLU A C 1
ATOM 2730 O O . GLU A 1 354 ? 1.917 -7.980 -56.156 1.00 82.31 354 GLU A O 1
ATOM 2735 N N . GLU A 1 355 ? 0.150 -8.527 -57.418 1.00 81.31 355 GLU A N 1
ATOM 2736 C CA . GLU A 1 355 ? -0.392 -9.512 -56.471 1.00 81.31 355 GLU A CA 1
ATOM 2737 C C . GLU A 1 355 ? 0.545 -10.708 -56.300 1.00 81.31 355 GLU A C 1
ATOM 2739 O O . GLU A 1 355 ? 0.759 -11.193 -55.185 1.00 81.31 355 GLU A O 1
ATOM 2744 N N . HIS A 1 356 ? 1.157 -11.159 -57.395 1.00 88.19 356 HIS A N 1
ATOM 2745 C CA . HIS A 1 356 ? 2.142 -12.229 -57.356 1.00 88.19 356 HIS A CA 1
ATOM 2746 C C . HIS A 1 356 ? 3.412 -11.804 -56.597 1.00 88.19 356 HIS A C 1
ATOM 2748 O O . HIS A 1 356 ? 3.934 -12.575 -55.787 1.00 88.19 356 HIS A O 1
ATOM 2754 N N . ALA A 1 357 ? 3.878 -10.564 -56.788 1.00 81.38 357 ALA A N 1
ATOM 2755 C CA . ALA A 1 357 ? 5.012 -10.019 -56.042 1.00 81.38 357 ALA A CA 1
ATOM 2756 C C . ALA A 1 357 ? 4.716 -9.912 -54.534 1.00 81.38 357 ALA A C 1
ATOM 2758 O O . ALA A 1 357 ? 5.552 -10.295 -53.713 1.00 81.38 357 ALA A O 1
ATOM 2759 N N . ALA A 1 358 ? 3.514 -9.463 -54.159 1.00 83.38 358 ALA A N 1
ATOM 2760 C CA . ALA A 1 358 ? 3.084 -9.394 -52.764 1.00 83.38 358 ALA A CA 1
ATOM 2761 C C . ALA A 1 358 ? 2.983 -10.788 -52.116 1.00 83.38 358 ALA A C 1
ATOM 2763 O O . ALA A 1 358 ? 3.461 -10.991 -50.995 1.00 83.38 358 ALA A O 1
ATOM 2764 N N . LEU A 1 359 ? 2.414 -11.767 -52.830 1.00 82.75 359 LEU A N 1
ATOM 2765 C CA . LEU A 1 359 ? 2.307 -13.150 -52.360 1.00 82.75 359 LEU A CA 1
ATOM 2766 C C . LEU A 1 359 ? 3.689 -13.781 -52.156 1.00 82.75 359 LEU A C 1
ATOM 2768 O O . LEU A 1 359 ? 3.934 -14.429 -51.135 1.00 82.75 359 LEU A O 1
ATOM 2772 N N . ARG A 1 360 ? 4.614 -13.546 -53.089 1.00 84.69 360 ARG A N 1
ATOM 2773 C CA . ARG A 1 360 ? 5.990 -14.028 -52.983 1.00 84.69 360 ARG A CA 1
ATOM 2774 C C . ARG A 1 360 ? 6.732 -13.394 -51.807 1.00 84.69 360 ARG A C 1
ATOM 2776 O O . ARG A 1 360 ? 7.300 -14.121 -50.997 1.00 84.69 360 ARG A O 1
ATOM 2783 N N . ALA A 1 361 ? 6.628 -12.077 -51.625 1.00 81.69 361 ALA A N 1
ATOM 2784 C CA . ALA A 1 361 ? 7.228 -11.380 -50.486 1.00 81.69 361 ALA A CA 1
ATOM 2785 C C . ALA A 1 361 ? 6.698 -11.885 -49.127 1.00 81.69 361 ALA A C 1
ATOM 2787 O O . ALA A 1 361 ? 7.455 -11.999 -48.157 1.00 81.69 361 ALA A O 1
ATOM 2788 N N . ALA A 1 362 ? 5.409 -12.232 -49.044 1.00 77.75 362 ALA A N 1
ATOM 2789 C CA . ALA A 1 362 ? 4.819 -12.815 -47.841 1.00 77.75 362 ALA A CA 1
ATOM 2790 C C . ALA A 1 362 ? 5.381 -14.217 -47.536 1.00 77.75 362 ALA A C 1
ATOM 2792 O O . ALA A 1 362 ? 5.692 -14.517 -46.379 1.00 77.75 362 ALA A O 1
ATOM 2793 N N . VAL A 1 363 ? 5.557 -15.059 -48.560 1.00 82.31 363 VAL A N 1
ATOM 2794 C CA . VAL A 1 363 ? 6.146 -16.401 -48.411 1.00 82.31 363 VAL A CA 1
ATOM 2795 C C . VAL A 1 363 ? 7.638 -16.331 -48.078 1.00 82.31 363 VAL A C 1
ATOM 2797 O O . VAL A 1 363 ? 8.085 -17.058 -47.192 1.00 82.31 363 VAL A O 1
ATOM 2800 N N . ASP A 1 364 ? 8.386 -15.403 -48.672 1.00 76.00 364 ASP A N 1
ATOM 2801 C CA . ASP A 1 364 ? 9.800 -15.176 -48.347 1.00 76.00 364 ASP A CA 1
ATOM 2802 C C . ASP A 1 364 ? 9.974 -14.669 -46.905 1.00 76.00 364 ASP A C 1
ATOM 2804 O O . ASP A 1 364 ? 10.860 -15.117 -46.173 1.00 76.00 364 ASP A O 1
ATOM 2808 N N . THR A 1 365 ? 9.069 -13.802 -46.439 1.00 73.19 365 THR A N 1
ATOM 2809 C CA . THR A 1 365 ? 9.032 -13.357 -45.036 1.00 73.19 365 THR A CA 1
ATOM 2810 C C . THR A 1 365 ? 8.756 -14.531 -44.097 1.00 73.19 365 THR A C 1
ATOM 2812 O O . THR A 1 365 ? 9.407 -14.665 -43.058 1.00 73.19 365 THR A O 1
ATOM 2815 N N . LEU A 1 366 ? 7.822 -15.416 -44.459 1.00 74.94 366 LEU A N 1
ATOM 2816 C CA . LEU A 1 366 ? 7.529 -16.623 -43.689 1.00 74.94 366 LEU A CA 1
ATOM 2817 C C . LEU A 1 366 ? 8.737 -17.571 -43.651 1.00 74.94 366 LEU A C 1
ATOM 2819 O O . LEU A 1 366 ? 9.044 -18.110 -42.588 1.00 74.94 366 LEU A O 1
ATOM 2823 N N . ALA A 1 367 ? 9.452 -17.723 -44.769 1.00 72.88 367 ALA A N 1
ATOM 2824 C CA . ALA A 1 367 ? 10.671 -18.521 -44.863 1.00 72.88 367 ALA A CA 1
ATOM 2825 C C . ALA A 1 367 ? 11.788 -17.974 -43.975 1.00 72.88 367 ALA A C 1
ATOM 2827 O O . ALA A 1 367 ? 12.409 -18.730 -43.225 1.00 72.88 367 ALA A O 1
ATOM 2828 N N . LEU A 1 368 ? 11.992 -16.657 -43.995 1.00 68.50 368 LEU A N 1
ATOM 2829 C CA . LEU A 1 368 ? 12.981 -15.977 -43.167 1.00 68.50 368 LEU A CA 1
ATOM 2830 C C . LEU A 1 368 ? 12.647 -16.106 -41.677 1.00 68.50 368 LEU A C 1
ATOM 2832 O O . LEU A 1 368 ? 13.510 -16.454 -40.872 1.00 68.50 368 LEU A O 1
ATOM 2836 N N . VAL A 1 369 ? 11.376 -15.920 -41.308 1.00 66.75 369 VAL A N 1
ATOM 2837 C CA . VAL A 1 369 ? 10.899 -16.153 -39.940 1.00 66.75 369 VAL A CA 1
ATOM 2838 C C . VAL A 1 369 ? 11.102 -17.616 -39.543 1.00 66.75 369 VAL A C 1
ATOM 2840 O O . VAL A 1 369 ? 11.597 -17.886 -38.454 1.00 66.75 369 VAL A O 1
ATOM 2843 N N . GLN A 1 370 ? 10.789 -18.580 -40.408 1.00 65.31 370 GLN A N 1
ATOM 2844 C CA . GLN A 1 370 ? 10.972 -20.001 -40.116 1.00 65.31 370 GLN A CA 1
ATOM 2845 C C . GLN A 1 370 ? 12.455 -20.383 -39.962 1.00 65.31 370 GLN A C 1
ATOM 2847 O O . GLN A 1 370 ? 12.790 -21.122 -39.034 1.00 65.31 370 GLN A O 1
ATOM 2852 N N . ALA A 1 371 ? 13.350 -19.843 -40.792 1.00 64.94 371 ALA A N 1
ATOM 2853 C CA . ALA A 1 371 ? 14.796 -20.050 -40.696 1.00 64.94 371 ALA A CA 1
ATOM 2854 C C . ALA A 1 371 ? 15.389 -19.431 -39.414 1.00 64.94 371 ALA A C 1
ATOM 2856 O O . ALA A 1 371 ? 16.167 -20.076 -38.703 1.00 64.94 371 ALA A O 1
ATOM 2857 N N . GLU A 1 372 ? 14.953 -18.223 -39.047 1.00 61.00 372 GLU A N 1
ATOM 2858 C CA . GLU A 1 372 ? 15.298 -17.569 -37.776 1.00 61.00 372 GLU A CA 1
ATOM 2859 C C . GLU A 1 372 ? 14.772 -18.340 -36.553 1.00 61.00 372 GLU A C 1
ATOM 2861 O O . GLU A 1 372 ? 15.403 -18.362 -35.490 1.00 61.00 372 GLU A O 1
ATOM 2866 N N . LEU A 1 373 ? 13.623 -19.008 -36.688 1.00 54.56 373 LEU A N 1
ATOM 2867 C CA . LEU A 1 373 ? 13.052 -19.838 -35.628 1.00 54.56 373 LEU A CA 1
ATOM 2868 C C . LEU A 1 373 ? 13.766 -21.196 -35.497 1.00 54.56 373 LEU A C 1
ATOM 2870 O O . LEU A 1 373 ? 13.921 -21.676 -34.372 1.00 54.56 373 LEU A O 1
ATOM 2874 N N . GLN A 1 374 ? 14.237 -21.798 -36.597 1.00 58.34 374 GLN A N 1
ATOM 2875 C CA . GLN A 1 374 ? 14.954 -23.083 -36.579 1.00 58.34 374 GLN A CA 1
ATOM 2876 C C . GLN A 1 374 ? 16.413 -22.967 -36.121 1.00 58.34 374 GLN A C 1
ATOM 2878 O O . GLN A 1 374 ? 16.869 -23.790 -35.323 1.00 58.34 374 GLN A O 1
ATOM 2883 N N . THR A 1 375 ? 17.126 -21.911 -36.524 1.00 61.81 375 THR A N 1
ATOM 2884 C CA . THR A 1 375 ? 18.496 -21.617 -36.049 1.00 61.81 375 THR A CA 1
ATOM 2885 C C . THR A 1 375 ? 18.562 -21.389 -34.534 1.00 61.81 375 THR A C 1
ATOM 2887 O O . THR A 1 375 ? 19.625 -21.490 -33.922 1.00 61.81 375 THR A O 1
ATOM 2890 N N . LYS A 1 376 ? 17.415 -21.139 -33.888 1.00 55.47 376 LYS A N 1
ATOM 2891 C CA . LYS A 1 376 ? 17.309 -20.857 -32.455 1.00 55.47 376 LYS A CA 1
ATOM 2892 C C . LYS A 1 376 ? 16.324 -21.790 -31.745 1.00 55.47 376 LYS A C 1
ATOM 2894 O O . LYS A 1 376 ? 15.514 -21.325 -30.936 1.00 55.47 376 LYS A O 1
ATOM 2899 N N . ASN A 1 377 ? 16.450 -23.105 -31.949 1.00 44.38 377 ASN A N 1
ATOM 2900 C CA . ASN A 1 377 ? 15.656 -24.141 -31.257 1.00 44.38 377 ASN A CA 1
ATOM 2901 C C . ASN A 1 377 ? 15.716 -24.086 -29.706 1.00 44.38 377 ASN A C 1
ATOM 2903 O O . ASN A 1 377 ? 14.886 -24.686 -29.027 1.00 44.38 377 ASN A O 1
ATOM 2907 N N . ALA A 1 378 ? 16.624 -23.305 -29.108 1.00 47.25 378 ALA A N 1
ATOM 2908 C CA . ALA A 1 378 ? 16.662 -23.037 -27.664 1.00 47.25 378 ALA A CA 1
ATOM 2909 C C . ALA A 1 378 ? 15.867 -21.787 -27.214 1.00 47.25 378 ALA A C 1
ATOM 2911 O O . ALA A 1 378 ? 15.759 -21.512 -26.015 1.00 47.25 378 ALA A O 1
ATOM 2912 N N . SER A 1 379 ? 15.322 -21.002 -28.148 1.00 54.66 379 SER A N 1
ATOM 2913 C CA . SER A 1 379 ? 14.868 -19.633 -27.876 1.00 54.66 379 SER A CA 1
ATOM 2914 C C . SER A 1 379 ? 13.352 -19.455 -27.862 1.00 54.66 379 SER A C 1
ATOM 2916 O O . SER A 1 379 ? 12.870 -18.675 -27.053 1.00 54.66 379 SER A O 1
ATOM 2918 N N . LEU A 1 380 ? 12.564 -20.202 -28.641 1.00 48.72 380 LEU A N 1
ATOM 2919 C CA . LEU A 1 380 ? 11.114 -19.963 -28.741 1.00 48.72 380 LEU A CA 1
ATOM 2920 C C . LEU A 1 380 ? 10.381 -20.347 -27.443 1.00 48.72 380 LEU A C 1
ATOM 2922 O O . LEU A 1 380 ? 9.570 -19.584 -26.918 1.00 48.72 380 LEU A O 1
ATOM 2926 N N . ALA A 1 381 ? 10.746 -21.484 -26.843 1.00 45.91 381 ALA A N 1
ATOM 2927 C CA . ALA A 1 381 ? 10.242 -21.898 -25.531 1.00 45.91 381 ALA A CA 1
ATOM 2928 C C . ALA A 1 381 ? 10.673 -20.932 -24.408 1.00 45.91 381 ALA A C 1
ATOM 2930 O O . ALA A 1 381 ? 9.916 -20.675 -23.469 1.00 45.91 381 ALA A O 1
ATOM 2931 N N . ARG A 1 382 ? 11.878 -20.362 -24.521 1.00 48.75 382 ARG A N 1
ATOM 2932 C CA . ARG A 1 382 ? 12.471 -19.438 -23.543 1.00 48.75 382 ARG A CA 1
ATOM 2933 C C . ARG A 1 382 ? 11.863 -18.040 -23.661 1.00 48.75 382 ARG A C 1
ATOM 2935 O O . ARG A 1 382 ? 11.476 -17.466 -22.650 1.00 48.75 382 ARG A O 1
ATOM 2942 N N . LEU A 1 383 ? 11.654 -17.566 -24.885 1.00 48.12 383 LEU A N 1
ATOM 2943 C CA . LEU A 1 383 ? 10.963 -16.332 -25.242 1.00 48.12 383 LEU A CA 1
ATOM 2944 C C . LEU A 1 383 ? 9.499 -16.390 -24.803 1.00 48.12 383 LEU A C 1
ATOM 2946 O O . LEU A 1 383 ? 9.014 -15.482 -24.140 1.00 48.12 383 LEU A O 1
ATOM 2950 N N . ARG A 1 384 ? 8.810 -17.508 -25.046 1.00 47.59 384 ARG A N 1
ATOM 2951 C CA . ARG A 1 384 ? 7.425 -17.709 -24.603 1.00 47.59 384 ARG A CA 1
ATOM 2952 C C . ARG A 1 384 ? 7.316 -17.773 -23.072 1.00 47.59 384 ARG A C 1
ATOM 2954 O O . ARG A 1 384 ? 6.386 -17.211 -22.501 1.00 47.59 384 ARG A O 1
ATOM 2961 N N . LYS A 1 385 ? 8.299 -18.366 -22.384 1.00 47.47 385 LYS A N 1
ATOM 2962 C CA . LYS A 1 385 ? 8.406 -18.360 -20.910 1.00 47.47 385 LYS A CA 1
ATOM 2963 C C . LYS A 1 385 ? 8.716 -16.968 -20.346 1.00 47.47 385 LYS A C 1
ATOM 2965 O O . LYS A 1 385 ? 8.244 -16.637 -19.262 1.00 47.47 385 LYS A O 1
ATOM 2970 N N . MET A 1 386 ? 9.476 -16.166 -21.082 1.00 46.12 386 MET A N 1
ATOM 2971 C CA . MET A 1 386 ? 9.883 -14.814 -20.708 1.00 46.12 386 MET A CA 1
ATOM 2972 C C . MET A 1 386 ? 8.766 -13.785 -20.945 1.00 46.12 386 MET A C 1
ATOM 2974 O O . MET A 1 386 ? 8.549 -12.921 -20.101 1.00 46.12 386 MET A O 1
ATOM 2978 N N . ILE A 1 387 ? 8.004 -13.931 -22.032 1.00 45.50 387 ILE A N 1
ATOM 2979 C CA . ILE A 1 387 ? 6.878 -13.053 -22.384 1.00 45.50 387 ILE A CA 1
ATOM 2980 C C . ILE A 1 387 ? 5.606 -13.431 -21.607 1.00 45.50 387 ILE A C 1
ATOM 2982 O O . ILE A 1 387 ? 4.902 -12.549 -21.117 1.00 45.50 387 ILE A O 1
ATOM 2986 N N . PHE A 1 388 ? 5.304 -14.726 -21.443 1.00 49.72 388 PHE A N 1
ATOM 2987 C CA . PHE A 1 388 ? 4.015 -15.178 -20.892 1.00 49.72 388 PHE A CA 1
ATOM 2988 C C . PHE A 1 388 ? 4.091 -15.829 -19.500 1.00 49.72 388 PHE A C 1
ATOM 2990 O O . PHE A 1 388 ? 3.051 -16.022 -18.866 1.00 49.72 388 PHE A O 1
ATOM 2997 N N . GLY A 1 389 ? 5.291 -16.123 -18.983 1.00 42.19 389 GLY A N 1
ATOM 2998 C CA . GLY A 1 389 ? 5.481 -16.860 -17.729 1.00 42.19 389 GLY A CA 1
ATOM 2999 C C . GLY A 1 389 ? 5.169 -18.360 -17.851 1.00 42.19 389 GLY A C 1
ATOM 3000 O O . GLY A 1 389 ? 4.435 -18.809 -18.730 1.00 42.19 389 GLY A O 1
ATOM 3001 N N . ALA A 1 390 ? 5.734 -19.179 -16.959 1.00 38.59 390 ALA A N 1
ATOM 3002 C CA . ALA A 1 390 ? 5.512 -20.625 -16.963 1.00 38.59 390 ALA A CA 1
ATOM 3003 C C . ALA A 1 390 ? 4.134 -20.988 -16.384 1.00 38.59 390 ALA A C 1
ATOM 3005 O O . ALA A 1 390 ? 3.957 -20.985 -15.168 1.00 38.59 390 ALA A O 1
ATOM 3006 N N . ARG A 1 391 ? 3.182 -21.308 -17.271 1.00 43.12 391 ARG A N 1
ATOM 3007 C CA . ARG A 1 391 ? 2.166 -22.382 -17.172 1.00 43.12 391 ARG A CA 1
ATOM 3008 C C . ARG A 1 391 ?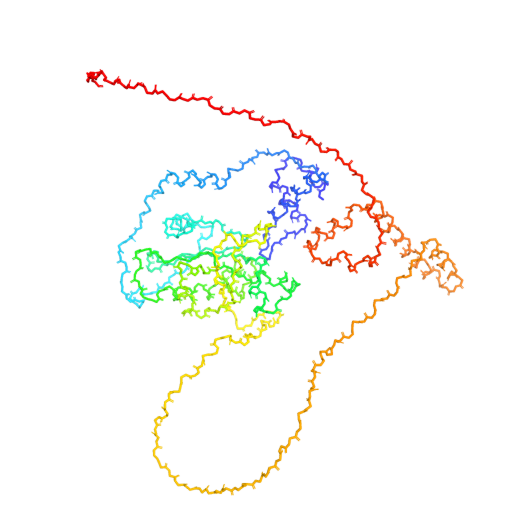 1.085 -22.131 -18.221 1.00 43.12 391 ARG A C 1
ATOM 3010 O O . ARG A 1 391 ? 0.131 -21.416 -17.947 1.00 43.12 391 ARG A O 1
ATOM 3017 N N . THR A 1 392 ? 1.190 -22.777 -19.377 1.00 47.94 392 THR A N 1
ATOM 3018 C CA . THR A 1 392 ? 0.011 -23.252 -20.114 1.00 47.94 392 THR A CA 1
ATOM 3019 C C . THR A 1 392 ? 0.386 -24.559 -20.813 1.00 47.94 392 THR A C 1
ATOM 3021 O O . THR A 1 392 ? 1.369 -24.613 -21.538 1.00 47.94 392 THR A O 1
ATOM 3024 N N . GLU A 1 393 ? -0.405 -25.591 -20.510 1.00 39.38 393 GLU A N 1
ATOM 3025 C CA . GLU A 1 393 ? -0.468 -26.925 -21.129 1.00 39.38 393 GLU A CA 1
ATOM 3026 C C . GLU A 1 393 ? 0.528 -27.997 -20.644 1.00 39.38 393 GLU A C 1
ATOM 3028 O O . GLU A 1 393 ? 1.739 -27.814 -20.565 1.00 39.38 393 GLU A O 1
ATOM 3033 N N . LYS A 1 394 ? -0.031 -29.154 -20.248 1.00 40.69 394 LYS A N 1
ATOM 3034 C CA . LYS A 1 394 ? 0.730 -30.354 -19.876 1.00 40.69 394 LYS A CA 1
ATOM 3035 C C . LYS A 1 394 ? 1.270 -30.988 -21.159 1.00 40.69 394 LYS A C 1
ATOM 3037 O O . LYS A 1 394 ? 0.487 -31.224 -22.071 1.00 40.69 394 LYS A O 1
ATOM 3042 N N . THR A 1 395 ? 2.549 -31.361 -21.174 1.00 36.31 395 THR A N 1
ATOM 3043 C CA . THR A 1 395 ? 3.280 -31.991 -22.295 1.00 36.31 395 THR A CA 1
ATOM 3044 C C . THR A 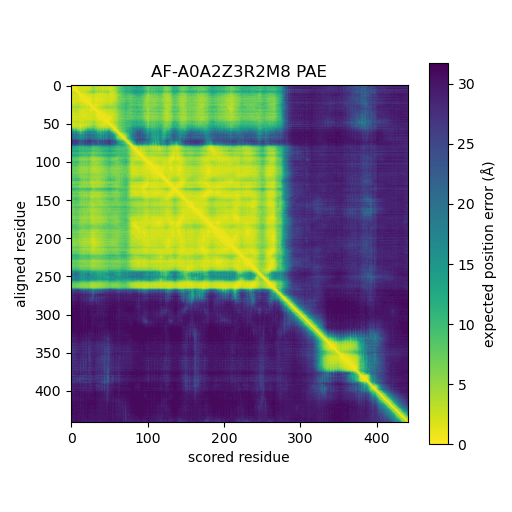1 395 ? 2.512 -33.128 -22.987 1.00 36.31 395 THR A C 1
ATOM 3046 O O . THR A 1 395 ? 2.535 -33.243 -24.208 1.00 36.31 395 THR A O 1
ATOM 3049 N N . ARG A 1 396 ? 1.730 -33.909 -22.227 1.00 39.19 396 ARG A N 1
ATOM 3050 C CA . ARG A 1 396 ? 0.873 -34.990 -22.750 1.00 39.19 396 ARG A CA 1
ATOM 3051 C C . ARG A 1 396 ? -0.236 -34.539 -23.715 1.00 39.19 396 ARG A C 1
ATOM 3053 O O . ARG A 1 396 ? -0.733 -35.353 -24.475 1.00 39.19 396 ARG A O 1
ATOM 3060 N N . ALA A 1 397 ? -0.658 -33.275 -23.647 1.00 42.34 397 ALA A N 1
ATOM 3061 C CA . ALA A 1 397 ? -1.691 -32.710 -24.516 1.00 42.34 397 ALA A CA 1
ATOM 3062 C C . ALA A 1 397 ? -1.125 -32.198 -25.851 1.00 42.34 397 ALA A C 1
ATOM 3064 O O . ALA A 1 397 ? -1.894 -31.944 -26.769 1.00 42.34 397 ALA A O 1
ATOM 3065 N N . VAL A 1 398 ? 0.201 -32.050 -25.952 1.00 39.62 398 VAL A N 1
ATOM 3066 C CA . VAL A 1 398 ? 0.884 -31.541 -27.150 1.00 39.62 398 VAL A CA 1
ATOM 3067 C C . VAL A 1 398 ? 1.459 -32.675 -27.997 1.00 39.62 398 VAL A C 1
ATOM 3069 O O . VAL A 1 398 ? 1.502 -32.539 -29.213 1.00 39.62 398 VAL A O 1
ATOM 3072 N N . LEU A 1 399 ? 1.887 -33.785 -27.387 1.00 36.97 399 LEU A N 1
ATOM 3073 C CA . LEU A 1 399 ? 2.672 -34.800 -28.103 1.00 36.97 399 LEU A CA 1
ATOM 3074 C C . LEU A 1 399 ? 1.913 -36.063 -28.522 1.00 36.97 399 LEU A C 1
ATOM 3076 O O . LEU A 1 399 ? 2.481 -36.855 -29.261 1.00 36.97 399 LEU A O 1
ATOM 3080 N N . GLY A 1 400 ? 0.656 -36.255 -28.106 1.00 31.84 400 GLY A N 1
ATOM 3081 C CA . GLY A 1 400 ? -0.035 -37.528 -28.335 1.00 31.84 400 GLY A CA 1
ATOM 3082 C C . GLY A 1 400 ? 0.634 -38.672 -27.558 1.00 31.84 400 GLY A C 1
ATOM 3083 O O . GLY A 1 400 ? 1.852 -38.751 -27.412 1.00 31.84 400 GLY A O 1
ATOM 3084 N N . GLY A 1 401 ? -0.158 -39.545 -26.948 1.00 39.50 401 GLY A N 1
ATOM 3085 C CA . GLY A 1 401 ? 0.403 -40.700 -26.254 1.00 39.50 401 GLY A CA 1
ATOM 3086 C C . GLY A 1 401 ? 0.965 -41.687 -27.270 1.00 39.50 401 GLY A C 1
ATOM 3087 O O . GLY A 1 401 ? 0.183 -42.303 -27.980 1.00 39.50 401 GLY A O 1
ATOM 3088 N N . THR A 1 402 ? 2.285 -41.872 -27.298 1.00 30.55 402 THR A N 1
ATOM 3089 C CA . THR A 1 402 ? 2.891 -43.043 -27.944 1.00 30.55 402 THR A CA 1
ATOM 3090 C C . THR A 1 402 ? 3.911 -43.657 -26.992 1.00 30.55 402 THR A C 1
ATOM 3092 O O . THR A 1 402 ? 4.860 -43.006 -26.557 1.00 30.55 402 THR A O 1
ATOM 3095 N N . GLN A 1 403 ? 3.637 -44.899 -26.598 1.00 40.47 403 GLN A N 1
ATOM 3096 C CA . GLN A 1 403 ? 4.501 -45.759 -25.796 1.00 40.47 403 GLN A CA 1
ATOM 3097 C C . GLN A 1 403 ? 5.753 -46.133 -26.601 1.00 40.47 403 GLN A C 1
ATOM 3099 O O . GLN A 1 403 ? 5.608 -46.620 -27.716 1.00 40.47 403 GLN A O 1
ATOM 3104 N N . ALA A 1 404 ? 6.956 -46.010 -26.025 1.00 27.12 404 ALA A N 1
ATOM 3105 C CA . ALA A 1 404 ? 8.089 -46.856 -26.416 1.00 27.12 404 ALA A CA 1
ATOM 3106 C C . ALA A 1 404 ? 9.201 -46.902 -25.346 1.00 27.12 404 ALA A C 1
ATOM 3108 O O . ALA A 1 404 ? 9.886 -45.919 -25.085 1.00 27.12 404 ALA A O 1
ATOM 3109 N N . ARG A 1 405 ? 9.324 -48.094 -24.748 1.00 26.64 405 ARG A N 1
ATOM 3110 C CA . ARG A 1 405 ? 10.511 -48.814 -24.242 1.00 26.64 405 ARG A CA 1
ATOM 3111 C C . ARG A 1 405 ? 11.660 -48.031 -23.582 1.00 26.64 405 ARG A C 1
ATOM 3113 O O . ARG A 1 405 ? 12.546 -47.481 -24.224 1.00 26.64 405 ARG A O 1
ATOM 3120 N N . ILE A 1 406 ? 11.713 -48.176 -22.258 1.00 28.17 406 ILE A N 1
ATOM 3121 C CA . ILE A 1 406 ? 12.894 -47.965 -21.415 1.00 28.17 406 ILE A CA 1
ATOM 3122 C C . ILE A 1 406 ? 13.923 -49.063 -21.728 1.00 28.17 406 ILE A C 1
ATOM 3124 O O . ILE A 1 406 ? 13.672 -50.233 -21.449 1.00 28.17 406 ILE A O 1
ATOM 3128 N N . VAL A 1 407 ? 15.094 -48.687 -22.245 1.00 28.58 407 VAL A N 1
ATOM 3129 C CA . VAL A 1 407 ? 16.318 -49.493 -22.119 1.00 28.58 407 VAL A CA 1
ATOM 3130 C C . VAL A 1 407 ? 17.098 -48.923 -20.939 1.00 28.58 407 VAL A C 1
ATOM 3132 O O . VAL A 1 407 ? 17.630 -47.815 -20.997 1.00 28.58 407 VAL A O 1
ATOM 3135 N N . MET A 1 408 ? 17.114 -49.671 -19.836 1.00 28.20 408 MET A N 1
ATOM 3136 C CA . MET A 1 408 ? 17.953 -49.388 -18.676 1.00 28.20 408 MET A CA 1
ATOM 3137 C C . MET A 1 408 ? 19.430 -49.503 -19.069 1.00 28.20 408 MET A C 1
ATOM 3139 O O . MET A 1 408 ? 19.880 -50.573 -19.470 1.00 28.20 408 MET A O 1
ATOM 3143 N N . ARG A 1 409 ? 20.210 -48.437 -18.867 1.00 27.50 409 ARG A N 1
ATOM 3144 C CA . ARG A 1 409 ? 21.655 -48.552 -18.634 1.00 27.50 409 ARG A CA 1
ATOM 3145 C C . ARG A 1 409 ? 21.923 -48.280 -17.160 1.00 27.50 409 ARG A C 1
ATOM 3147 O O . ARG A 1 409 ? 21.664 -47.192 -16.654 1.00 27.50 409 ARG A O 1
ATOM 3154 N N . GLN A 1 410 ? 22.370 -49.330 -16.485 1.00 27.97 410 GLN A N 1
ATOM 3155 C CA . GLN A 1 410 ? 22.725 -49.362 -15.075 1.00 27.97 410 GLN A CA 1
ATOM 3156 C C . GLN A 1 410 ? 24.043 -48.609 -14.855 1.00 27.97 410 GLN A C 1
ATOM 3158 O O . GLN A 1 410 ? 25.041 -48.903 -15.509 1.00 27.97 410 GLN A O 1
ATOM 3163 N N . THR A 1 411 ? 24.065 -47.667 -13.915 1.00 27.17 411 THR A N 1
ATOM 3164 C CA . THR A 1 411 ? 25.298 -47.175 -13.283 1.00 27.17 411 THR A CA 1
ATOM 3165 C C . THR A 1 411 ? 25.558 -47.972 -11.997 1.00 27.17 411 THR A C 1
ATOM 3167 O O . THR A 1 411 ? 24.604 -48.282 -11.273 1.00 27.17 411 THR A O 1
ATOM 3170 N N . PRO A 1 412 ? 26.812 -48.353 -11.683 1.00 29.41 412 PRO A N 1
ATOM 3171 C CA . PRO A 1 412 ? 27.081 -49.307 -10.618 1.00 29.41 412 PRO A CA 1
ATOM 3172 C C . PRO A 1 412 ? 26.986 -48.670 -9.229 1.00 29.41 412 PRO A C 1
ATOM 3174 O O . PRO A 1 412 ? 27.561 -47.617 -8.949 1.00 29.41 412 PRO A O 1
ATOM 3177 N N . ARG A 1 413 ? 26.273 -49.369 -8.340 1.00 27.19 413 ARG A N 1
ATOM 3178 C CA . ARG A 1 413 ? 26.187 -49.110 -6.898 1.00 27.19 413 ARG A CA 1
ATOM 3179 C C . ARG A 1 413 ? 27.566 -49.261 -6.246 1.00 27.19 413 ARG A C 1
ATOM 3181 O O . ARG A 1 413 ? 28.172 -50.329 -6.331 1.00 27.19 413 ARG A O 1
ATOM 3188 N N . ARG A 1 414 ? 28.013 -48.238 -5.508 1.00 28.02 414 ARG A N 1
ATOM 3189 C CA . ARG A 1 414 ? 29.068 -48.397 -4.496 1.00 28.02 414 ARG A CA 1
ATOM 3190 C C . ARG A 1 414 ? 28.557 -49.334 -3.400 1.00 28.02 414 ARG A C 1
ATOM 3192 O O . ARG A 1 414 ? 27.504 -49.091 -2.814 1.00 28.02 414 ARG A O 1
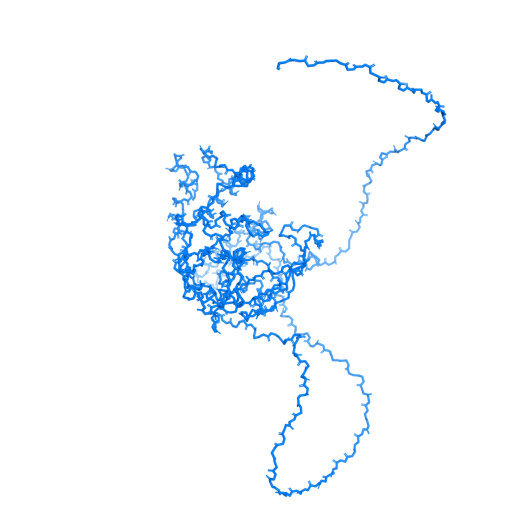ATOM 3199 N N . ARG A 1 415 ? 29.292 -50.428 -3.193 1.00 29.84 415 ARG A N 1
ATOM 3200 C CA . ARG A 1 415 ? 29.044 -51.442 -2.169 1.00 29.84 415 ARG A CA 1
ATOM 3201 C C . ARG A 1 415 ? 29.449 -50.926 -0.794 1.00 29.84 415 ARG A C 1
ATOM 3203 O O . ARG A 1 415 ? 30.559 -50.443 -0.605 1.00 29.84 415 ARG A O 1
ATOM 3210 N N . ASP A 1 416 ? 28.517 -51.119 0.121 1.00 31.42 416 ASP A N 1
ATOM 3211 C CA . ASP A 1 416 ? 28.658 -51.119 1.566 1.00 31.42 416 ASP A CA 1
ATOM 3212 C C . ASP A 1 416 ? 29.300 -52.450 2.024 1.00 31.42 416 ASP A C 1
ATOM 3214 O O . ASP A 1 416 ? 28.909 -53.526 1.559 1.00 31.42 416 ASP A O 1
ATOM 3218 N N . ARG A 1 417 ? 30.318 -52.360 2.883 1.00 31.48 417 ARG A N 1
ATOM 3219 C CA . ARG A 1 417 ? 31.020 -53.416 3.647 1.00 31.48 417 ARG A CA 1
ATOM 3220 C C . ARG A 1 417 ? 31.717 -52.644 4.784 1.00 31.48 417 ARG A C 1
ATOM 3222 O O . ARG A 1 417 ? 32.403 -51.679 4.483 1.00 31.48 417 ARG A O 1
ATOM 3229 N N . THR A 1 418 ? 31.602 -52.926 6.080 1.00 29.11 418 THR A N 1
ATOM 3230 C CA . THR A 1 418 ? 31.240 -54.145 6.817 1.00 29.11 418 THR A CA 1
ATOM 3231 C C . THR A 1 418 ? 31.008 -53.796 8.301 1.00 29.11 418 THR A C 1
ATOM 3233 O O . THR A 1 418 ? 31.453 -52.765 8.796 1.00 29.11 418 THR A O 1
ATOM 3236 N N . ARG A 1 419 ? 30.299 -54.687 9.000 1.00 29.69 419 ARG A N 1
ATOM 3237 C CA . ARG A 1 419 ? 29.867 -54.652 10.409 1.00 29.69 419 ARG A CA 1
ATOM 3238 C C . ARG A 1 419 ? 31.011 -54.909 11.431 1.00 29.69 419 ARG A C 1
ATOM 3240 O O . ARG A 1 419 ? 31.767 -55.835 11.187 1.00 29.69 419 ARG A O 1
ATOM 3247 N N . ARG A 1 420 ? 30.988 -54.163 12.566 1.00 30.97 420 ARG A N 1
ATOM 3248 C CA . ARG A 1 420 ? 31.057 -54.517 14.036 1.00 30.97 420 ARG A CA 1
ATOM 3249 C C . ARG A 1 420 ? 32.179 -55.447 14.590 1.00 30.97 420 ARG A C 1
ATOM 3251 O O . ARG A 1 420 ? 32.616 -56.301 13.834 1.00 30.97 420 ARG A O 1
ATOM 3258 N N . PRO A 1 421 ? 32.592 -55.368 15.896 1.00 34.69 421 PRO A N 1
ATOM 3259 C CA . PRO A 1 421 ? 31.717 -55.367 17.097 1.00 34.69 421 PRO A CA 1
ATOM 3260 C C . PRO A 1 421 ? 32.146 -54.547 18.350 1.00 34.69 421 PRO A C 1
ATOM 3262 O O . PRO A 1 421 ? 33.123 -53.812 18.343 1.00 34.69 421 PRO A O 1
ATOM 3265 N N . CYS A 1 422 ? 31.296 -54.641 19.387 1.00 26.34 422 CYS A N 1
ATOM 3266 C CA . CYS A 1 422 ? 31.296 -53.984 20.708 1.00 26.34 422 CYS A CA 1
ATOM 3267 C C . CYS A 1 422 ? 32.213 -54.632 21.777 1.00 26.34 422 CYS A C 1
ATOM 3269 O O . CYS A 1 422 ? 32.685 -55.746 21.570 1.00 26.34 422 CYS A O 1
ATOM 3271 N N . CYS A 1 423 ? 32.255 -53.957 22.949 1.00 26.67 423 CYS A N 1
ATOM 3272 C CA . CYS A 1 423 ? 32.778 -54.296 24.303 1.00 26.67 423 CYS A CA 1
ATOM 3273 C C . CYS A 1 423 ? 34.132 -53.611 24.614 1.00 26.67 423 CYS A C 1
ATOM 3275 O O . CYS A 1 423 ? 34.990 -53.596 23.748 1.00 26.67 423 CYS A O 1
ATOM 3277 N N . HIS A 1 424 ? 34.420 -52.975 25.763 1.00 28.42 424 HIS A N 1
ATOM 3278 C CA . HIS A 1 424 ? 33.868 -53.013 27.126 1.00 28.42 424 HIS A CA 1
ATOM 3279 C C . HIS A 1 424 ? 34.326 -51.789 27.973 1.00 28.42 424 HIS A C 1
ATOM 3281 O O . HIS A 1 424 ? 35.371 -51.213 27.708 1.00 28.42 424 HIS A O 1
ATOM 3287 N N . GLN A 1 425 ? 33.544 -51.516 29.030 1.00 27.91 425 GLN A N 1
ATOM 3288 C CA . GLN A 1 425 ? 33.894 -51.001 30.376 1.00 27.91 425 GLN A CA 1
ATOM 3289 C C . GLN A 1 425 ? 34.366 -49.540 30.638 1.00 27.91 425 GLN A C 1
ATOM 3291 O O . GLN A 1 425 ? 35.360 -49.041 30.131 1.00 27.91 425 GLN A O 1
ATOM 3296 N N . ILE A 1 426 ? 33.598 -48.919 31.548 1.00 30.39 426 ILE A N 1
ATOM 3297 C CA . ILE A 1 426 ? 33.785 -47.742 32.436 1.00 30.39 426 ILE A CA 1
ATOM 3298 C C . ILE A 1 426 ? 34.620 -48.230 33.663 1.00 30.39 426 ILE A C 1
ATOM 3300 O O . ILE A 1 426 ? 34.423 -49.406 33.989 1.00 30.39 426 ILE A O 1
ATOM 3304 N N . PRO A 1 427 ? 35.492 -47.448 34.373 1.00 37.59 427 PRO A N 1
ATOM 3305 C CA . PRO A 1 427 ? 35.019 -46.373 35.267 1.00 37.59 427 PRO A CA 1
ATOM 3306 C C . PRO A 1 427 ? 35.906 -45.156 35.641 1.00 37.59 427 PRO A C 1
ATOM 3308 O O . PRO A 1 427 ? 37.127 -45.193 35.652 1.00 37.59 427 PRO A O 1
ATOM 3311 N N . LEU A 1 428 ? 35.174 -44.079 35.979 1.00 29.81 428 LEU A N 1
ATOM 3312 C CA . LEU A 1 428 ? 35.293 -43.102 37.087 1.00 29.81 428 LEU A CA 1
ATOM 3313 C C . LEU A 1 428 ? 36.664 -42.825 37.747 1.00 29.81 428 LEU A C 1
ATOM 3315 O O . LEU A 1 428 ? 37.212 -43.704 38.393 1.00 29.81 428 LEU A O 1
ATOM 3319 N N . HIS A 1 429 ? 37.066 -41.544 37.787 1.00 30.03 429 HIS A N 1
ATOM 3320 C CA . HIS A 1 429 ? 37.587 -40.843 38.986 1.00 30.03 429 HIS A CA 1
ATOM 3321 C C . HIS A 1 429 ? 37.601 -39.317 38.713 1.00 30.03 429 HIS A C 1
ATOM 3323 O O . HIS A 1 429 ? 38.154 -38.868 37.717 1.00 30.03 429 HIS A O 1
ATOM 3329 N N . GLN A 1 430 ? 36.702 -38.550 39.341 1.00 29.23 430 GLN A N 1
ATOM 3330 C CA . GLN A 1 430 ? 36.912 -37.674 40.512 1.00 29.23 430 GLN A CA 1
ATOM 3331 C C . GLN A 1 430 ? 37.687 -36.361 40.249 1.00 29.23 430 GLN A C 1
ATOM 3333 O O . GLN A 1 430 ? 38.878 -36.341 39.969 1.00 29.23 430 GLN A O 1
ATOM 3338 N N . ASN A 1 431 ? 36.942 -35.259 40.407 1.00 34.12 431 ASN A N 1
ATOM 3339 C CA . ASN A 1 431 ? 37.385 -33.871 40.608 1.00 34.12 431 ASN A CA 1
ATOM 3340 C C . ASN A 1 431 ? 38.276 -33.742 41.864 1.00 34.12 431 ASN A C 1
ATOM 3342 O O . ASN A 1 431 ? 38.065 -34.498 42.813 1.00 34.12 431 ASN A O 1
ATOM 3346 N N . PRO A 1 432 ? 39.154 -32.721 41.943 1.00 36.16 432 PRO A N 1
ATOM 3347 C CA . PRO A 1 432 ? 38.750 -31.529 42.706 1.00 36.16 432 PRO A CA 1
ATOM 3348 C C . PRO A 1 432 ? 39.238 -30.167 42.151 1.00 36.16 432 PRO A C 1
ATOM 3350 O O . PRO A 1 432 ? 40.302 -30.030 41.559 1.00 36.16 432 PRO A O 1
ATOM 3353 N N . ARG A 1 433 ? 38.419 -29.136 42.404 1.00 30.78 433 ARG A N 1
ATOM 3354 C CA . ARG A 1 433 ? 38.763 -27.694 42.510 1.00 30.78 433 ARG A CA 1
ATOM 3355 C C . ARG A 1 433 ? 39.280 -27.399 43.943 1.00 30.78 433 ARG A C 1
ATOM 3357 O O . ARG A 1 433 ? 39.024 -28.243 44.799 1.00 30.78 433 ARG A O 1
ATOM 3364 N N . PRO A 1 434 ? 39.669 -26.158 44.326 1.00 50.47 434 PRO A N 1
ATOM 3365 C CA . PRO A 1 434 ? 40.410 -25.050 43.688 1.00 50.47 434 PRO A CA 1
ATOM 3366 C C . PRO A 1 434 ? 41.602 -24.623 44.618 1.00 50.47 434 PRO A C 1
ATOM 3368 O O . PRO A 1 434 ? 42.046 -25.468 45.392 1.00 50.47 434 PRO A O 1
ATOM 3371 N N . PRO A 1 435 ? 42.148 -23.380 44.593 1.00 42.19 435 PRO A N 1
ATOM 3372 C CA . PRO A 1 435 ? 41.507 -22.273 45.323 1.00 42.19 435 PRO A CA 1
ATOM 3373 C C . PRO A 1 435 ? 41.593 -20.892 44.639 1.00 42.19 435 PRO A C 1
ATOM 3375 O O . PRO A 1 435 ? 42.298 -20.675 43.658 1.00 42.19 435 PRO A O 1
ATOM 3378 N N . ALA A 1 436 ? 40.805 -19.968 45.188 1.00 35.00 436 ALA A N 1
ATOM 3379 C CA . ALA A 1 436 ? 40.731 -18.550 44.867 1.00 35.00 436 ALA A CA 1
ATOM 3380 C C . ALA A 1 436 ? 41.715 -17.721 45.711 1.00 35.00 436 ALA A C 1
ATOM 3382 O O . ALA A 1 436 ? 41.919 -18.053 46.871 1.00 35.00 436 ALA A O 1
ATOM 3383 N N . MET A 1 437 ? 42.213 -16.612 45.157 1.00 30.62 437 MET A N 1
ATOM 3384 C CA . MET A 1 437 ? 42.670 -15.360 45.802 1.00 30.62 437 MET A CA 1
ATOM 3385 C C . MET A 1 437 ? 42.892 -14.350 44.656 1.00 30.62 437 MET A C 1
ATOM 3387 O O . MET A 1 437 ? 43.255 -14.775 43.566 1.00 30.62 437 MET A O 1
ATOM 3391 N N . ALA A 1 438 ? 42.766 -13.031 44.743 1.00 30.39 438 ALA A N 1
ATOM 3392 C CA . ALA A 1 438 ? 42.160 -12.052 45.636 1.00 30.39 438 ALA A CA 1
ATOM 3393 C C . ALA A 1 438 ? 42.233 -10.706 44.861 1.00 30.39 438 ALA A C 1
ATOM 3395 O O . ALA A 1 438 ? 42.910 -10.611 43.839 1.00 30.39 438 ALA A O 1
ATOM 3396 N N . ALA A 1 439 ? 41.505 -9.694 45.327 1.00 32.09 439 ALA A N 1
ATOM 3397 C CA . ALA A 1 439 ? 41.408 -8.345 44.765 1.00 32.09 439 ALA A CA 1
ATOM 3398 C C . ALA A 1 439 ? 42.757 -7.617 44.558 1.00 32.09 439 ALA A C 1
ATOM 3400 O O . ALA A 1 439 ? 43.721 -7.918 45.258 1.00 32.09 439 ALA A O 1
ATOM 3401 N N . THR A 1 440 ? 42.809 -6.611 43.667 1.00 31.91 440 THR A N 1
ATOM 3402 C CA . THR A 1 440 ? 42.957 -5.156 43.965 1.00 31.91 440 THR A CA 1
ATOM 3403 C C . THR A 1 440 ? 43.174 -4.358 42.656 1.00 31.91 440 THR A C 1
ATOM 3405 O O . THR A 1 440 ? 43.886 -4.832 41.773 1.00 31.91 440 THR A O 1
ATOM 3408 N N . LEU A 1 441 ? 42.610 -3.136 42.633 1.00 34.00 441 LEU A N 1
ATOM 3409 C CA . LEU A 1 441 ? 42.643 -2.025 41.653 1.00 34.00 441 LEU A CA 1
ATOM 3410 C C . LEU A 1 441 ? 41.599 -2.026 40.529 1.00 34.00 441 LEU A C 1
ATOM 3412 O O . LEU A 1 441 ? 41.679 -2.855 39.598 1.00 34.00 441 LEU A O 1
#

Solvent-accessible surface area (backbone atoms only — not comparable to full-atom values): 28056 Å² total; per-residue (Å²): 107,69,67,61,48,68,77,41,66,88,45,50,69,69,54,47,17,43,55,52,20,59,78,64,68,36,51,45,75,58,65,47,65,41,26,70,61,45,35,52,51,51,57,49,39,35,75,71,67,77,44,88,72,66,76,88,88,76,80,79,78,53,69,69,61,50,45,63,52,48,73,72,44,79,75,76,84,70,96,60,93,62,71,76,44,67,57,54,55,74,77,53,56,70,74,48,80,41,79,24,67,97,43,84,56,35,58,57,53,44,52,52,34,39,77,70,36,102,79,40,61,70,87,70,60,77,61,64,53,36,34,41,30,21,41,75,93,42,79,44,34,41,40,32,34,16,48,42,76,92,79,48,68,34,55,33,61,49,39,63,44,48,78,67,55,41,72,74,49,46,80,31,28,35,22,49,75,45,76,41,71,41,90,38,53,56,40,65,70,43,65,21,52,50,51,47,53,51,49,68,48,40,29,57,57,34,25,77,74,44,51,46,53,41,41,34,37,32,38,74,35,48,61,92,80,38,92,48,62,44,47,49,73,50,68,37,43,77,44,44,60,52,78,11,54,59,96,86,62,85,79,87,58,66,79,45,78,49,22,43,31,34,35,34,76,62,48,99,67,61,98,83,62,70,59,43,68,82,63,82,64,96,70,68,69,78,77,78,85,74,82,84,81,84,83,85,89,84,84,90,83,92,87,87,83,90,87,80,91,86,85,87,83,94,72,94,73,84,83,74,79,81,74,77,78,74,80,78,74,78,81,82,78,91,72,57,70,71,58,52,53,57,51,54,61,65,42,55,86,77,42,56,75,65,58,42,50,52,53,48,52,52,51,52,50,49,48,53,52,50,51,61,51,60,80,34,77,80,42,62,70,48,48,49,38,70,77,70,47,91,81,82,84,62,70,72,79,76,67,59,92,74,92,80,83,89,80,86,78,86,77,86,78,85,82,86,83,85,83,86,90,88,89,84,88,87,85,90,81,85,86,83,86,86,88,88,86,78,91,85,137